Protein AF-0000000065787851 (afdb_homodimer)

Solvent-accessible surface area (backbone atoms only — not comparable to full-atom values): 24144 Å² total; per-residue (Å²): 56,16,72,47,59,29,46,76,48,63,46,69,92,43,60,38,36,41,67,56,48,44,65,29,34,39,42,69,41,63,37,51,65,60,46,52,48,32,46,73,70,54,76,39,62,75,87,48,43,30,31,40,36,57,51,66,25,75,69,65,49,72,66,47,48,50,51,36,51,50,52,38,55,76,66,64,53,40,38,30,45,29,60,81,51,84,67,42,54,64,52,51,44,50,43,40,73,70,44,38,36,22,36,49,39,50,56,87,40,60,87,68,43,81,76,81,39,100,60,29,40,41,29,34,31,49,78,42,72,41,68,69,59,48,56,54,48,46,58,54,50,72,71,42,102,50,63,31,39,34,42,33,36,46,63,93,49,67,66,62,49,54,51,48,51,52,54,48,39,53,52,30,60,71,67,29,43,31,34,28,51,41,48,36,56,48,50,47,53,34,52,53,27,30,52,42,41,5,24,42,46,68,17,22,68,91,54,65,88,52,63,46,35,37,46,58,64,58,51,55,58,54,58,65,48,64,72,70,75,120,56,18,71,47,59,30,47,75,47,64,45,68,91,43,62,38,34,41,66,54,49,43,65,28,35,38,40,68,41,62,36,52,65,60,46,51,46,33,47,74,70,57,74,40,63,73,88,47,44,31,30,41,37,56,51,66,25,75,71,65,49,74,68,47,50,51,51,35,51,51,51,37,56,75,67,63,51,37,40,30,45,28,60,83,52,83,67,44,53,63,53,50,44,49,43,41,71,70,44,39,38,22,36,47,40,52,56,86,41,62,88,69,43,80,77,80,37,98,61,28,41,40,29,36,31,49,76,41,71,44,68,70,59,48,58,58,48,45,59,54,50,71,72,41,101,50,63,31,38,34,41,33,36,47,63,94,49,66,65,62,49,53,52,47,51,53,53,50,38,54,52,30,59,71,67,29,44,32,35,27,50,43,48,34,57,47,51,46,53,35,52,54,26,29,51,42,43,6,24,41,46,68,17,21,67,92,52,64,89,50,64,47,35,37,46,57,65,58,50,54,59,52,58,66,46,66,70,69,74,120

InterPro domains:
  IPR001381 3-dehydroquinate dehydratase type I [MF_00214] (22-226)
  IPR001381 3-dehydroquinate dehydratase type I [PF01487] (25-224)
  IPR001381 3-dehydroquinate dehydratase type I [cd00502] (22-225)
  IPR013785 Aldolase-type TIM barrel [G3DSA:3.20.20.70] (3-228)
  IPR050146 Type-I 3-dehydroquinase [PTHR43699] (24-227)

pLDDT: mean 93.22, std 6.61, range [63.16, 98.75]

Radius of gyration: 26.57 Å; Cα contacts (8 Å, |Δi|>4): 931; chains: 2; bounding box: 44×76×58 Å

Secondary structure (DSSP, 8-state):
--SS----EEETTEEETSSSPEEEEEE--SSHHHHHHHHHTTSS-TTSEEEEEGGG-SS--HHHHHHHHHHHHHTT--EEEE--SSSHHHHHHHHHHTT-SEEEEEGGGTTT-----TTSEEEEEEEES-HHHHHHHHHHHHHSS-SEEEEEEE-SSHHHHHHHHHHHHHHHHHH---EEEEEES-HHHHHHHHHHT-SEEEEESSS-SSTT---HHHHHHHHTTTT---/--SS----EEETTEEETSSSPEEEEEE--SSHHHHHHHHHTTSS-TTSEEEEEGGG-SS--HHHHHHHHHHHHHTT--EEEE--SSSHHHHHHHHHHTT-SEEEEEGGGTTT-----TTSEEEEEEEES-HHHHHHHHHHHHHSS-SEEEEEEE-SSHHHHHHHHHHHHHHHHHH---EEEEEES-HHHHHHHHHHT-SEEEEESSS-SSTT---HHHHHHHHTTTT---

Structure (mmCIF, N/CA/C/O backbone):
data_AF-0000000065787851-model_v1
#
loop_
_entity.id
_entity.type
_entity.pdbx_description
1 polymer '3-dehydroquinate dehydratase'
#
loop_
_atom_site.group_PDB
_atom_site.id
_atom_site.type_symbol
_atom_site.label_atom_id
_atom_site.label_alt_id
_atom_site.label_comp_id
_atom_site.label_asym_id
_atom_site.label_entity_id
_atom_site.label_seq_id
_atom_site.pdbx_PDB_ins_code
_atom_site.Cartn_x
_atom_site.Cartn_y
_atom_site.Cartn_z
_atom_site.occupancy
_atom_site.B_iso_or_equiv
_atom_site.auth_seq_id
_atom_site.auth_comp_id
_atom_site.auth_asym_id
_atom_site.auth_atom_id
_atom_site.pdbx_PDB_model_num
ATOM 1 N N . MET A 1 1 ? 2.836 -11.766 7.438 1 75.38 1 MET A N 1
ATOM 2 C CA . MET A 1 1 ? 2.246 -11.281 6.195 1 75.38 1 MET A CA 1
ATOM 3 C C . MET A 1 1 ? 1.935 -12.438 5.254 1 75.38 1 MET A C 1
ATOM 5 O O . MET A 1 1 ? 2.65 -13.445 5.234 1 75.38 1 MET A O 1
ATOM 9 N N . PRO A 1 2 ? 0.905 -12.086 4.406 1 95.19 2 PRO A N 1
ATOM 10 C CA . PRO A 1 2 ? -0.117 -11.039 4.461 1 95.19 2 PRO A CA 1
ATOM 11 C C . PRO A 1 2 ? -0.826 -10.977 5.812 1 95.19 2 PRO A C 1
ATOM 13 O O . PRO A 1 2 ? -0.716 -11.906 6.617 1 95.19 2 PRO A O 1
ATOM 16 N N . ILE A 1 3 ? -1.558 -9.891 6.066 1 95.44 3 ILE A N 1
ATOM 17 C CA . ILE A 1 3 ? -2.295 -9.641 7.301 1 95.44 3 ILE A CA 1
ATOM 18 C C . ILE A 1 3 ? -3.355 -10.727 7.492 1 95.44 3 ILE A C 1
ATOM 20 O O . ILE A 1 3 ? -3.516 -11.258 8.594 1 95.44 3 ILE A O 1
ATOM 24 N N . ILE A 1 4 ? -4.125 -11.016 6.367 1 97.38 4 ILE A N 1
ATOM 25 C CA . ILE A 1 4 ? -5.09 -12.117 6.422 1 97.38 4 ILE A CA 1
ATOM 26 C C . ILE A 1 4 ? -4.363 -13.445 6.234 1 97.38 4 ILE A C 1
ATOM 28 O O . ILE A 1 4 ? -3.838 -13.727 5.152 1 97.38 4 ILE A O 1
ATOM 32 N N . LYS A 1 5 ? -4.371 -14.305 7.16 1 96.69 5 LYS A N 1
ATOM 33 C CA . LYS A 1 5 ? -3.58 -15.531 7.168 1 96.69 5 LYS A CA 1
ATOM 34 C C . LYS A 1 5 ? -4.32 -16.672 6.465 1 96.69 5 LYS A C 1
ATOM 36 O O . LYS A 1 5 ? -5.543 -16.609 6.305 1 96.69 5 LYS A O 1
ATOM 41 N N . SER A 1 6 ? -3.59 -17.562 6.027 1 97.44 6 SER A N 1
ATOM 42 C CA . SER A 1 6 ? -4.098 -18.797 5.449 1 97.44 6 SER A CA 1
ATOM 43 C C . SER A 1 6 ? -3.371 -20.016 6.02 1 97.44 6 SER A C 1
ATOM 45 O O . SER A 1 6 ? -2.395 -19.859 6.758 1 97.44 6 SER A O 1
ATOM 47 N N . SER A 1 7 ? -3.949 -21.203 5.77 1 96.88 7 SER A N 1
ATOM 48 C CA . SER A 1 7 ? -3.195 -22.422 6.023 1 96.88 7 SER A CA 1
ATOM 49 C C . SER A 1 7 ? -1.909 -22.453 5.203 1 96.88 7 SER A C 1
ATOM 51 O O . SER A 1 7 ? -1.771 -21.719 4.223 1 96.88 7 SER A O 1
ATOM 53 N N . ARG A 1 8 ? -1.039 -23.312 5.73 1 97.31 8 ARG A N 1
ATOM 54 C CA . ARG A 1 8 ? 0.238 -23.438 5.035 1 97.31 8 ARG A CA 1
ATOM 55 C C . ARG A 1 8 ? 0.196 -24.562 4.016 1 97.31 8 ARG A C 1
ATOM 57 O O . ARG A 1 8 ? -0.35 -25.641 4.289 1 97.31 8 ARG A O 1
ATOM 64 N N . VAL A 1 9 ? 0.644 -24.266 2.832 1 97.38 9 VAL A N 1
ATOM 65 C CA . VAL A 1 9 ? 0.8 -25.234 1.756 1 97.38 9 VAL A CA 1
ATOM 66 C C . VAL A 1 9 ? 2.213 -25.141 1.182 1 97.38 9 VAL A C 1
ATOM 68 O O . VAL A 1 9 ? 2.725 -24.047 0.937 1 97.38 9 VAL A O 1
ATOM 71 N N . ASN A 1 10 ? 2.846 -26.297 0.913 1 97.06 10 ASN A N 1
ATOM 72 C CA . ASN A 1 10 ? 4.211 -26.266 0.402 1 97.06 10 ASN A CA 1
ATOM 73 C C . ASN A 1 10 ? 4.258 -26.562 -1.094 1 97.06 10 ASN A C 1
ATOM 75 O O . ASN A 1 10 ? 3.545 -27.438 -1.577 1 97.06 10 ASN A O 1
ATOM 79 N N . ILE A 1 11 ? 5.004 -25.828 -1.766 1 97.62 11 ILE A N 1
ATOM 80 C CA . ILE A 1 11 ? 5.504 -26.172 -3.094 1 97.62 11 ILE A CA 1
ATOM 81 C C . ILE A 1 11 ? 7.016 -26.375 -3.037 1 97.62 11 ILE A C 1
ATOM 83 O O . ILE A 1 11 ? 7.781 -25.406 -2.955 1 97.62 11 ILE A O 1
ATOM 87 N N . GLY A 1 12 ? 7.395 -27.656 -3.035 1 94.44 12 GLY A N 1
ATOM 88 C CA . GLY A 1 12 ? 8.797 -27.922 -2.742 1 94.44 12 GLY A CA 1
ATOM 89 C C . GLY A 1 12 ? 9.25 -27.328 -1.42 1 94.44 12 GLY A C 1
ATOM 90 O O . GLY A 1 12 ? 8.617 -27.547 -0.386 1 94.44 12 GLY A O 1
ATOM 91 N N . ARG A 1 13 ? 10.219 -26.562 -1.456 1 94.75 13 ARG A N 1
ATOM 92 C CA . ARG A 1 13 ? 10.789 -26 -0.233 1 94.75 13 ARG A CA 1
ATOM 93 C C . ARG A 1 13 ? 10.094 -24.703 0.155 1 94.75 13 ARG A C 1
ATOM 95 O O . ARG A 1 13 ? 10.391 -24.125 1.201 1 94.75 13 ARG A O 1
ATOM 102 N N . PHE A 1 14 ? 9.18 -24.219 -0.59 1 97 14 PHE A N 1
ATOM 103 C CA . PHE A 1 14 ? 8.523 -22.953 -0.334 1 97 14 PHE A CA 1
ATOM 104 C C . PHE A 1 14 ? 7.223 -23.156 0.438 1 97 14 PHE A C 1
ATOM 106 O O . PHE A 1 14 ? 6.363 -23.922 0.021 1 97 14 PHE A O 1
ATOM 113 N N . THR A 1 15 ? 7.102 -22.406 1.491 1 96.75 15 THR A N 1
ATOM 114 C CA . THR A 1 15 ? 5.887 -22.469 2.295 1 96.75 15 THR A CA 1
ATOM 115 C C . THR A 1 15 ? 4.969 -21.297 1.98 1 96.75 15 THR A C 1
ATOM 117 O O . THR A 1 15 ? 5.266 -20.156 2.336 1 96.75 15 THR A O 1
ATOM 120 N N . ILE A 1 16 ? 3.848 -21.547 1.319 1 97.5 16 ILE A N 1
ATOM 121 C CA . ILE A 1 16 ? 2.809 -20.562 1.033 1 97.5 16 ILE A CA 1
ATOM 122 C C . ILE A 1 16 ? 1.942 -20.359 2.273 1 97.5 16 ILE A C 1
ATOM 124 O O . ILE A 1 16 ? 1.583 -21.312 2.957 1 97.5 16 ILE A O 1
ATOM 128 N N . GLY A 1 17 ? 1.561 -19.109 2.488 1 95.81 17 GLY A N 1
ATOM 129 C CA . GLY A 1 17 ? 0.83 -18.812 3.711 1 95.81 17 GLY A CA 1
ATOM 130 C C . GLY A 1 17 ? 1.734 -18.516 4.891 1 95.81 17 GLY A C 1
ATOM 131 O O . GLY A 1 17 ? 1.322 -18.656 6.047 1 95.81 17 GLY A O 1
ATOM 132 N N . GLY A 1 18 ? 3.01 -18.188 4.637 1 91.44 18 GLY A N 1
ATOM 133 C CA . GLY A 1 18 ? 3.973 -17.844 5.672 1 91.44 18 GLY A CA 1
ATOM 134 C C . GLY A 1 18 ? 3.967 -16.375 6.02 1 91.44 18 GLY A C 1
ATOM 135 O O . GLY A 1 18 ? 2.963 -15.688 5.82 1 91.44 18 GLY A O 1
ATOM 136 N N . SER A 1 19 ? 5.086 -15.898 6.578 1 88.19 19 SER A N 1
ATOM 137 C CA . SER A 1 19 ? 5.16 -14.555 7.152 1 88.19 19 SER A CA 1
ATOM 138 C C . SER A 1 19 ? 5.383 -13.508 6.07 1 88.19 19 SER A C 1
ATOM 140 O O . SER A 1 19 ? 5.148 -12.32 6.293 1 88.19 19 SER A O 1
ATOM 142 N N . ILE A 1 20 ? 5.879 -13.992 4.957 1 91.44 20 ILE A N 1
ATOM 143 C CA . ILE A 1 20 ? 6.125 -13.086 3.84 1 91.44 20 ILE A CA 1
ATOM 144 C C . ILE A 1 20 ? 5.59 -13.703 2.551 1 91.44 20 ILE A C 1
ATOM 146 O O . ILE A 1 20 ? 5.77 -14.906 2.307 1 91.44 20 ILE A O 1
ATOM 150 N N . PRO A 1 21 ? 4.902 -12.898 1.712 1 97.31 21 PRO A N 1
ATOM 151 C CA . PRO A 1 21 ? 4.469 -13.453 0.429 1 97.31 21 PRO A CA 1
ATOM 152 C C . PRO A 1 21 ? 5.629 -13.977 -0.411 1 97.31 21 PRO A C 1
ATOM 154 O O . PRO A 1 21 ? 6.715 -13.391 -0.41 1 97.31 21 PRO A O 1
ATOM 157 N N . ILE A 1 22 ? 5.395 -15 -1.088 1 97.69 22 ILE A N 1
ATOM 158 C CA . ILE A 1 22 ? 6.422 -15.578 -1.95 1 97.69 22 ILE A CA 1
ATOM 159 C C . ILE A 1 22 ? 6.391 -14.891 -3.316 1 97.69 22 ILE A C 1
ATOM 161 O O . ILE A 1 22 ? 5.316 -14.656 -3.871 1 97.69 22 ILE A O 1
ATOM 165 N N . VAL A 1 23 ? 7.527 -14.547 -3.816 1 97.94 23 VAL A N 1
ATOM 166 C CA . VAL A 1 23 ? 7.633 -13.992 -5.16 1 97.94 23 VAL A CA 1
ATOM 167 C C . VAL A 1 23 ? 7.848 -15.117 -6.172 1 97.94 23 VAL A C 1
ATOM 169 O O . VAL A 1 23 ? 8.844 -15.836 -6.102 1 97.94 23 VAL A O 1
ATOM 172 N N . ILE A 1 24 ? 6.93 -15.266 -7.027 1 98.19 24 ILE A N 1
ATOM 173 C CA . ILE A 1 24 ? 7.051 -16.203 -8.148 1 98.19 24 ILE A CA 1
ATOM 174 C C . ILE A 1 24 ? 7.66 -15.484 -9.352 1 98.19 24 ILE A C 1
ATOM 176 O O . ILE A 1 24 ? 7.188 -14.414 -9.75 1 98.19 24 ILE A O 1
ATOM 180 N N . ILE A 1 25 ? 8.656 -16.031 -9.891 1 97.44 25 ILE A N 1
ATOM 181 C CA . ILE A 1 25 ? 9.219 -15.492 -11.117 1 97.44 25 ILE A CA 1
ATOM 182 C C . ILE A 1 25 ? 8.664 -16.266 -12.32 1 97.44 25 ILE A C 1
ATOM 184 O O . ILE A 1 25 ? 8.914 -17.469 -12.461 1 97.44 25 ILE A O 1
ATOM 188 N N . SER A 1 26 ? 7.93 -15.609 -13.141 1 96.75 26 SER A N 1
ATOM 189 C CA . SER A 1 26 ? 7.34 -16.234 -14.32 1 96.75 26 SER A CA 1
ATOM 190 C C . SER A 1 26 ? 8.312 -16.234 -15.492 1 96.75 26 SER A C 1
ATOM 192 O O . SER A 1 26 ? 8.828 -15.18 -15.875 1 96.75 26 SER A O 1
ATOM 194 N N . ILE A 1 27 ? 8.516 -17.438 -16.016 1 94.56 27 ILE A N 1
ATOM 195 C CA . ILE A 1 27 ? 9.531 -17.531 -17.062 1 94.56 27 ILE A CA 1
ATOM 196 C C . ILE A 1 27 ? 9.031 -18.422 -18.188 1 94.56 27 ILE A C 1
ATOM 198 O O . ILE A 1 27 ? 8.109 -19.219 -18 1 94.56 27 ILE A O 1
ATOM 202 N N . PHE A 1 28 ? 9.578 -18.141 -19.297 1 90.06 28 PHE A N 1
ATOM 203 C CA . PHE A 1 28 ? 9.477 -19 -20.469 1 90.06 28 PHE A CA 1
ATOM 204 C C . PHE A 1 28 ? 10.727 -18.875 -21.328 1 90.06 28 PHE A C 1
ATOM 206 O O . PHE A 1 28 ? 11.562 -18 -21.109 1 90.06 28 PHE A O 1
ATOM 213 N N . ASP A 1 29 ? 11 -19.875 -22.047 1 88.31 29 ASP A N 1
ATOM 214 C CA . ASP A 1 29 ? 12.148 -19.844 -22.938 1 88.31 29 ASP A CA 1
ATOM 215 C C . ASP A 1 29 ? 11.789 -20.406 -24.312 1 88.31 29 ASP A C 1
ATOM 217 O O . ASP A 1 29 ? 10.625 -20.719 -24.578 1 88.31 29 ASP A O 1
ATOM 221 N N . HIS A 1 30 ? 12.812 -20.391 -25.219 1 85.06 30 HIS A N 1
ATOM 222 C CA . HIS A 1 30 ? 12.602 -20.891 -26.578 1 85.06 30 HIS A CA 1
ATOM 223 C C . HIS A 1 30 ? 12.281 -22.375 -26.578 1 85.06 30 HIS A C 1
ATOM 225 O O . HIS A 1 30 ? 11.398 -22.828 -27.297 1 85.06 30 HIS A O 1
ATOM 231 N N . ASP A 1 31 ? 13 -23.078 -25.812 1 81.62 31 ASP A N 1
ATOM 232 C CA . ASP A 1 31 ? 12.812 -24.516 -25.703 1 81.62 31 ASP A CA 1
ATOM 233 C C . ASP A 1 31 ? 13.336 -25.047 -24.375 1 81.62 31 ASP A C 1
ATOM 235 O O . ASP A 1 31 ? 13.883 -24.281 -23.578 1 81.62 31 ASP A O 1
ATOM 239 N N . ALA A 1 32 ? 13.117 -26.312 -24.172 1 79.25 32 ALA A N 1
ATOM 240 C CA . ALA A 1 32 ? 13.484 -26.969 -22.906 1 79.25 32 ALA A CA 1
ATOM 241 C C . ALA A 1 32 ? 14.984 -26.844 -22.656 1 79.25 32 ALA A C 1
ATOM 243 O O . ALA A 1 32 ? 15.414 -26.594 -21.531 1 79.25 32 ALA A O 1
ATOM 244 N N . LYS A 1 33 ? 15.695 -27.047 -23.672 1 83.44 33 LYS A N 1
ATOM 245 C CA . LYS A 1 33 ? 17.156 -27.016 -23.547 1 83.44 33 LYS A CA 1
ATOM 246 C C . LYS A 1 33 ? 17.641 -25.656 -23.078 1 83.44 33 LYS A C 1
ATOM 248 O O . LYS A 1 33 ? 18.516 -25.562 -22.219 1 83.44 33 LYS A O 1
ATOM 253 N N . SER A 1 34 ? 17.094 -24.688 -23.688 1 89 34 SER A N 1
ATOM 254 C CA . SER A 1 34 ? 17.469 -23.328 -23.344 1 89 34 SER A CA 1
ATOM 255 C C . SER A 1 34 ? 17.156 -23.031 -21.875 1 89 34 SER A C 1
ATOM 257 O O . SER A 1 34 ? 17.953 -22.391 -21.188 1 89 34 SER A O 1
ATOM 259 N N . LEU A 1 35 ? 16.047 -23.484 -21.406 1 90.06 35 LEU A N 1
ATOM 260 C CA . LEU A 1 35 ? 15.648 -23.25 -20.031 1 90.06 35 LEU A CA 1
ATOM 261 C C . LEU A 1 35 ? 16.562 -24 -19.062 1 90.06 35 LEU A C 1
ATOM 263 O O . LEU A 1 35 ? 17.047 -23.438 -18.078 1 90.06 35 LEU A O 1
ATOM 267 N N . THR A 1 36 ? 16.812 -25.234 -19.375 1 89.31 36 THR A N 1
ATOM 268 C CA . THR A 1 36 ? 17.656 -26.078 -18.516 1 89.31 36 THR A CA 1
ATOM 269 C C . THR A 1 36 ? 19.062 -25.516 -18.438 1 89.31 36 THR A C 1
ATOM 271 O O . THR A 1 36 ? 19.703 -25.562 -17.391 1 89.31 36 THR A O 1
ATOM 274 N N . GLU A 1 37 ? 19.531 -25.031 -19.516 1 92 37 GLU A N 1
ATOM 275 C CA . GLU A 1 37 ? 20.859 -24.438 -19.562 1 92 37 GLU A CA 1
ATOM 276 C C . GLU A 1 37 ? 20.969 -23.234 -18.625 1 92 37 GLU A C 1
ATOM 278 O O . GLU A 1 37 ? 22.016 -23.016 -18 1 92 37 GLU A O 1
ATOM 283 N N . LYS A 1 38 ? 19.922 -22.516 -18.547 1 94.38 38 LYS A N 1
ATOM 284 C CA . LYS A 1 38 ? 19.922 -21.344 -17.672 1 94.38 38 LYS A CA 1
ATOM 285 C C . LYS A 1 38 ? 20.031 -21.734 -16.219 1 94.38 38 LYS A C 1
ATOM 287 O O . LYS A 1 38 ? 20.656 -21.047 -15.414 1 94.38 38 LYS A O 1
ATOM 292 N N . PHE A 1 39 ? 19.453 -22.859 -15.875 1 94.06 39 PHE A N 1
ATOM 293 C CA . PHE A 1 39 ? 19.578 -23.359 -14.516 1 94.06 39 PHE A CA 1
ATOM 294 C C . PHE A 1 39 ? 20.984 -23.938 -14.281 1 94.06 39 PHE A C 1
ATOM 296 O O . PHE A 1 39 ? 21.594 -23.688 -13.242 1 94.06 39 PHE A O 1
ATOM 303 N N . GLU A 1 40 ? 21.453 -24.609 -15.281 1 91.56 40 GLU A N 1
ATOM 304 C CA . GLU A 1 40 ? 22.766 -25.25 -15.172 1 91.56 40 GLU A CA 1
ATOM 305 C C . GLU A 1 40 ? 23.875 -24.219 -15.062 1 91.56 40 GLU A C 1
ATOM 307 O O . GLU A 1 40 ? 24.875 -24.438 -14.359 1 91.56 40 GLU A O 1
ATOM 312 N N . THR A 1 41 ? 23.719 -23.141 -15.727 1 94.19 41 THR A N 1
ATOM 313 C CA . THR A 1 41 ? 24.75 -22.094 -15.727 1 94.19 41 THR A CA 1
ATOM 314 C C . THR A 1 41 ? 24.516 -21.109 -14.586 1 94.19 41 THR A C 1
ATOM 316 O O . THR A 1 41 ? 25.219 -20.094 -14.477 1 94.19 41 THR A O 1
ATOM 319 N N . LYS A 1 42 ? 23.5 -21.25 -13.805 1 92.06 42 LYS A N 1
ATOM 320 C CA . LYS A 1 42 ? 23.172 -20.469 -12.617 1 92.06 42 LYS A CA 1
ATOM 321 C C . LYS A 1 42 ? 22.688 -19.062 -12.984 1 92.06 42 LYS A C 1
ATOM 323 O O . LYS A 1 42 ? 22.75 -18.156 -12.164 1 92.06 42 LYS A O 1
ATOM 328 N N . LYS A 1 43 ? 22.344 -18.984 -14.266 1 92.88 43 LYS A N 1
ATOM 329 C CA . LYS A 1 43 ? 21.641 -17.75 -14.641 1 92.88 43 LYS A CA 1
ATOM 330 C C . LYS A 1 43 ? 20.312 -17.641 -13.922 1 92.88 43 LYS A C 1
ATOM 332 O O . LYS A 1 43 ? 19.891 -16.547 -13.539 1 92.88 43 LYS A O 1
ATOM 337 N N . LEU A 1 44 ? 19.703 -18.766 -13.797 1 94.75 44 LEU A N 1
ATOM 338 C CA . LEU A 1 44 ? 18.531 -18.906 -12.922 1 94.75 44 LEU A CA 1
ATOM 339 C C . LEU A 1 44 ? 18.906 -19.625 -11.633 1 94.75 44 LEU A C 1
ATOM 341 O O . LEU A 1 44 ? 19.5 -20.703 -11.664 1 94.75 44 LEU A O 1
ATOM 345 N N . SER A 1 45 ? 18.516 -19.016 -10.547 1 94.62 45 SER A N 1
ATOM 346 C CA . SER A 1 45 ? 18.828 -19.594 -9.242 1 94.62 45 SER A CA 1
ATOM 347 C C . SER A 1 45 ? 17.812 -20.672 -8.859 1 94.62 45 SER A C 1
ATOM 349 O O . SER A 1 45 ? 16.609 -20.484 -9.016 1 94.62 45 SER A O 1
ATOM 351 N N . ASP A 1 46 ? 18.297 -21.75 -8.289 1 92.56 46 ASP A N 1
ATOM 352 C CA . ASP A 1 46 ? 17.406 -22.828 -7.82 1 92.56 46 ASP A CA 1
ATOM 353 C C . ASP A 1 46 ? 16.781 -22.453 -6.473 1 92.56 46 ASP A C 1
ATOM 355 O O . ASP A 1 46 ? 16.047 -23.25 -5.898 1 92.56 46 ASP A O 1
ATOM 359 N N . LYS A 1 47 ? 17.078 -21.172 -6.031 1 93.44 47 LYS A N 1
ATOM 360 C CA . LYS A 1 47 ? 16.562 -20.734 -4.734 1 93.44 47 LYS A CA 1
ATOM 361 C C . LYS A 1 47 ? 15.25 -19.984 -4.887 1 93.44 47 LYS A C 1
ATOM 363 O O . LYS A 1 47 ? 14.664 -19.547 -3.895 1 93.44 47 LYS A O 1
ATOM 368 N N . ASN A 1 48 ? 14.797 -19.828 -6.145 1 96.75 48 ASN A N 1
ATOM 369 C CA . ASN A 1 48 ? 13.562 -19.109 -6.43 1 96.75 48 ASN A CA 1
ATOM 370 C C . ASN A 1 48 ? 12.438 -20.062 -6.809 1 96.75 48 ASN A C 1
ATOM 372 O O . ASN A 1 48 ? 12.688 -21.172 -7.285 1 96.75 48 ASN A O 1
ATOM 376 N N . LEU A 1 49 ? 11.258 -19.641 -6.543 1 97.69 49 LEU A N 1
ATOM 377 C CA . LEU A 1 49 ? 10.094 -20.328 -7.098 1 97.69 49 LEU A CA 1
ATOM 378 C C . LEU A 1 49 ? 9.727 -19.75 -8.461 1 97.69 49 LEU A C 1
ATOM 380 O O . LEU A 1 49 ? 9.562 -18.547 -8.609 1 97.69 49 LEU A O 1
ATOM 384 N N . TYR A 1 50 ? 9.586 -20.656 -9.422 1 97.12 50 TYR A N 1
ATOM 385 C CA . TYR A 1 50 ? 9.297 -20.219 -10.781 1 97.12 50 TYR A CA 1
ATOM 386 C C . TYR A 1 50 ? 7.906 -20.672 -11.219 1 97.12 50 TYR A C 1
ATOM 388 O O . TYR A 1 50 ? 7.414 -21.703 -10.773 1 97.12 50 TYR A O 1
ATOM 396 N N . GLU A 1 51 ? 7.297 -19.875 -11.922 1 97.81 51 GLU A N 1
ATOM 397 C CA . GLU A 1 51 ? 6.27 -20.359 -12.836 1 97.81 51 GLU A CA 1
ATOM 398 C C . GLU A 1 51 ? 6.832 -20.562 -14.242 1 97.81 51 GLU A C 1
ATOM 400 O O . GLU A 1 51 ? 7.406 -19.625 -14.82 1 97.81 51 GLU A O 1
ATOM 405 N N . ILE A 1 52 ? 6.652 -21.672 -14.758 1 95.06 52 ILE A N 1
ATOM 406 C CA . ILE A 1 52 ? 7.09 -21.922 -16.125 1 95.06 52 ILE A CA 1
ATOM 407 C C . ILE A 1 52 ? 5.879 -21.984 -17.062 1 95.06 52 ILE A C 1
ATOM 409 O O . ILE A 1 52 ? 5.043 -22.875 -16.938 1 95.06 52 ILE A O 1
ATOM 413 N N . ARG A 1 53 ? 5.879 -21.031 -17.922 1 93.06 53 ARG A N 1
ATOM 414 C CA . ARG A 1 53 ? 4.816 -20.953 -18.922 1 93.06 53 ARG A CA 1
ATOM 415 C C . ARG A 1 53 ? 5.152 -21.797 -20.156 1 93.06 53 ARG A C 1
ATOM 417 O O . ARG A 1 53 ? 5.633 -21.266 -21.156 1 93.06 53 ARG A O 1
ATOM 424 N N . PHE A 1 54 ? 4.773 -23.016 -20.047 1 89.31 54 PHE A N 1
ATOM 425 C CA . PHE A 1 54 ? 5.125 -23.984 -21.078 1 89.31 54 PHE A CA 1
ATOM 426 C C . PHE A 1 54 ? 4.418 -23.672 -22.391 1 89.31 54 PHE A C 1
ATOM 428 O O . PHE A 1 54 ? 4.914 -24 -23.469 1 89.31 54 PHE A O 1
ATOM 435 N N . ASP A 1 55 ? 3.344 -22.969 -22.312 1 89.44 55 ASP A N 1
ATOM 436 C CA . ASP A 1 55 ? 2.555 -22.641 -23.5 1 89.44 55 ASP A CA 1
ATOM 437 C C . ASP A 1 55 ? 3.248 -21.562 -24.344 1 89.44 55 ASP A C 1
ATOM 439 O O . ASP A 1 55 ? 2.883 -21.344 -25.5 1 89.44 55 ASP A O 1
ATOM 443 N N . LEU A 1 56 ? 4.172 -20.938 -23.797 1 86.56 56 LEU A N 1
ATOM 444 C CA . LEU A 1 56 ? 4.82 -19.828 -24.5 1 86.56 56 LEU A CA 1
ATOM 445 C C . LEU A 1 56 ? 6.125 -20.281 -25.141 1 86.56 56 LEU A C 1
ATOM 447 O O . LEU A 1 56 ? 6.832 -19.484 -25.75 1 86.56 56 LEU A O 1
ATOM 451 N N . PHE A 1 57 ? 6.43 -21.531 -25 1 84.25 57 PHE A N 1
ATOM 452 C CA . PHE A 1 57 ? 7.605 -22.062 -25.672 1 84.25 57 PHE A CA 1
ATOM 453 C C . PHE A 1 57 ? 7.371 -22.188 -27.172 1 84.25 57 PHE A C 1
ATOM 455 O O . PHE A 1 57 ? 6.238 -22.391 -27.625 1 84.25 57 PHE A O 1
ATOM 462 N N . ASP A 1 58 ? 8.398 -21.891 -28.031 1 77.88 58 ASP A N 1
ATOM 463 C CA . ASP A 1 58 ? 8.273 -21.922 -29.484 1 77.88 58 ASP A CA 1
ATOM 464 C C . ASP A 1 58 ? 7.871 -23.312 -29.969 1 77.88 58 ASP A C 1
ATOM 466 O O . ASP A 1 58 ? 7.07 -23.453 -30.906 1 77.88 58 ASP A O 1
ATOM 470 N N . LYS A 1 59 ? 8.602 -24.375 -29.594 1 65.88 59 LYS A N 1
ATOM 471 C CA . LYS A 1 59 ? 8.438 -25.719 -30.141 1 65.88 59 LYS A CA 1
ATOM 472 C C . LYS A 1 59 ? 7.949 -26.688 -29.062 1 65.88 59 LYS A C 1
ATOM 474 O O . LYS A 1 59 ? 8.75 -27.312 -28.375 1 65.88 59 LYS A O 1
ATOM 479 N N . VAL A 1 60 ? 6.703 -26.469 -28.484 1 63.38 60 VAL A N 1
ATOM 480 C CA . VAL A 1 60 ? 6.5 -27.438 -27.406 1 63.38 60 VAL A CA 1
ATOM 481 C C . VAL A 1 60 ? 5.457 -28.469 -27.812 1 63.38 60 VAL A C 1
ATOM 483 O O . VAL A 1 60 ? 4.371 -28.109 -28.281 1 63.38 60 VAL A O 1
ATOM 486 N N . ASN A 1 61 ? 5.945 -29.641 -28.078 1 69.62 61 ASN A N 1
ATOM 487 C CA . ASN A 1 61 ? 5.066 -30.812 -28.094 1 69.62 61 ASN A CA 1
ATOM 488 C C . ASN A 1 61 ? 5.18 -31.609 -26.812 1 69.62 61 ASN A C 1
ATOM 490 O O . ASN A 1 61 ? 5.98 -31.281 -25.938 1 69.62 61 ASN A O 1
ATOM 494 N N . ILE A 1 62 ? 4.305 -32.438 -26.547 1 73.12 62 ILE A N 1
ATOM 495 C CA . ILE A 1 62 ? 4.16 -33.188 -25.312 1 73.12 62 ILE A CA 1
ATOM 496 C C . ILE A 1 62 ? 5.488 -33.844 -24.953 1 73.12 62 ILE A C 1
ATOM 498 O O . ILE A 1 62 ? 5.855 -33.938 -23.781 1 73.12 62 ILE A O 1
ATOM 502 N N . ASP A 1 63 ? 6.199 -34.281 -25.953 1 75.31 63 ASP A N 1
ATOM 503 C CA . ASP A 1 63 ? 7.465 -34.969 -25.719 1 75.31 63 ASP A CA 1
ATOM 504 C C . ASP A 1 63 ? 8.508 -34.031 -25.141 1 75.31 63 ASP A C 1
ATOM 506 O O . ASP A 1 63 ? 9.281 -34.375 -24.266 1 75.31 63 ASP A O 1
ATOM 510 N N . GLU A 1 64 ? 8.484 -32.906 -25.672 1 74.19 64 GLU A N 1
ATOM 511 C CA . GLU A 1 64 ? 9.422 -31.906 -25.172 1 74.19 64 GLU A CA 1
ATOM 512 C C . GLU A 1 64 ? 9.078 -31.484 -23.75 1 74.19 64 GLU A C 1
ATOM 514 O O . GLU A 1 64 ? 9.969 -31.266 -22.922 1 74.19 64 GLU A O 1
ATOM 519 N N . GLU A 1 65 ? 7.832 -31.469 -23.547 1 76.62 65 GLU A N 1
ATOM 520 C CA . GLU A 1 65 ? 7.395 -31.125 -22.203 1 76.62 65 GLU A CA 1
ATOM 521 C C . GLU A 1 65 ? 7.887 -32.156 -21.188 1 76.62 65 GLU A C 1
ATOM 523 O O . GLU A 1 65 ? 8.336 -31.797 -20.094 1 76.62 65 GLU A O 1
ATOM 528 N N . LEU A 1 66 ? 7.848 -33.344 -21.609 1 82.31 66 LEU A N 1
ATOM 529 C CA . LEU A 1 66 ? 8.289 -34.438 -20.734 1 82.31 66 LEU A CA 1
ATOM 530 C C . LEU A 1 66 ? 9.789 -34.344 -20.484 1 82.31 66 LEU A C 1
ATOM 532 O O . LEU A 1 66 ? 10.25 -34.656 -19.375 1 82.31 66 LEU A O 1
ATOM 536 N N . GLU A 1 67 ? 10.461 -33.969 -21.5 1 81.31 67 GLU A N 1
ATOM 537 C CA . GLU A 1 67 ? 11.906 -33.812 -21.344 1 81.31 67 GLU A CA 1
ATOM 538 C C . GLU A 1 67 ? 12.242 -32.688 -20.375 1 81.31 67 GLU A C 1
ATOM 540 O O . GLU A 1 67 ? 13.164 -32.812 -19.578 1 81.31 67 GLU A O 1
ATOM 545 N N . ILE A 1 68 ? 11.492 -31.656 -20.484 1 83.44 68 ILE A N 1
ATOM 546 C CA . ILE A 1 68 ? 11.734 -30.516 -19.609 1 83.44 68 ILE A CA 1
ATOM 547 C C . ILE A 1 68 ? 11.406 -30.891 -18.156 1 83.44 68 ILE A C 1
ATOM 549 O O . ILE A 1 68 ? 12.18 -30.594 -17.25 1 83.44 68 ILE A O 1
ATOM 553 N N . ILE A 1 69 ? 10.312 -31.594 -18.016 1 88.25 69 ILE A N 1
ATOM 554 C CA . ILE A 1 69 ? 9.883 -32 -16.688 1 88.25 69 ILE A CA 1
ATOM 555 C C . ILE A 1 69 ? 10.938 -32.906 -16.047 1 88.25 69 ILE A C 1
ATOM 557 O O . ILE A 1 69 ? 11.305 -32.719 -14.883 1 88.25 69 ILE A O 1
ATOM 561 N N . ARG A 1 70 ? 11.445 -33.75 -16.844 1 87.75 70 ARG A N 1
ATOM 562 C CA . ARG A 1 70 ? 12.477 -34.656 -16.359 1 87.75 70 ARG A CA 1
ATOM 563 C C . ARG A 1 70 ? 13.734 -33.906 -15.953 1 87.75 70 ARG A C 1
ATOM 565 O O . ARG A 1 70 ? 14.305 -34.156 -14.891 1 87.75 70 ARG A O 1
ATOM 572 N N . ALA A 1 71 ? 14.086 -33.031 -16.781 1 86.19 71 ALA A N 1
ATOM 573 C CA . ALA A 1 71 ? 15.289 -32.219 -16.5 1 86.19 71 ALA A CA 1
ATOM 574 C C . ALA A 1 71 ? 15.117 -31.406 -15.234 1 86.19 71 ALA A C 1
ATOM 576 O O . ALA A 1 71 ? 16.031 -31.344 -14.398 1 86.19 71 ALA A O 1
ATOM 577 N N . LEU A 1 72 ? 14.008 -30.812 -15.133 1 89.38 72 LEU A N 1
ATOM 578 C CA . LEU A 1 72 ? 13.727 -29.984 -13.969 1 89.38 72 LEU A CA 1
ATOM 579 C C . LEU A 1 72 ? 13.68 -30.828 -12.703 1 89.38 72 LEU A C 1
ATOM 581 O O . LEU A 1 72 ? 14.133 -30.391 -11.641 1 89.38 72 LEU A O 1
ATOM 585 N N . ASP A 1 73 ? 13.156 -31.953 -12.805 1 89.12 73 ASP A N 1
ATOM 586 C CA . ASP A 1 73 ? 13.109 -32.875 -11.68 1 89.12 73 ASP A CA 1
ATOM 587 C C . ASP A 1 73 ? 14.516 -33.281 -11.242 1 89.12 73 ASP A C 1
ATOM 589 O O . ASP A 1 73 ? 14.82 -33.281 -10.047 1 89.12 73 ASP A O 1
ATOM 593 N N . GLU A 1 74 ? 15.32 -33.594 -12.195 1 88.56 74 GLU A N 1
ATOM 594 C CA . GLU A 1 74 ? 16.688 -34 -11.906 1 88.56 74 GLU A CA 1
ATOM 595 C C . GLU A 1 74 ? 17.469 -32.875 -11.203 1 88.56 74 GLU A C 1
ATOM 597 O O . GLU A 1 74 ? 18.344 -33.156 -10.375 1 88.56 74 GLU A O 1
ATOM 602 N N . MET A 1 75 ? 17.109 -31.703 -11.523 1 90.25 75 MET A N 1
ATOM 603 C CA . MET A 1 75 ? 17.812 -30.547 -10.953 1 90.25 75 MET A CA 1
ATOM 604 C C . MET A 1 75 ? 17.156 -30.094 -9.656 1 90.25 75 MET A C 1
ATOM 606 O O . MET A 1 75 ? 17.594 -29.141 -9.031 1 90.25 75 MET A O 1
ATOM 610 N N . ASP A 1 76 ? 16.078 -30.688 -9.281 1 91.12 76 ASP A N 1
ATOM 611 C CA . ASP A 1 76 ? 15.344 -30.406 -8.055 1 91.12 76 ASP A CA 1
ATOM 612 C C . ASP A 1 76 ? 14.852 -28.969 -8.031 1 91.12 76 ASP A C 1
ATOM 614 O O . ASP A 1 76 ? 15.039 -28.25 -7.035 1 91.12 76 ASP A O 1
ATOM 618 N N . ILE A 1 77 ? 14.367 -28.484 -9.172 1 93.94 77 ILE A N 1
ATOM 619 C CA . ILE A 1 77 ? 13.836 -27.141 -9.289 1 93.94 77 ILE A CA 1
ATOM 620 C C . ILE A 1 77 ? 12.383 -27.109 -8.82 1 93.94 77 ILE A C 1
ATOM 622 O O . ILE A 1 77 ? 11.578 -27.953 -9.219 1 93.94 77 ILE A O 1
ATOM 626 N N . ASP A 1 78 ? 12.055 -26.203 -7.965 1 94.5 78 ASP A N 1
ATOM 627 C CA . ASP A 1 78 ? 10.672 -25.953 -7.57 1 94.5 78 ASP A CA 1
ATOM 628 C C . ASP A 1 78 ? 9.977 -25 -8.547 1 94.5 78 ASP A C 1
ATOM 630 O O . ASP A 1 78 ? 10.484 -23.922 -8.828 1 94.5 78 ASP A O 1
ATOM 634 N N . TYR A 1 79 ? 8.883 -25.453 -9.039 1 97.06 79 TYR A N 1
ATOM 635 C CA . TYR A 1 79 ? 8.211 -24.625 -10.031 1 97.06 79 TYR A CA 1
ATOM 636 C C . TYR A 1 79 ? 6.723 -24.938 -10.094 1 97.06 79 TYR A C 1
ATOM 638 O O . TYR A 1 79 ? 6.281 -25.969 -9.586 1 97.06 79 TYR A O 1
ATOM 646 N N . ILE A 1 80 ? 6.043 -23.984 -10.633 1 98.19 80 ILE A N 1
ATOM 647 C CA . ILE A 1 80 ? 4.637 -24.125 -11 1 98.19 80 ILE A CA 1
ATOM 648 C C . ILE A 1 80 ? 4.52 -24.328 -12.508 1 98.19 80 ILE A C 1
ATOM 650 O O . ILE A 1 80 ? 4.961 -23.5 -13.297 1 98.19 80 ILE A O 1
ATOM 654 N N . PHE A 1 81 ? 3.936 -25.484 -12.859 1 96.44 81 PHE A N 1
ATOM 655 C CA . PHE A 1 81 ? 3.693 -25.828 -14.258 1 96.44 81 PHE A CA 1
ATOM 656 C C . PHE A 1 81 ? 2.443 -25.125 -14.773 1 96.44 81 PHE A C 1
ATOM 658 O O . PHE A 1 81 ? 1.346 -25.328 -14.258 1 96.44 81 PHE A O 1
ATOM 665 N N . THR A 1 82 ? 2.578 -24.297 -15.773 1 95.88 82 THR A N 1
ATOM 666 C CA . THR A 1 82 ? 1.438 -23.594 -16.344 1 95.88 82 THR A CA 1
ATOM 667 C C . THR A 1 82 ? 1.363 -23.797 -17.844 1 95.88 82 THR A C 1
ATOM 669 O O . THR A 1 82 ? 2.367 -23.672 -18.547 1 95.88 82 THR A O 1
ATOM 672 N N . TYR A 1 83 ? 0.194 -24.094 -18.328 1 92.94 83 TYR A N 1
ATOM 673 C CA . TYR A 1 83 ? -0.03 -24.344 -19.75 1 92.94 83 TYR A CA 1
ATOM 674 C C . TYR A 1 83 ? -1.397 -23.828 -20.188 1 92.94 83 TYR A C 1
ATOM 676 O O . TYR A 1 83 ? -2.428 -24.297 -19.703 1 92.94 83 TYR A O 1
ATOM 684 N N . ARG A 1 84 ? -1.388 -22.875 -21.125 1 90.69 84 ARG A N 1
ATOM 685 C CA . ARG A 1 84 ? -2.627 -22.297 -21.625 1 90.69 84 ARG A CA 1
ATOM 686 C C . ARG A 1 84 ? -2.77 -22.531 -23.125 1 90.69 84 ARG A C 1
ATOM 688 O O . ARG A 1 84 ? -3.402 -21.75 -23.828 1 90.69 84 ARG A O 1
ATOM 695 N N . GLY A 1 85 ? -2.193 -23.594 -23.609 1 88.31 85 GLY A N 1
ATOM 696 C CA . GLY A 1 85 ? -2.24 -23.891 -25.031 1 88.31 85 GLY A CA 1
ATOM 697 C C . GLY A 1 85 ? -3.324 -24.891 -25.391 1 88.31 85 GLY A C 1
ATOM 698 O O . GLY A 1 85 ? -4.379 -24.922 -24.766 1 88.31 85 GLY A O 1
ATOM 699 N N . HIS A 1 86 ? -3.045 -25.562 -26.484 1 87.69 86 HIS A N 1
ATOM 700 C CA . HIS A 1 86 ? -4.012 -26.516 -27.031 1 87.69 86 HIS A CA 1
ATOM 701 C C . HIS A 1 86 ? -4.055 -27.797 -26.203 1 87.69 86 HIS A C 1
ATOM 703 O O . HIS A 1 86 ? -3.012 -28.297 -25.75 1 87.69 86 HIS A O 1
ATOM 709 N N . ASP A 1 87 ? -5.262 -28.422 -25.953 1 88.06 87 ASP A N 1
ATOM 710 C CA . ASP A 1 87 ? -5.516 -29.688 -25.25 1 88.06 87 ASP A CA 1
ATOM 711 C C . ASP A 1 87 ? -4.875 -29.672 -23.859 1 88.06 87 ASP A C 1
ATOM 713 O O . ASP A 1 87 ? -4.129 -30.594 -23.5 1 88.06 87 ASP A O 1
ATOM 717 N N . PRO A 1 88 ? -5.219 -28.688 -23.141 1 92.88 88 PRO A N 1
ATOM 718 C CA . PRO A 1 88 ? -4.551 -28.562 -21.844 1 92.88 88 PRO A CA 1
ATOM 719 C C . PRO A 1 88 ? -4.859 -29.719 -20.906 1 92.88 88 PRO A C 1
ATOM 721 O O . PRO A 1 88 ? -4.047 -30.031 -20.031 1 92.88 88 PRO A O 1
ATOM 724 N N . GLU A 1 89 ? -5.941 -30.375 -21.094 1 94.5 89 GLU A N 1
ATOM 725 C CA . GLU A 1 89 ? -6.348 -31.453 -20.188 1 94.5 89 GLU A CA 1
ATOM 726 C C . GLU A 1 89 ? -5.312 -32.562 -20.172 1 94.5 89 GLU A C 1
ATOM 728 O O . GLU A 1 89 ? -4.859 -32.969 -19.094 1 94.5 89 GLU A O 1
ATOM 733 N N . LYS A 1 90 ? -4.953 -33.031 -21.328 1 90.69 90 LYS A N 1
ATOM 734 C CA . LYS A 1 90 ? -3.977 -34.094 -21.438 1 90.69 90 LYS A CA 1
ATOM 735 C C . LYS A 1 90 ? -2.623 -33.688 -20.875 1 90.69 90 LYS A C 1
ATOM 737 O O . LYS A 1 90 ? -1.935 -34.469 -20.234 1 90.69 90 LYS A O 1
ATOM 742 N N . ILE A 1 91 ? -2.32 -32.469 -21.078 1 91.19 91 ILE A N 1
ATOM 743 C CA . ILE A 1 91 ? -1.025 -31.922 -20.672 1 91.19 91 ILE A CA 1
ATOM 744 C C . ILE A 1 91 ? -0.958 -31.875 -19.141 1 91.19 91 ILE A C 1
ATOM 746 O O . ILE A 1 91 ? 0.03 -32.312 -18.547 1 91.19 91 ILE A O 1
ATOM 750 N N . TYR A 1 92 ? -1.97 -31.453 -18.5 1 95 92 TYR A N 1
ATOM 751 C CA . TYR A 1 92 ? -1.984 -31.359 -17.047 1 95 92 TYR A CA 1
ATOM 752 C C . TYR A 1 92 ? -2.035 -32.75 -16.406 1 95 92 TYR A C 1
ATOM 754 O O . TYR A 1 92 ? -1.397 -33 -15.383 1 95 92 TYR A O 1
ATOM 762 N N . GLU A 1 93 ? -2.805 -33.656 -17.047 1 94.06 93 GLU A N 1
ATOM 763 C CA . GLU A 1 93 ? -2.811 -35.031 -16.562 1 94.06 93 GLU A CA 1
ATOM 764 C C . GLU A 1 93 ? -1.407 -35.625 -16.594 1 94.06 93 GLU A C 1
ATOM 766 O O . GLU A 1 93 ? -0.993 -36.281 -15.633 1 94.06 93 GLU A O 1
ATOM 771 N N . THR A 1 94 ? -0.735 -35.375 -17.625 1 91.62 94 THR A N 1
ATOM 772 C CA . THR A 1 94 ? 0.63 -35.875 -17.781 1 91.62 94 THR A CA 1
ATOM 773 C C . THR A 1 94 ? 1.545 -35.25 -16.719 1 91.62 94 THR A C 1
ATOM 775 O O . THR A 1 94 ? 2.318 -35.938 -16.078 1 91.62 94 THR A O 1
ATOM 778 N N . ALA A 1 95 ? 1.471 -33.906 -16.531 1 93.94 95 ALA A N 1
ATOM 779 C CA . ALA A 1 95 ? 2.299 -33.188 -15.562 1 93.94 95 ALA A CA 1
ATOM 780 C C . ALA A 1 95 ? 2.086 -33.75 -14.156 1 93.94 95 ALA A C 1
ATOM 782 O O . ALA A 1 95 ? 3.047 -33.969 -13.414 1 93.94 95 ALA A O 1
ATOM 783 N N . ILE A 1 96 ? 0.844 -34.031 -13.812 1 95.69 96 ILE A N 1
ATOM 784 C CA . ILE A 1 96 ? 0.511 -34.531 -12.484 1 95.69 96 ILE A CA 1
ATOM 785 C C . ILE A 1 96 ? 1.021 -35.969 -12.328 1 95.69 96 ILE A C 1
ATOM 787 O O . ILE A 1 96 ? 1.54 -36.344 -11.273 1 95.69 96 ILE A O 1
ATOM 791 N N . THR A 1 97 ? 0.854 -36.719 -13.414 1 93.81 97 THR A N 1
ATOM 792 C CA . THR A 1 97 ? 1.364 -38.094 -13.398 1 93.81 97 THR A CA 1
ATOM 793 C C . THR A 1 97 ? 2.873 -38.094 -13.172 1 93.81 97 THR A C 1
ATOM 795 O O . THR A 1 97 ? 3.393 -38.969 -12.477 1 93.81 97 THR A O 1
ATOM 798 N N . LYS A 1 98 ? 3.527 -37.125 -13.688 1 93.06 98 LYS A N 1
ATOM 799 C CA . LYS A 1 98 ? 4.977 -37 -13.555 1 93.06 98 LYS A CA 1
ATOM 800 C C . LYS A 1 98 ? 5.363 -36.344 -12.234 1 93.06 98 LYS A C 1
ATOM 802 O O . LYS A 1 98 ? 6.543 -36.094 -11.977 1 93.06 98 LYS A O 1
ATOM 807 N N . MET A 1 99 ? 4.375 -35.938 -11.453 1 94.06 99 MET A N 1
ATOM 808 C CA . MET A 1 99 ? 4.535 -35.469 -10.078 1 94.06 99 MET A CA 1
ATOM 809 C C . MET A 1 99 ? 5.277 -34.125 -10.031 1 94.06 99 MET A C 1
ATOM 811 O O . MET A 1 99 ? 6.172 -33.938 -9.203 1 94.06 99 MET A O 1
ATOM 815 N N . VAL A 1 100 ? 4.957 -33.219 -10.992 1 96.19 100 VAL A N 1
ATOM 816 C CA . VAL A 1 100 ? 5.5 -31.875 -10.898 1 96.19 100 VAL A CA 1
ATOM 817 C C . VAL A 1 100 ? 5.105 -31.25 -9.555 1 96.19 100 VAL A C 1
ATOM 819 O O . VAL A 1 100 ? 4.09 -31.625 -8.969 1 96.19 100 VAL A O 1
ATOM 822 N N . PRO A 1 101 ? 5.895 -30.312 -9.062 1 97.31 101 PRO A N 1
ATOM 823 C CA . PRO A 1 101 ? 5.637 -29.812 -7.711 1 97.31 101 PRO A CA 1
ATOM 824 C C . PRO A 1 101 ? 4.281 -29.125 -7.582 1 97.31 101 PRO A C 1
ATOM 826 O O . PRO A 1 101 ? 3.621 -29.25 -6.547 1 97.31 101 PRO A O 1
ATOM 829 N N . ALA A 1 102 ? 3.879 -28.406 -8.648 1 98.44 102 ALA A N 1
ATOM 830 C CA . ALA A 1 102 ? 2.588 -27.719 -8.648 1 98.44 102 ALA A CA 1
ATOM 831 C C . ALA A 1 102 ? 2.123 -27.422 -10.07 1 98.44 102 ALA A C 1
ATOM 833 O O . ALA A 1 102 ? 2.939 -27.344 -10.992 1 98.44 102 ALA A O 1
ATOM 834 N N . VAL A 1 103 ? 0.821 -27.281 -10.211 1 97.81 103 VAL A N 1
ATOM 835 C CA . VAL A 1 103 ? 0.245 -26.844 -11.484 1 97.81 103 VAL A CA 1
ATOM 836 C C . VAL A 1 103 ? -0.647 -25.625 -11.258 1 97.81 103 VAL A C 1
ATOM 838 O O . VAL A 1 103 ? -1.272 -25.484 -10.203 1 97.81 103 VAL A O 1
ATOM 841 N N . ASP A 1 104 ? -0.671 -24.766 -12.195 1 98.06 104 ASP A N 1
ATOM 842 C CA . ASP A 1 104 ? -1.637 -23.672 -12.281 1 98.06 104 ASP A CA 1
ATOM 843 C C . ASP A 1 104 ? -2.635 -23.906 -13.414 1 98.06 104 ASP A C 1
ATOM 845 O O . ASP A 1 104 ? -2.346 -23.625 -14.578 1 98.06 104 ASP A O 1
ATOM 849 N N . MET A 1 105 ? -3.766 -24.344 -13.047 1 96.75 105 MET A N 1
ATOM 850 C CA . MET A 1 105 ? -4.77 -24.703 -14.047 1 96.75 105 MET A CA 1
ATOM 851 C C . MET A 1 105 ? -5.891 -23.672 -14.094 1 96.75 105 MET A C 1
ATOM 853 O O . MET A 1 105 ? -6.328 -23.188 -13.047 1 96.75 105 MET A O 1
ATOM 857 N N . ASP A 1 106 ? -6.324 -23.438 -15.273 1 97.06 106 ASP A N 1
ATOM 858 C CA . ASP A 1 106 ? -7.488 -22.562 -15.422 1 97.06 106 ASP A CA 1
ATOM 859 C C . ASP A 1 106 ? -8.719 -23.172 -14.758 1 97.06 106 ASP A C 1
ATOM 861 O O . ASP A 1 106 ? -8.93 -24.391 -14.82 1 97.06 106 ASP A O 1
ATOM 865 N N . LEU A 1 107 ? -9.539 -22.328 -14.266 1 97.06 107 LEU A N 1
ATOM 866 C CA . LEU A 1 107 ? -10.75 -22.766 -13.586 1 97.06 107 LEU A CA 1
ATOM 867 C C . LEU A 1 107 ? -11.586 -23.672 -14.484 1 97.06 107 LEU A C 1
ATOM 869 O O . LEU A 1 107 ? -12.227 -24.625 -14.008 1 97.06 107 LEU A O 1
ATOM 873 N N . SER A 1 108 ? -11.547 -23.484 -15.766 1 95.69 108 SER A N 1
ATOM 874 C CA . SER A 1 108 ? -12.344 -24.25 -16.719 1 95.69 108 SER A CA 1
ATOM 875 C C . SER A 1 108 ? -11.891 -25.719 -16.766 1 95.69 108 SER A C 1
ATOM 877 O O . SER A 1 108 ? -12.625 -26.578 -17.25 1 95.69 108 SER A O 1
ATOM 879 N N . LEU A 1 109 ? -10.734 -26.047 -16.234 1 95.75 109 LEU A N 1
ATOM 880 C CA . LEU A 1 109 ? -10.164 -27.391 -16.312 1 95.75 109 LEU A CA 1
ATOM 881 C C . LEU A 1 109 ? -10.43 -28.172 -15.039 1 95.75 109 LEU A C 1
ATOM 883 O O . LEU A 1 109 ? -10.188 -29.391 -14.984 1 95.75 109 LEU A O 1
ATOM 887 N N . LEU A 1 110 ? -10.836 -27.484 -13.953 1 91.31 110 LEU A N 1
ATOM 888 C CA . LEU A 1 110 ? -10.938 -28.078 -12.625 1 91.31 110 LEU A CA 1
ATOM 889 C C . LEU A 1 110 ? -11.781 -29.344 -12.656 1 91.31 110 LEU A C 1
ATOM 891 O O . LEU A 1 110 ? -11.422 -30.344 -12.031 1 91.31 110 LEU A O 1
ATOM 895 N N . ASN A 1 111 ? -12.844 -29.344 -13.469 1 89.88 111 ASN A N 1
ATOM 896 C CA . ASN A 1 111 ? -13.711 -30.516 -13.523 1 89.88 111 ASN A CA 1
ATOM 897 C C . ASN A 1 111 ? -13.344 -31.438 -14.688 1 89.88 111 ASN A C 1
ATOM 899 O O . ASN A 1 111 ? -13.938 -32.5 -14.852 1 89.88 111 ASN A O 1
ATOM 903 N N . LYS A 1 112 ? -12.344 -31.125 -15.43 1 94.31 112 LYS A N 1
ATOM 904 C CA . LYS A 1 112 ? -11.93 -31.906 -16.594 1 94.31 112 LYS A CA 1
ATOM 905 C C . LYS A 1 112 ? -10.68 -32.719 -16.297 1 94.31 112 LYS A C 1
ATOM 907 O O . LYS A 1 112 ? -10.469 -33.781 -16.875 1 94.31 112 LYS A O 1
ATOM 912 N N . VAL A 1 113 ? -9.875 -32.188 -15.43 1 94.62 113 VAL A N 1
ATOM 913 C CA . VAL A 1 113 ? -8.664 -32.875 -15 1 94.62 113 VAL A CA 1
ATOM 914 C C . VAL A 1 113 ? -8.898 -33.531 -13.648 1 94.62 113 VAL A C 1
ATOM 916 O O . VAL A 1 113 ? -8.945 -32.875 -12.617 1 94.62 113 VAL A O 1
ATOM 919 N N . ASN A 1 114 ? -8.977 -34.781 -13.547 1 90.44 114 ASN A N 1
ATOM 920 C CA . ASN A 1 114 ? -9.344 -35.5 -12.328 1 90.44 114 ASN A CA 1
ATOM 921 C C . ASN A 1 114 ? -8.133 -36.094 -11.641 1 90.44 114 ASN A C 1
ATOM 923 O O . ASN A 1 114 ? -8.203 -36.5 -10.477 1 90.44 114 ASN A O 1
ATOM 927 N N . ARG A 1 115 ? -7.078 -36.188 -12.391 1 90.88 115 ARG A N 1
ATOM 928 C CA . ARG A 1 115 ? -5.867 -36.781 -11.82 1 90.88 115 ARG A CA 1
ATOM 929 C C . ARG A 1 115 ? -5.344 -35.938 -10.664 1 90.88 115 ARG A C 1
ATOM 931 O O . ARG A 1 115 ? -5.301 -34.719 -10.758 1 90.88 115 ARG A O 1
ATOM 938 N N . ARG A 1 116 ? -5.012 -36.656 -9.547 1 94.69 116 ARG A N 1
ATOM 939 C CA . ARG A 1 116 ? -4.383 -36.031 -8.391 1 94.69 116 ARG A CA 1
ATOM 940 C C . ARG A 1 116 ? -3.176 -36.844 -7.922 1 94.69 116 ARG A C 1
ATOM 942 O O . ARG A 1 116 ? -3.09 -38.031 -8.172 1 94.69 116 ARG A O 1
ATOM 949 N N . SER A 1 117 ? -2.287 -36.156 -7.414 1 94.81 117 SER A N 1
ATOM 950 C CA . SER A 1 117 ? -1.104 -36.719 -6.789 1 94.81 117 SER A CA 1
ATOM 951 C C . SER A 1 117 ? -0.757 -36 -5.488 1 94.81 117 SER A C 1
ATOM 953 O O . SER A 1 117 ? -0.824 -34.781 -5.414 1 94.81 117 SER A O 1
ATOM 955 N N . PRO A 1 118 ? -0.445 -36.75 -4.43 1 93.69 118 PRO A N 1
ATOM 956 C CA . PRO A 1 118 ? -0.038 -36.094 -3.186 1 93.69 118 PRO A CA 1
ATOM 957 C C . PRO A 1 118 ? 1.211 -35.219 -3.355 1 93.69 118 PRO A C 1
ATOM 959 O O . PRO A 1 118 ? 1.492 -34.375 -2.514 1 93.69 118 PRO A O 1
ATOM 962 N N . ASP A 1 119 ? 1.931 -35.438 -4.449 1 94.62 119 ASP A N 1
ATOM 963 C CA . ASP A 1 119 ? 3.201 -34.75 -4.652 1 94.62 119 ASP A CA 1
ATOM 964 C C . ASP A 1 119 ? 3.01 -33.469 -5.457 1 94.62 119 ASP A C 1
ATOM 966 O O . ASP A 1 119 ? 3.938 -32.656 -5.59 1 94.62 119 ASP A O 1
ATOM 970 N N . THR A 1 120 ? 1.842 -33.312 -5.992 1 97.69 120 THR A N 1
ATOM 971 C CA . THR A 1 120 ? 1.587 -32.156 -6.855 1 97.69 120 THR A CA 1
ATOM 972 C C . THR A 1 120 ? 0.517 -31.266 -6.246 1 97.69 120 THR A C 1
ATOM 974 O O . THR A 1 120 ? -0.618 -31.703 -6.031 1 97.69 120 THR A O 1
ATOM 977 N N . ARG A 1 121 ? 0.82 -30.078 -5.965 1 98.19 121 ARG A N 1
ATOM 978 C CA . ARG A 1 121 ? -0.163 -29.094 -5.492 1 98.19 121 ARG A CA 1
ATOM 979 C C . ARG A 1 121 ? -0.974 -28.531 -6.656 1 98.19 121 ARG A C 1
ATOM 981 O O . ARG A 1 121 ? -0.424 -28.234 -7.719 1 98.19 121 ARG A O 1
ATOM 988 N N . ILE A 1 122 ? -2.223 -28.344 -6.414 1 98 122 ILE A N 1
ATOM 989 C CA . ILE A 1 122 ? -3.125 -27.844 -7.445 1 98 122 ILE A CA 1
ATOM 990 C C . ILE A 1 122 ? -3.49 -26.391 -7.145 1 98 122 ILE A C 1
ATOM 992 O O . ILE A 1 122 ? -4.141 -26.094 -6.137 1 98 122 ILE A O 1
ATOM 996 N N . MET A 1 123 ? -3.078 -25.516 -7.969 1 98.25 123 MET A N 1
ATOM 997 C CA . MET A 1 123 ? -3.557 -24.141 -7.984 1 98.25 123 MET A CA 1
ATOM 998 C C . MET A 1 123 ? -4.551 -23.922 -9.117 1 98.25 123 MET A C 1
ATOM 1000 O O . MET A 1 123 ? -4.289 -24.297 -10.258 1 98.25 123 MET A O 1
ATOM 1004 N N . VAL A 1 124 ? -5.645 -23.375 -8.805 1 98.06 124 VAL A N 1
ATOM 1005 C CA . VAL A 1 124 ? -6.633 -23.031 -9.82 1 98.06 124 VAL A CA 1
ATOM 1006 C C . VAL A 1 124 ? -6.703 -21.516 -9.969 1 98.06 124 VAL A C 1
ATOM 1008 O O . VAL A 1 124 ? -6.664 -20.781 -8.984 1 98.06 124 VAL A O 1
ATOM 1011 N N . SER A 1 125 ? -6.805 -21.094 -11.219 1 98.19 125 SER A N 1
ATOM 1012 C CA . SER A 1 125 ? -6.734 -19.656 -11.438 1 98.19 125 SER A CA 1
ATOM 1013 C C . SER A 1 125 ? -7.863 -19.172 -12.352 1 98.19 125 SER A C 1
ATOM 1015 O O . SER A 1 125 ? -8.383 -19.938 -13.156 1 98.19 125 SER A O 1
ATOM 1017 N N . TYR A 1 126 ? -8.273 -17.953 -12.18 1 98 126 TYR A N 1
ATOM 1018 C CA . TYR A 1 126 ? -9.289 -17.266 -12.977 1 98 126 TYR A CA 1
ATOM 1019 C C . TYR A 1 126 ? -8.875 -15.836 -13.273 1 98 126 TYR A C 1
ATOM 1021 O O . TYR A 1 126 ? -8.523 -15.086 -12.367 1 98 126 TYR A O 1
ATOM 1029 N N . HIS A 1 127 ? -8.891 -15.461 -14.523 1 96.44 127 HIS A N 1
ATOM 1030 C CA . HIS A 1 127 ? -8.547 -14.125 -15 1 96.44 127 HIS A CA 1
ATOM 1031 C C . HIS A 1 127 ? -9.742 -13.438 -15.648 1 96.44 127 HIS A C 1
ATOM 1033 O O . HIS A 1 127 ? -10.453 -14.047 -16.453 1 96.44 127 HIS A O 1
ATOM 1039 N N . THR A 1 128 ? -9.953 -12.18 -15.328 1 96.62 128 THR A N 1
ATOM 1040 C CA . THR A 1 128 ? -11.117 -11.484 -15.867 1 96.62 128 THR A CA 1
ATOM 1041 C C . THR A 1 128 ? -10.914 -9.977 -15.836 1 96.62 128 THR A C 1
ATOM 1043 O O . THR A 1 128 ? -9.984 -9.484 -15.195 1 96.62 128 THR A O 1
ATOM 1046 N N . ASP A 1 129 ? -11.789 -9.25 -16.547 1 95.31 129 ASP A N 1
ATOM 1047 C CA . ASP A 1 129 ? -11.852 -7.797 -16.469 1 95.31 129 ASP A CA 1
ATOM 1048 C C . ASP A 1 129 ? -13.039 -7.344 -15.625 1 95.31 129 ASP A C 1
ATOM 1050 O O . ASP A 1 129 ? -13.234 -6.145 -15.414 1 95.31 129 ASP A O 1
ATOM 1054 N N . SER A 1 130 ? -13.75 -8.367 -15.125 1 95.81 130 SER A N 1
ATOM 1055 C CA . SER A 1 130 ? -14.945 -8.078 -14.336 1 95.81 130 SER A CA 1
ATOM 1056 C C . SER A 1 130 ? -14.742 -8.453 -12.875 1 95.81 130 SER A C 1
ATOM 1058 O O . SER A 1 130 ? -14.664 -9.633 -12.531 1 95.81 130 SER A O 1
ATOM 1060 N N . SER A 1 131 ? -14.734 -7.426 -12.094 1 94.44 131 SER A N 1
ATOM 1061 C CA . SER A 1 131 ? -14.602 -7.668 -10.664 1 94.44 131 SER A CA 1
ATOM 1062 C C . SER A 1 131 ? -15.75 -8.516 -10.133 1 94.44 131 SER A C 1
ATOM 1064 O O . SER A 1 131 ? -15.547 -9.398 -9.297 1 94.44 131 SER A O 1
ATOM 1066 N N . LYS A 1 132 ? -16.906 -8.227 -10.586 1 95.38 132 LYS A N 1
ATOM 1067 C CA . LYS A 1 132 ? -18.062 -9 -10.156 1 95.38 132 LYS A CA 1
ATOM 1068 C C . LYS A 1 132 ? -17.891 -10.484 -10.484 1 95.38 132 LYS A C 1
ATOM 1070 O O . LYS A 1 132 ? -18.094 -11.336 -9.625 1 95.38 132 LYS A O 1
ATOM 1075 N N . ASP A 1 133 ? -17.484 -10.805 -11.703 1 97.31 133 ASP A N 1
ATOM 1076 C CA . ASP A 1 133 ? -17.25 -12.188 -12.109 1 97.31 133 ASP A CA 1
ATOM 1077 C C . ASP A 1 133 ? -16.141 -12.828 -11.273 1 97.31 133 ASP A C 1
ATOM 1079 O O . ASP A 1 133 ? -16.234 -14 -10.891 1 97.31 133 ASP A O 1
ATOM 1083 N N . MET A 1 134 ? -15.156 -12.078 -10.977 1 97.88 134 MET A N 1
ATOM 1084 C CA . MET A 1 134 ? -14.023 -12.578 -10.219 1 97.88 134 MET A CA 1
ATOM 1085 C C . MET A 1 134 ? -14.461 -13.07 -8.844 1 97.88 134 MET A C 1
ATOM 1087 O O . MET A 1 134 ? -14.109 -14.18 -8.43 1 97.88 134 MET A O 1
ATOM 1091 N N . ILE A 1 135 ? -15.281 -12.25 -8.148 1 98.12 135 ILE A N 1
ATOM 1092 C CA . ILE A 1 135 ? -15.711 -12.586 -6.797 1 98.12 135 ILE A CA 1
ATOM 1093 C C . ILE A 1 135 ? -16.625 -13.805 -6.836 1 98.12 135 ILE A C 1
ATOM 1095 O O . ILE A 1 135 ? -16.516 -14.695 -5.984 1 98.12 135 ILE A O 1
ATOM 1099 N N . GLU A 1 136 ? -17.438 -13.883 -7.812 1 98 136 GLU A N 1
ATOM 1100 C CA . GLU A 1 136 ? -18.312 -15.039 -7.973 1 98 136 GLU A CA 1
ATOM 1101 C C . GLU A 1 136 ? -17.516 -16.312 -8.195 1 98 136 GLU A C 1
ATOM 1103 O O . GLU A 1 136 ? -17.781 -17.344 -7.574 1 98 136 GLU A O 1
ATOM 1108 N N . LYS A 1 137 ? -16.609 -16.25 -9.008 1 98.38 137 LYS A N 1
ATOM 1109 C CA . LYS A 1 137 ? -15.797 -17.422 -9.32 1 98.38 137 LYS A CA 1
ATOM 1110 C C . LYS A 1 137 ? -14.906 -17.797 -8.141 1 98.38 137 LYS A C 1
ATOM 1112 O O . LYS A 1 137 ? -14.633 -18.969 -7.91 1 98.38 137 LYS A O 1
ATOM 1117 N N . LEU A 1 138 ? -14.453 -16.766 -7.43 1 98.62 138 LEU A N 1
ATOM 1118 C CA . LEU A 1 138 ? -13.656 -17.031 -6.238 1 98.62 138 LEU A CA 1
ATOM 1119 C C . LEU A 1 138 ? -14.414 -17.938 -5.27 1 98.62 138 LEU A C 1
ATOM 1121 O O . LEU A 1 138 ? -13.836 -18.875 -4.715 1 98.62 138 LEU A O 1
ATOM 1125 N N . ASP A 1 139 ? -15.664 -17.703 -5.094 1 98.06 139 ASP A N 1
ATOM 1126 C CA . ASP A 1 139 ? -16.484 -18.516 -4.211 1 98.06 139 ASP A CA 1
ATOM 1127 C C . ASP A 1 139 ? -16.484 -19.984 -4.672 1 98.06 139 ASP A C 1
ATOM 1129 O O . ASP A 1 139 ? -16.359 -20.891 -3.855 1 98.06 139 ASP A O 1
ATOM 1133 N N . GLU A 1 140 ? -16.578 -20.188 -5.957 1 96.81 140 GLU A N 1
ATOM 1134 C CA . GLU A 1 140 ? -16.516 -21.516 -6.539 1 96.81 140 GLU A CA 1
ATOM 1135 C C . GLU A 1 140 ? -15.156 -22.156 -6.332 1 96.81 140 GLU A C 1
ATOM 1137 O O . GLU A 1 140 ? -15.062 -23.328 -5.945 1 96.81 140 GLU A O 1
ATOM 1142 N N . MET A 1 141 ? -14.164 -21.422 -6.5 1 98.19 141 MET A N 1
ATOM 1143 C CA . MET A 1 141 ? -12.789 -21.906 -6.434 1 98.19 141 MET A CA 1
ATOM 1144 C C . MET A 1 141 ? -12.422 -22.312 -5.012 1 98.19 141 MET A C 1
ATOM 1146 O O . MET A 1 141 ? -11.742 -23.328 -4.809 1 98.19 141 MET A O 1
ATOM 1150 N N . LEU A 1 142 ? -12.914 -21.562 -4.027 1 97.94 142 LEU A N 1
ATOM 1151 C CA . LEU A 1 142 ? -12.578 -21.828 -2.631 1 97.94 142 LEU A CA 1
ATOM 1152 C C . LEU A 1 142 ? -13.242 -23.109 -2.141 1 97.94 142 LEU A C 1
ATOM 1154 O O . LEU A 1 142 ? -12.773 -23.734 -1.19 1 97.94 142 LEU A O 1
ATOM 1158 N N . LYS A 1 143 ? -14.273 -23.516 -2.822 1 95.56 143 LYS A N 1
ATOM 1159 C CA . LYS A 1 143 ? -14.977 -24.75 -2.465 1 95.56 143 LYS A CA 1
ATOM 1160 C C . LYS A 1 143 ? -14.438 -25.938 -3.244 1 95.56 143 LYS A C 1
ATOM 1162 O O . LYS A 1 143 ? -14.734 -27.094 -2.908 1 95.56 143 LYS A O 1
ATOM 1167 N N . ALA A 1 144 ? -13.656 -25.672 -4.227 1 93.94 144 ALA A N 1
ATOM 1168 C CA . ALA A 1 144 ? -13.164 -26.734 -5.102 1 93.94 144 ALA A CA 1
ATOM 1169 C C . ALA A 1 144 ? -11.992 -27.484 -4.457 1 93.94 144 ALA A C 1
ATOM 1171 O O . ALA A 1 144 ? -11.453 -27.031 -3.443 1 93.94 144 ALA A O 1
ATOM 1172 N N . ASN A 1 145 ? -11.703 -28.656 -5.031 1 93 145 ASN A N 1
ATOM 1173 C CA . ASN A 1 145 ? -10.562 -29.438 -4.582 1 93 145 ASN A CA 1
ATOM 1174 C C . ASN A 1 145 ? -9.25 -28.891 -5.152 1 93 145 ASN A C 1
ATOM 1176 O O . ASN A 1 145 ? -8.625 -29.547 -5.996 1 93 145 ASN A O 1
ATOM 1180 N N . ALA A 1 146 ? -8.859 -27.766 -4.664 1 96.44 146 ALA A N 1
ATOM 1181 C CA . ALA A 1 146 ? -7.605 -27.078 -4.996 1 96.44 146 ALA A CA 1
ATOM 1182 C C . ALA A 1 146 ? -6.848 -26.688 -3.73 1 96.44 146 ALA A C 1
ATOM 1184 O O . ALA A 1 146 ? -7.453 -26.453 -2.684 1 96.44 146 ALA A O 1
ATOM 1185 N N . ASP A 1 147 ? -5.59 -26.656 -3.816 1 97.5 147 ASP A N 1
ATOM 1186 C CA . ASP A 1 147 ? -4.762 -26.297 -2.67 1 97.5 147 ASP A CA 1
ATOM 1187 C C . ASP A 1 147 ? -4.625 -24.781 -2.541 1 97.5 147 ASP A C 1
ATOM 1189 O O . ASP A 1 147 ? -4.543 -24.25 -1.43 1 97.5 147 ASP A O 1
ATOM 1193 N N . ILE A 1 148 ? -4.574 -24.078 -3.656 1 98.31 148 ILE A N 1
ATOM 1194 C CA . ILE A 1 148 ? -4.355 -22.641 -3.764 1 98.31 148 ILE A CA 1
ATOM 1195 C C . ILE A 1 148 ? -5.297 -22.062 -4.812 1 98.31 148 ILE A C 1
ATOM 1197 O O . ILE A 1 148 ? -5.566 -22.688 -5.836 1 98.31 148 ILE A O 1
ATOM 1201 N N . VAL A 1 149 ? -5.785 -20.891 -4.598 1 98.69 149 VAL A N 1
ATOM 1202 C CA . VAL A 1 149 ? -6.629 -20.234 -5.59 1 98.69 149 VAL A CA 1
ATOM 1203 C C . VAL A 1 149 ? -6.008 -18.906 -6 1 98.69 149 VAL A C 1
ATOM 1205 O O . VAL A 1 149 ? -5.473 -18.172 -5.16 1 98.69 149 VAL A O 1
ATOM 1208 N N . LYS A 1 150 ? -6.082 -18.641 -7.273 1 98.69 150 LYS A N 1
ATOM 1209 C CA . LYS A 1 150 ? -5.547 -17.406 -7.84 1 98.69 150 LYS A CA 1
ATOM 1210 C C . LYS A 1 150 ? -6.602 -16.688 -8.664 1 98.69 150 LYS A C 1
ATOM 1212 O O . LYS A 1 150 ? -7.184 -17.25 -9.586 1 98.69 150 LYS A O 1
ATOM 1217 N N . VAL A 1 151 ? -6.84 -15.445 -8.312 1 98.62 151 VAL A N 1
ATOM 1218 C CA . VAL A 1 151 ? -7.707 -14.609 -9.133 1 98.62 151 VAL A CA 1
ATOM 1219 C C . VAL A 1 151 ? -6.938 -13.375 -9.602 1 98.62 151 VAL A C 1
ATOM 1221 O O . VAL A 1 151 ? -6.156 -12.797 -8.836 1 98.62 151 VAL A O 1
ATOM 1224 N N . ALA A 1 152 ? -7.121 -13.031 -10.859 1 97.38 152 ALA A N 1
ATOM 1225 C CA . ALA A 1 152 ? -6.496 -11.859 -11.469 1 97.38 152 ALA A CA 1
ATOM 1226 C C . ALA A 1 152 ? -7.531 -10.992 -12.18 1 97.38 152 ALA A C 1
ATOM 1228 O O . ALA A 1 152 ? -8.391 -11.516 -12.906 1 97.38 152 ALA A O 1
ATOM 1229 N N . CYS A 1 153 ? -7.465 -9.734 -11.977 1 96.94 153 CYS A N 1
ATOM 1230 C CA . CYS A 1 153 ? -8.438 -8.812 -12.555 1 96.94 153 CYS A CA 1
ATOM 1231 C C . CYS A 1 153 ? -7.758 -7.543 -13.047 1 96.94 153 CYS A C 1
ATOM 1233 O O . CYS A 1 153 ? -6.867 -7.012 -12.375 1 96.94 153 CYS A O 1
ATOM 1235 N N . ASN A 1 154 ? -8.109 -7.055 -14.188 1 93.94 154 ASN A N 1
ATOM 1236 C CA . ASN A 1 154 ? -7.746 -5.723 -14.656 1 93.94 154 ASN A CA 1
ATOM 1237 C C . ASN A 1 154 ? -8.727 -4.664 -14.156 1 93.94 154 ASN A C 1
ATOM 1239 O O . ASN A 1 154 ? -9.93 -4.773 -14.383 1 93.94 154 ASN A O 1
ATOM 1243 N N . TYR A 1 155 ? -8.211 -3.639 -13.484 1 93.12 155 TYR A N 1
ATOM 1244 C CA . TYR A 1 155 ? -9.07 -2.609 -12.914 1 93.12 155 TYR A CA 1
ATOM 1245 C C . TYR A 1 155 ? -8.992 -1.321 -13.727 1 93.12 155 TYR A C 1
ATOM 1247 O O . TYR A 1 155 ? -7.898 -0.886 -14.102 1 93.12 155 TYR A O 1
ATOM 1255 N N . LYS A 1 156 ? -10.148 -0.8 -14.008 1 87.62 156 LYS A N 1
ATOM 1256 C CA . LYS A 1 156 ? -10.203 0.512 -14.648 1 87.62 156 LYS A CA 1
ATOM 1257 C C . LYS A 1 156 ? -10.055 1.63 -13.617 1 87.62 156 LYS A C 1
ATOM 1259 O O . LYS A 1 156 ? -9.641 2.742 -13.961 1 87.62 156 LYS A O 1
ATOM 1264 N N . ASP A 1 157 ? -10.453 1.334 -12.422 1 89.38 157 ASP A N 1
ATOM 1265 C CA . ASP A 1 157 ? -10.297 2.277 -11.32 1 89.38 157 ASP A CA 1
ATOM 1266 C C . ASP A 1 157 ? -9.93 1.556 -10.023 1 89.38 157 ASP A C 1
ATOM 1268 O O . ASP A 1 157 ? -10.328 0.407 -9.82 1 89.38 157 ASP A O 1
ATOM 1272 N N . GLU A 1 158 ? -9.258 2.238 -9.109 1 93.81 158 GLU A N 1
ATOM 1273 C CA . GLU A 1 158 ? -8.711 1.634 -7.898 1 93.81 158 GLU A CA 1
ATOM 1274 C C . GLU A 1 158 ? -9.812 1.378 -6.867 1 93.81 158 GLU A C 1
ATOM 1276 O O . GLU A 1 158 ? -9.641 0.558 -5.965 1 93.81 158 GLU A O 1
ATOM 1281 N N . LYS A 1 159 ? -10.93 2.121 -7.004 1 95.19 159 LYS A N 1
ATOM 1282 C CA . LYS A 1 159 ? -12.023 1.934 -6.055 1 95.19 159 LYS A CA 1
ATOM 1283 C C . LYS A 1 159 ? -12.5 0.485 -6.043 1 95.19 159 LYS A C 1
ATOM 1285 O O . LYS A 1 159 ? -12.68 -0.108 -4.977 1 95.19 159 LYS A O 1
ATOM 1290 N N . ASN A 1 160 ? -12.711 -0.064 -7.246 1 96.38 160 ASN A N 1
ATOM 1291 C CA . ASN A 1 160 ? -13.164 -1.447 -7.348 1 96.38 160 ASN A CA 1
ATOM 1292 C C . ASN A 1 160 ? -12.133 -2.418 -6.785 1 96.38 160 ASN A C 1
ATOM 1294 O O . ASN A 1 160 ? -12.492 -3.445 -6.207 1 96.38 160 ASN A O 1
ATOM 1298 N N . PHE A 1 161 ? -10.898 -2.07 -6.914 1 97.75 161 PHE A N 1
ATOM 1299 C CA . PHE A 1 161 ? -9.836 -2.891 -6.344 1 97.75 161 PHE A CA 1
ATOM 1300 C C . PHE A 1 161 ? -9.961 -2.955 -4.824 1 97.75 161 PHE A C 1
ATOM 1302 O O . PHE A 1 161 ? -9.906 -4.039 -4.238 1 97.75 161 PHE A O 1
ATOM 1309 N N . PHE A 1 162 ? -10.094 -1.826 -4.199 1 98.25 162 PHE A N 1
ATOM 1310 C CA . PHE A 1 162 ? -10.148 -1.799 -2.742 1 98.25 162 PHE A CA 1
ATOM 1311 C C . PHE A 1 162 ? -11.406 -2.504 -2.236 1 98.25 162 PHE A C 1
ATOM 1313 O O . PHE A 1 162 ? -11.383 -3.148 -1.186 1 98.25 162 PHE A O 1
ATOM 1320 N N . LYS A 1 163 ? -12.477 -2.393 -2.984 1 97.94 163 LYS A N 1
ATOM 1321 C CA . LYS A 1 163 ? -13.68 -3.148 -2.629 1 97.94 163 LYS A CA 1
ATOM 1322 C C . LYS A 1 163 ? -13.414 -4.652 -2.691 1 97.94 163 LYS A C 1
ATOM 1324 O O . LYS A 1 163 ? -13.781 -5.387 -1.772 1 97.94 163 LYS A O 1
ATOM 1329 N N . ASP A 1 164 ? -12.828 -5.043 -3.746 1 98.38 164 ASP A N 1
ATOM 1330 C CA . ASP A 1 164 ? -12.539 -6.461 -3.924 1 98.38 164 ASP A CA 1
ATOM 1331 C C . ASP A 1 164 ? -11.547 -6.953 -2.873 1 98.38 164 ASP A C 1
ATOM 1333 O O . ASP A 1 164 ? -11.617 -8.102 -2.428 1 98.38 164 ASP A O 1
ATOM 1337 N N . LEU A 1 165 ? -10.578 -6.07 -2.547 1 98.69 165 LEU A N 1
ATOM 1338 C CA . LEU A 1 165 ? -9.602 -6.398 -1.515 1 98.69 165 LEU A CA 1
ATOM 1339 C C . LEU A 1 165 ? -10.297 -6.809 -0.219 1 98.69 165 LEU A C 1
ATOM 1341 O O . LEU A 1 165 ? -9.945 -7.828 0.38 1 98.69 165 LEU A O 1
ATOM 1345 N N . ILE A 1 166 ? -11.297 -6.082 0.19 1 98.38 166 ILE A N 1
ATOM 1346 C CA . ILE A 1 166 ? -12.062 -6.344 1.403 1 98.38 166 ILE A CA 1
ATOM 1347 C C . ILE A 1 166 ? -12.844 -7.652 1.25 1 98.38 166 ILE A C 1
ATOM 1349 O O . ILE A 1 166 ? -12.836 -8.492 2.15 1 98.38 166 ILE A O 1
ATOM 1353 N N . GLU A 1 167 ? -13.461 -7.828 0.075 1 98.44 167 GLU A N 1
ATOM 1354 C CA . GLU A 1 167 ? -14.258 -9.023 -0.184 1 98.44 167 GLU A CA 1
ATOM 1355 C C . GLU A 1 167 ? -13.398 -10.281 -0.178 1 98.44 167 GLU A C 1
ATOM 1357 O O . GLU A 1 167 ? -13.773 -11.297 0.41 1 98.44 167 GLU A O 1
ATOM 1362 N N . ILE A 1 168 ? -12.297 -10.211 -0.755 1 98.75 168 ILE A N 1
ATOM 1363 C CA . ILE A 1 168 ? -11.406 -11.367 -0.869 1 98.75 168 ILE A CA 1
ATOM 1364 C C . ILE A 1 168 ? -10.82 -11.703 0.5 1 98.75 168 ILE A C 1
ATOM 1366 O O . ILE A 1 168 ? -10.688 -12.875 0.854 1 98.75 168 ILE A O 1
ATOM 1370 N N . ALA A 1 169 ? -10.516 -10.656 1.256 1 98.56 169 ALA A N 1
ATOM 1371 C CA . ALA A 1 169 ? -10.008 -10.867 2.607 1 98.56 169 ALA A CA 1
ATOM 1372 C C . ALA A 1 169 ? -11 -11.664 3.449 1 98.56 169 ALA A C 1
ATOM 1374 O O . ALA A 1 169 ? -10.625 -12.602 4.148 1 98.56 169 ALA A O 1
ATOM 1375 N N . GLN A 1 170 ? -12.242 -11.281 3.332 1 98.19 170 GLN A N 1
ATOM 1376 C CA . GLN A 1 170 ? -13.289 -11.961 4.098 1 98.19 170 GLN A CA 1
ATOM 1377 C C . GLN A 1 170 ? -13.406 -13.422 3.686 1 98.19 170 GLN A C 1
ATOM 1379 O O . GLN A 1 170 ? -13.508 -14.312 4.539 1 98.19 170 GLN A O 1
ATOM 1384 N N . ARG A 1 171 ? -13.398 -13.711 2.457 1 98.5 171 ARG A N 1
ATOM 1385 C CA . ARG A 1 171 ? -13.523 -15.07 1.938 1 98.5 171 ARG A CA 1
ATOM 1386 C C . ARG A 1 171 ? -12.312 -15.914 2.312 1 98.5 171 ARG A C 1
ATOM 1388 O O . ARG A 1 171 ? -12.445 -17.094 2.66 1 98.5 171 ARG A O 1
ATOM 1395 N N . LYS A 1 172 ? -11.117 -15.25 2.229 1 98.31 172 LYS A N 1
ATOM 1396 C CA . LYS A 1 172 ? -9.891 -15.953 2.609 1 98.31 172 LYS A CA 1
ATOM 1397 C C . LYS A 1 172 ? -9.914 -16.328 4.09 1 98.31 172 LYS A C 1
ATOM 1399 O O . LYS A 1 172 ? -9.523 -17.438 4.461 1 98.31 172 LYS A O 1
ATOM 1404 N N . GLU A 1 173 ? -10.359 -15.391 4.906 1 97.44 173 GLU A N 1
ATOM 1405 C CA . GLU A 1 173 ? -10.43 -15.633 6.348 1 97.44 173 GLU A CA 1
ATOM 1406 C C . GLU A 1 173 ? -11.344 -16.812 6.668 1 97.44 173 GLU A C 1
ATOM 1408 O O . GLU A 1 173 ? -11.031 -17.625 7.543 1 97.44 173 GLU A O 1
ATOM 1413 N N . ILE A 1 174 ? -12.398 -16.953 5.938 1 97.62 174 ILE A N 1
ATOM 1414 C CA . ILE A 1 174 ? -13.383 -18 6.168 1 97.62 174 ILE A CA 1
ATOM 1415 C C . ILE A 1 174 ? -12.852 -19.328 5.641 1 97.62 174 ILE A C 1
ATOM 1417 O O . ILE A 1 174 ? -12.938 -20.344 6.324 1 97.62 174 ILE A O 1
ATOM 1421 N N . SER A 1 175 ? -12.25 -19.359 4.449 1 97.75 175 SER A N 1
ATOM 1422 C CA . SER A 1 175 ? -11.828 -20.594 3.791 1 97.75 175 SER A CA 1
ATOM 1423 C C . SER A 1 175 ? -10.547 -21.141 4.402 1 97.75 175 SER A C 1
ATOM 1425 O O . SER A 1 175 ? -10.328 -22.344 4.43 1 97.75 175 SER A O 1
ATOM 1427 N N . GLY A 1 176 ? -9.633 -20.203 4.75 1 97.56 176 GLY A N 1
ATOM 1428 C CA . GLY A 1 176 ? -8.336 -20.594 5.262 1 97.56 176 GLY A CA 1
ATOM 1429 C C . GLY A 1 176 ? -7.359 -21 4.172 1 97.56 176 GLY A C 1
ATOM 1430 O O . GLY A 1 176 ? -6.191 -21.281 4.449 1 97.56 176 GLY A O 1
ATOM 1431 N N . LYS A 1 177 ? -7.777 -21.031 2.953 1 97.94 177 LYS A N 1
ATOM 1432 C CA . LYS A 1 177 ? -6.945 -21.438 1.828 1 97.94 177 LYS A CA 1
ATOM 1433 C C . LYS A 1 177 ? -6.012 -20.312 1.391 1 97.94 177 LYS A C 1
ATOM 1435 O O . LYS A 1 177 ? -6.387 -19.141 1.438 1 97.94 177 LYS A O 1
ATOM 1440 N N . PRO A 1 178 ? -4.816 -20.641 0.923 1 98.56 178 PRO A N 1
ATOM 1441 C CA . PRO A 1 178 ? -3.982 -19.609 0.305 1 98.56 178 PRO A CA 1
ATOM 1442 C C . PRO A 1 178 ? -4.637 -18.969 -0.921 1 98.56 178 PRO A C 1
ATOM 1444 O O . PRO A 1 178 ? -5.207 -19.672 -1.756 1 98.56 178 PRO A O 1
ATOM 1447 N N . VAL A 1 179 ? -4.547 -17.656 -0.985 1 98.69 179 VAL A N 1
ATOM 1448 C CA . VAL A 1 179 ? -5.152 -16.906 -2.078 1 98.69 179 VAL A CA 1
ATOM 1449 C C . VAL A 1 179 ? -4.105 -16 -2.719 1 98.69 179 VAL A C 1
ATOM 1451 O O . VAL A 1 179 ? -3.312 -15.367 -2.02 1 98.69 179 VAL A O 1
ATOM 1454 N N . LEU A 1 180 ? -4.062 -15.984 -4 1 98.75 180 LEU A N 1
ATOM 1455 C CA . LEU A 1 180 ? -3.379 -14.961 -4.785 1 98.75 180 LEU A CA 1
ATOM 1456 C C . LEU A 1 180 ? -4.379 -14.008 -5.426 1 98.75 180 LEU A C 1
ATOM 1458 O O . LEU A 1 180 ? -5.242 -14.43 -6.199 1 98.75 180 LEU A O 1
ATOM 1462 N N . PHE A 1 181 ? -4.316 -12.812 -5.066 1 98.69 181 PHE A N 1
ATOM 1463 C CA . PHE A 1 181 ? -5.102 -11.742 -5.672 1 98.69 181 PHE A CA 1
ATOM 1464 C C . PHE A 1 181 ? -4.207 -10.82 -6.488 1 98.69 181 PHE A C 1
ATOM 1466 O O . PHE A 1 181 ? -3.432 -10.039 -5.926 1 98.69 181 PHE A O 1
ATOM 1473 N N . ILE A 1 182 ? -4.332 -10.867 -7.812 1 97.81 182 ILE A N 1
ATOM 1474 C CA . ILE A 1 182 ? -3.416 -10.172 -8.711 1 97.81 182 ILE A CA 1
ATOM 1475 C C . ILE A 1 182 ? -4.16 -9.047 -9.438 1 97.81 182 ILE A C 1
ATOM 1477 O O . ILE A 1 182 ? -4.805 -9.289 -10.461 1 97.81 182 ILE A O 1
ATOM 1481 N N . PRO A 1 183 ? -4.109 -7.863 -8.922 1 96.62 183 PRO A N 1
ATOM 1482 C CA . PRO A 1 183 ? -4.578 -6.73 -9.719 1 96.62 183 PRO A CA 1
ATOM 1483 C C . PRO A 1 183 ? -3.656 -6.414 -10.898 1 96.62 183 PRO A C 1
ATOM 1485 O O . PRO A 1 183 ? -2.52 -5.977 -10.695 1 96.62 183 PRO A O 1
ATOM 1488 N N . MET A 1 184 ? -4.137 -6.555 -12.039 1 92.69 184 MET A N 1
ATOM 1489 C CA . MET A 1 184 ? -3.318 -6.324 -13.227 1 92.69 184 MET A CA 1
ATOM 1490 C C . MET A 1 184 ? -3.293 -4.844 -13.594 1 92.69 184 MET A C 1
ATOM 1492 O O . MET A 1 184 ? -4.266 -4.125 -13.359 1 92.69 184 MET A O 1
ATOM 1496 N N . GLY A 1 185 ? -2.129 -4.41 -14.172 1 86.06 185 GLY A N 1
ATOM 1497 C CA . GLY A 1 185 ? -2.02 -3.033 -14.633 1 86.06 185 GLY A CA 1
ATOM 1498 C C . GLY A 1 185 ? -1.112 -2.186 -13.766 1 86.06 185 GLY A C 1
ATOM 1499 O O . GLY A 1 185 ? -0.057 -1.733 -14.211 1 86.06 185 GLY A O 1
ATOM 1500 N N . LYS A 1 186 ? -1.443 -1.879 -12.516 1 86.5 186 LYS A N 1
ATOM 1501 C CA . LYS A 1 186 ? -0.642 -1.028 -11.641 1 86.5 186 LYS A CA 1
ATOM 1502 C C . LYS A 1 186 ? 0.108 -1.858 -10.609 1 86.5 186 LYS A C 1
ATOM 1504 O O . LYS A 1 186 ? -0.51 -2.504 -9.758 1 86.5 186 LYS A O 1
ATOM 1509 N N . SER A 1 187 ? 1.368 -1.676 -10.625 1 94.25 187 SER A N 1
ATOM 1510 C CA . SER A 1 187 ? 2.248 -2.539 -9.852 1 94.25 187 SER A CA 1
ATOM 1511 C C . SER A 1 187 ? 2.037 -2.34 -8.352 1 94.25 187 SER A C 1
ATOM 1513 O O . SER A 1 187 ? 2.105 -3.295 -7.578 1 94.25 187 SER A O 1
ATOM 1515 N N . PHE A 1 188 ? 1.717 -1.148 -7.961 1 96.38 188 PHE A N 1
ATOM 1516 C CA . PHE A 1 188 ? 1.641 -0.906 -6.527 1 96.38 188 PHE A CA 1
ATOM 1517 C C . PHE A 1 188 ? 0.389 -1.544 -5.938 1 96.38 188 PHE A C 1
ATOM 1519 O O . PHE A 1 188 ? 0.355 -1.871 -4.746 1 96.38 188 PHE A O 1
ATOM 1526 N N . LEU A 1 189 ? -0.66 -1.745 -6.754 1 96.88 189 LEU A N 1
ATOM 1527 C CA . LEU A 1 189 ? -1.824 -2.475 -6.262 1 96.88 189 LEU A CA 1
ATOM 1528 C C . LEU A 1 189 ? -1.454 -3.91 -5.902 1 96.88 189 LEU A C 1
ATOM 1530 O O . LEU A 1 189 ? -2.02 -4.484 -4.969 1 96.88 189 LEU A O 1
ATOM 1534 N N . ARG A 1 190 ? -0.496 -4.453 -6.59 1 97.25 190 ARG A N 1
ATOM 1535 C CA . ARG A 1 190 ? -0.008 -5.789 -6.27 1 97.25 190 ARG A CA 1
ATOM 1536 C C . ARG A 1 190 ? 0.661 -5.812 -4.898 1 97.25 190 ARG A C 1
ATOM 1538 O O . ARG A 1 190 ? 0.565 -6.805 -4.172 1 97.25 190 ARG A O 1
ATOM 1545 N N . VAL A 1 191 ? 1.344 -4.727 -4.605 1 98.06 191 VAL A N 1
ATOM 1546 C CA . VAL A 1 191 ? 2.002 -4.609 -3.309 1 98.06 191 VAL A CA 1
ATOM 1547 C C . VAL A 1 191 ? 0.953 -4.551 -2.201 1 98.06 191 VAL A C 1
ATOM 1549 O O . VAL A 1 191 ? 1.089 -5.215 -1.172 1 98.06 191 VAL A O 1
ATOM 1552 N N . ILE A 1 192 ? -0.074 -3.809 -2.451 1 98.06 192 ILE A N 1
ATOM 1553 C CA . ILE A 1 192 ? -1.142 -3.686 -1.464 1 98.06 192 ILE A CA 1
ATOM 1554 C C . ILE A 1 192 ? -1.826 -5.039 -1.273 1 98.06 192 ILE A C 1
ATOM 1556 O O . ILE A 1 192 ? -2.115 -5.441 -0.144 1 98.06 192 ILE A O 1
ATOM 1560 N N . SER A 1 193 ? -2.043 -5.695 -2.367 1 98.38 193 SER A N 1
ATOM 1561 C CA . SER A 1 193 ? -2.613 -7.035 -2.297 1 98.38 193 SER A CA 1
ATOM 1562 C C . SER A 1 193 ? -1.732 -7.969 -1.475 1 98.38 193 SER A C 1
ATOM 1564 O O . SER A 1 193 ? -2.23 -8.711 -0.626 1 98.38 193 SER A O 1
ATOM 1566 N N . ALA A 1 194 ? -0.453 -7.918 -1.696 1 98.38 194 ALA A N 1
ATOM 1567 C CA . ALA A 1 194 ? 0.508 -8.758 -0.981 1 98.38 194 ALA A CA 1
ATOM 1568 C C . ALA A 1 194 ? 0.495 -8.445 0.514 1 98.38 194 ALA A C 1
ATOM 1570 O O . ALA A 1 194 ? 0.607 -9.359 1.341 1 98.38 194 ALA A O 1
ATOM 1571 N N . TYR A 1 195 ? 0.359 -7.227 0.839 1 97.62 195 TYR A N 1
ATOM 1572 C CA . TYR A 1 195 ? 0.346 -6.793 2.232 1 97.62 195 TYR A CA 1
ATOM 1573 C C . TYR A 1 195 ? -0.857 -7.367 2.971 1 97.62 195 TYR A C 1
ATOM 1575 O O . TYR A 1 195 ? -0.742 -7.789 4.125 1 97.62 195 TYR A O 1
ATOM 1583 N N . TYR A 1 196 ? -1.979 -7.422 2.244 1 98 196 TYR A N 1
ATOM 1584 C CA . TYR A 1 196 ? -3.223 -7.652 2.971 1 98 196 TYR A CA 1
ATOM 1585 C C . TYR A 1 196 ? -3.703 -9.086 2.791 1 98 196 TYR A C 1
ATOM 1587 O O . TYR A 1 196 ? -4.066 -9.75 3.766 1 98 196 TYR A O 1
ATOM 1595 N N . VAL A 1 197 ? -3.625 -9.633 1.456 1 98.31 197 VAL A N 1
ATOM 1596 C CA . VAL A 1 197 ? -4.352 -10.891 1.305 1 98.31 197 VAL A CA 1
ATOM 1597 C C . VAL A 1 197 ? -3.508 -11.883 0.511 1 98.31 197 VAL A C 1
ATOM 1599 O O . VAL A 1 197 ? -3.609 -13.094 0.716 1 98.31 197 VAL A O 1
ATOM 1602 N N . SER A 1 198 ? -2.686 -11.461 -0.418 1 98.69 198 SER A N 1
ATOM 1603 C CA . SER A 1 198 ? -2.09 -12.359 -1.401 1 98.69 198 SER A CA 1
ATOM 1604 C C . SER A 1 198 ? -0.884 -13.086 -0.822 1 98.69 198 SER A C 1
ATOM 1606 O O . SER A 1 198 ? 0.1 -12.461 -0.427 1 98.69 198 SER A O 1
ATOM 1608 N N . ASP A 1 199 ? -0.883 -14.359 -0.898 1 98.62 199 ASP A N 1
ATOM 1609 C CA . ASP A 1 199 ? 0.176 -15.172 -0.305 1 98.62 199 ASP A CA 1
ATOM 1610 C C . ASP A 1 199 ? 1.38 -15.273 -1.239 1 98.62 199 ASP A C 1
ATOM 1612 O O . ASP A 1 199 ? 2.475 -15.641 -0.812 1 98.62 199 ASP A O 1
ATOM 1616 N N . MET A 1 200 ? 1.149 -15.023 -2.512 1 98.31 200 MET A N 1
ATOM 1617 C CA . MET A 1 200 ? 2.213 -14.953 -3.51 1 98.31 200 MET A CA 1
ATOM 1618 C C . MET A 1 200 ? 1.983 -13.797 -4.473 1 98.31 200 MET A C 1
ATOM 1620 O O . MET A 1 200 ? 0.868 -13.281 -4.582 1 98.31 200 MET A O 1
ATOM 1624 N N . VAL A 1 201 ? 3.053 -13.398 -5.102 1 97.69 201 VAL A N 1
ATOM 1625 C CA . VAL A 1 201 ? 3.021 -12.391 -6.152 1 97.69 201 VAL A CA 1
ATOM 1626 C C . VAL A 1 201 ? 3.846 -12.859 -7.348 1 97.69 201 VAL A C 1
ATOM 1628 O O . VAL A 1 201 ? 4.695 -13.742 -7.215 1 97.69 201 VAL A O 1
ATOM 1631 N N . TYR A 1 202 ? 3.566 -12.289 -8.461 1 97.31 202 TYR A N 1
ATOM 1632 C CA . TYR A 1 202 ? 4.262 -12.68 -9.688 1 97.31 202 TYR A CA 1
ATOM 1633 C C . TYR A 1 202 ? 5.23 -11.586 -10.125 1 97.31 202 TYR A C 1
ATOM 1635 O O . TYR A 1 202 ? 4.859 -10.414 -10.211 1 97.31 202 TYR A O 1
ATOM 1643 N N . ALA A 1 203 ? 6.379 -11.945 -10.422 1 97.12 203 ALA A N 1
ATOM 1644 C CA . ALA A 1 203 ? 7.414 -11.07 -10.969 1 97.12 203 ALA A CA 1
ATOM 1645 C C . ALA A 1 203 ? 7.855 -11.531 -12.352 1 97.12 203 ALA A C 1
ATOM 1647 O O . ALA A 1 203 ? 7.738 -12.719 -12.68 1 97.12 203 ALA A O 1
ATOM 1648 N N . LYS A 1 204 ? 8.359 -10.594 -13.055 1 95.5 204 LYS A N 1
ATOM 1649 C CA . LYS A 1 204 ? 8.922 -10.938 -14.359 1 95.5 204 LYS A CA 1
ATOM 1650 C C . LYS A 1 204 ? 10.391 -11.32 -14.242 1 95.5 204 LYS A C 1
ATOM 1652 O O . LYS A 1 204 ? 11.047 -10.984 -13.25 1 95.5 204 LYS A O 1
ATOM 1657 N N . TYR A 1 205 ? 10.859 -12.031 -15.195 1 93.12 205 TYR A N 1
ATOM 1658 C CA . TYR A 1 205 ? 12.297 -12.234 -15.352 1 93.12 205 TYR A CA 1
ATOM 1659 C C . TYR A 1 205 ? 12.859 -11.336 -16.453 1 93.12 205 TYR A C 1
ATOM 1661 O O . TYR A 1 205 ? 13.141 -10.156 -16.203 1 93.12 205 TYR A O 1
ATOM 1669 N N . ASP A 1 206 ? 12.789 -11.758 -17.703 1 85.94 206 ASP A N 1
ATOM 1670 C CA . ASP A 1 206 ? 13.242 -10.938 -18.828 1 85.94 206 ASP A CA 1
ATOM 1671 C C . ASP A 1 206 ? 12.078 -10.172 -19.453 1 85.94 206 ASP A C 1
ATOM 1673 O O . ASP A 1 206 ? 12.172 -8.969 -19.688 1 85.94 206 ASP A O 1
ATOM 1677 N N . LYS A 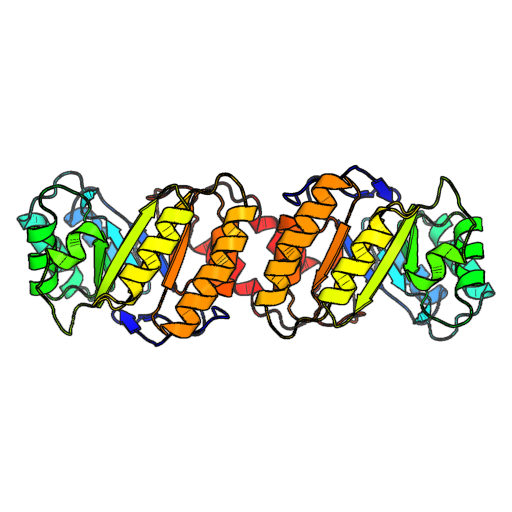1 207 ? 11.031 -10.883 -19.688 1 85.69 207 LYS A N 1
ATOM 1678 C CA . LYS A 1 207 ? 9.82 -10.312 -20.281 1 85.69 207 LYS A CA 1
ATOM 1679 C C . LYS A 1 207 ? 8.617 -10.516 -19.359 1 85.69 207 LYS A C 1
ATOM 1681 O O . LYS A 1 207 ? 8.523 -11.523 -18.656 1 85.69 207 LYS A O 1
ATOM 1686 N N . GLU A 1 208 ? 7.766 -9.461 -19.422 1 83.69 208 GLU A N 1
ATOM 1687 C CA . GLU A 1 208 ? 6.512 -9.633 -18.688 1 83.69 208 GLU A CA 1
ATOM 1688 C C . GLU A 1 208 ? 5.66 -10.742 -19.312 1 83.69 208 GLU A C 1
ATOM 1690 O O . GLU A 1 208 ? 5.59 -10.859 -20.547 1 83.69 208 GLU A O 1
ATOM 1695 N N . THR A 1 209 ? 5.133 -11.531 -18.484 1 83.25 209 THR A N 1
ATOM 1696 C CA . THR A 1 209 ? 4.156 -12.516 -18.938 1 83.25 209 THR A CA 1
ATOM 1697 C C . THR A 1 209 ? 2.734 -12.031 -18.672 1 83.25 209 THR A C 1
ATOM 1699 O O . THR A 1 209 ? 1.77 -12.641 -19.141 1 83.25 209 THR A O 1
ATOM 1702 N N . ALA A 1 210 ? 2.592 -10.938 -17.875 1 81.12 210 ALA A N 1
ATOM 1703 C CA . ALA A 1 210 ? 1.323 -10.273 -17.578 1 81.12 210 ALA A CA 1
ATOM 1704 C C . ALA A 1 210 ? 1.511 -8.766 -17.422 1 81.12 210 ALA A C 1
ATOM 1706 O O . ALA A 1 210 ? 2.594 -8.305 -17.062 1 81.12 210 ALA A O 1
ATOM 1707 N N . MET A 1 211 ? 0.463 -8.07 -17.594 1 79.88 211 MET A N 1
ATOM 1708 C CA . MET A 1 211 ? 0.504 -6.613 -17.594 1 79.88 211 MET A CA 1
ATOM 1709 C C . MET A 1 211 ? 0.906 -6.074 -16.234 1 79.88 211 MET A C 1
ATOM 1711 O O . MET A 1 211 ? 0.315 -6.445 -15.211 1 79.88 211 MET A O 1
ATOM 1715 N N . GLY A 1 212 ? 1.943 -5.188 -16.234 1 84.31 212 GLY A N 1
ATOM 1716 C CA . GLY A 1 212 ? 2.344 -4.492 -15.031 1 84.31 212 GLY A CA 1
ATOM 1717 C C . GLY A 1 212 ? 3.178 -5.352 -14.094 1 84.31 212 GLY A C 1
ATOM 1718 O O . GLY A 1 212 ? 3.4 -4.984 -12.938 1 84.31 212 GLY A O 1
ATOM 1719 N N . GLN A 1 213 ? 3.57 -6.484 -14.594 1 91.5 213 GLN A N 1
ATOM 1720 C CA . GLN A 1 213 ? 4.367 -7.391 -13.773 1 91.5 213 GLN A CA 1
ATOM 1721 C C . GLN A 1 213 ? 5.75 -6.809 -13.5 1 91.5 213 GLN A C 1
ATOM 1723 O O . GLN A 1 213 ? 6.555 -6.648 -14.422 1 91.5 213 GLN A O 1
ATOM 1728 N N . PRO A 1 214 ? 6.047 -6.527 -12.25 1 95.44 214 PRO A N 1
ATOM 1729 C CA . PRO A 1 214 ? 7.352 -5.941 -11.938 1 95.44 214 PRO A CA 1
ATOM 1730 C C . PRO A 1 214 ? 8.453 -6.988 -11.789 1 95.44 214 PRO A C 1
ATOM 1732 O O . PRO A 1 214 ? 8.18 -8.188 -11.875 1 95.44 214 PRO A O 1
ATOM 1735 N N . ASP A 1 215 ? 9.68 -6.508 -11.578 1 94.94 215 ASP A N 1
ATOM 1736 C CA . ASP A 1 215 ? 10.789 -7.406 -11.289 1 94.94 215 ASP A CA 1
ATOM 1737 C C . ASP A 1 215 ? 10.805 -7.801 -9.812 1 94.94 215 ASP A C 1
ATOM 1739 O O . ASP A 1 215 ? 10.172 -7.152 -8.984 1 94.94 215 ASP A O 1
ATOM 1743 N N . PRO A 1 216 ? 11.516 -8.867 -9.523 1 96.31 216 PRO A N 1
ATOM 1744 C CA . PRO A 1 216 ? 11.547 -9.344 -8.141 1 96.31 216 PRO A CA 1
ATOM 1745 C C . PRO A 1 216 ? 12.047 -8.281 -7.164 1 96.31 216 PRO A C 1
ATOM 1747 O O . PRO A 1 216 ? 11.562 -8.203 -6.027 1 96.31 216 PRO A O 1
ATOM 1750 N N . ASP A 1 217 ? 12.938 -7.457 -7.551 1 95.81 217 ASP A N 1
ATOM 1751 C CA . ASP A 1 217 ? 13.516 -6.449 -6.672 1 95.81 217 ASP A CA 1
ATOM 1752 C C . ASP A 1 217 ? 12.469 -5.43 -6.234 1 95.81 217 ASP A C 1
ATOM 1754 O O . ASP A 1 217 ? 12.539 -4.891 -5.129 1 95.81 217 ASP A O 1
ATOM 1758 N N . TYR A 1 218 ? 11.586 -5.176 -7.105 1 97 218 TYR A N 1
ATOM 1759 C CA . TYR A 1 218 ? 10.469 -4.285 -6.789 1 97 218 TYR A CA 1
ATOM 1760 C C . TYR A 1 218 ? 9.727 -4.77 -5.551 1 97 218 TYR A C 1
ATOM 1762 O O . TYR A 1 218 ? 9.469 -3.99 -4.629 1 97 218 TYR A O 1
ATOM 1770 N N . TYR A 1 219 ? 9.461 -6.039 -5.527 1 97.38 219 TYR A N 1
ATOM 1771 C CA . TYR A 1 219 ? 8.75 -6.621 -4.395 1 97.38 219 TYR A CA 1
ATOM 1772 C C . TYR A 1 219 ? 9.617 -6.625 -3.145 1 97.38 219 TYR A C 1
ATOM 1774 O O . TYR A 1 219 ? 9.133 -6.359 -2.043 1 97.38 219 TYR A O 1
ATOM 1782 N N . ASN A 1 220 ? 10.852 -6.945 -3.344 1 95.75 220 ASN A N 1
ATOM 1783 C CA . ASN A 1 220 ? 11.75 -6.953 -2.191 1 95.75 220 ASN A CA 1
ATOM 1784 C C . ASN A 1 220 ? 11.797 -5.586 -1.511 1 95.75 220 ASN A C 1
ATOM 1786 O O . ASN A 1 220 ? 11.766 -5.5 -0.282 1 95.75 220 ASN A O 1
ATOM 1790 N N . LYS A 1 221 ? 11.875 -4.586 -2.316 1 96.19 221 LYS A N 1
ATOM 1791 C CA . LYS A 1 221 ? 11.844 -3.225 -1.791 1 96.19 221 LYS A CA 1
ATOM 1792 C C . LYS A 1 221 ? 10.523 -2.939 -1.088 1 96.19 221 LYS A C 1
ATOM 1794 O O . LYS A 1 221 ? 10.5 -2.393 0.017 1 96.19 221 LYS A O 1
ATOM 1799 N N . ALA A 1 222 ? 9.484 -3.328 -1.692 1 97.31 222 ALA A N 1
ATOM 1800 C CA . ALA A 1 222 ? 8.156 -3.084 -1.126 1 97.31 222 ALA A CA 1
ATOM 1801 C C . ALA A 1 222 ? 7.988 -3.82 0.199 1 97.31 222 ALA A C 1
ATO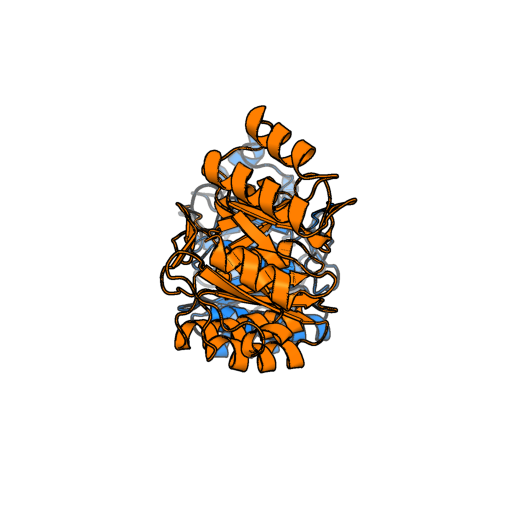M 1803 O O . ALA A 1 222 ? 7.5 -3.246 1.177 1 97.31 222 ALA A O 1
ATOM 1804 N N . PHE A 1 223 ? 8.414 -5.086 0.261 1 97.19 223 PHE A N 1
ATOM 1805 C CA . PHE A 1 223 ? 8.203 -5.922 1.438 1 97.19 223 PHE A CA 1
ATOM 1806 C C . PHE A 1 223 ? 9.023 -5.402 2.619 1 97.19 223 PHE A C 1
ATOM 1808 O O . PHE A 1 223 ? 8.617 -5.562 3.773 1 97.19 223 PHE A O 1
ATOM 1815 N N . SER A 1 224 ? 10.102 -4.766 2.344 1 95.5 224 SER A N 1
ATOM 1816 C CA . SER A 1 224 ? 10.93 -4.215 3.412 1 95.5 224 SER A CA 1
ATOM 1817 C C . SER A 1 224 ? 10.203 -3.102 4.156 1 95.5 224 SER A C 1
ATOM 1819 O O . SER A 1 224 ? 10.594 -2.729 5.266 1 95.5 224 SER A O 1
ATOM 1821 N N . LEU A 1 225 ? 9.141 -2.584 3.568 1 96.44 225 LEU A N 1
ATOM 1822 C CA . LEU A 1 225 ? 8.391 -1.477 4.148 1 96.44 225 LEU A CA 1
ATOM 1823 C C . LEU A 1 225 ? 7.301 -1.99 5.078 1 96.44 225 LEU A C 1
ATOM 1825 O O . LEU A 1 225 ? 6.734 -1.223 5.859 1 96.44 225 LEU A O 1
ATOM 1829 N N . PHE A 1 226 ? 6.969 -3.283 5.008 1 95 226 PHE A N 1
ATOM 1830 C CA . PHE A 1 226 ? 5.777 -3.809 5.668 1 95 226 PHE A CA 1
ATOM 1831 C C . PHE A 1 226 ? 5.941 -3.783 7.184 1 95 226 PHE A C 1
ATOM 1833 O O . PHE A 1 226 ? 4.98 -3.537 7.914 1 95 226 PHE A O 1
ATOM 1840 N N . ASN A 1 227 ? 7.137 -4.035 7.668 1 87.38 227 ASN A N 1
ATOM 1841 C CA . ASN A 1 227 ? 7.359 -4.156 9.102 1 87.38 227 ASN A CA 1
ATOM 1842 C C . ASN A 1 227 ? 8.25 -3.035 9.625 1 87.38 227 ASN A C 1
ATOM 1844 O O . ASN A 1 227 ? 9.234 -3.291 10.32 1 87.38 227 ASN A O 1
ATOM 1848 N N . TYR A 1 228 ? 7.793 -1.905 9.328 1 86.25 228 TYR A N 1
ATOM 1849 C CA . TYR A 1 228 ? 8.555 -0.761 9.812 1 86.25 228 TYR A CA 1
ATOM 1850 C C . TYR A 1 228 ? 8.586 -0.732 11.336 1 86.25 228 TYR A C 1
ATOM 1852 O O . TYR A 1 228 ? 7.547 -0.872 11.984 1 86.25 228 TYR A O 1
ATOM 1860 N N . ILE A 1 229 ? 9.789 -0.758 11.883 1 70.88 229 ILE A N 1
ATOM 1861 C CA . ILE A 1 229 ? 9.992 -0.606 13.32 1 70.88 229 ILE A CA 1
ATOM 1862 C C . ILE A 1 229 ? 10.602 0.763 13.609 1 70.88 229 ILE A C 1
ATOM 1864 O O . ILE A 1 229 ? 11.727 1.055 13.18 1 70.88 229 ILE A O 1
ATOM 1868 N N . GLY A 1 230 ? 9.938 1.83 13.883 1 65.06 230 GLY A N 1
ATOM 1869 C CA . GLY A 1 230 ? 10.359 3.189 14.188 1 65.06 230 GLY A CA 1
ATOM 1870 C C . GLY A 1 230 ? 11.578 3.248 15.086 1 65.06 230 GLY A C 1
ATOM 1871 O O . GLY A 1 230 ? 11.875 2.293 15.805 1 65.06 230 GLY A O 1
ATOM 1872 N N . MET B 1 1 ? 0.047 11.719 -8.211 1 75.62 1 MET B N 1
ATOM 1873 C CA . MET B 1 1 ? -0.298 11.18 -6.898 1 75.62 1 MET B CA 1
ATOM 1874 C C . MET B 1 1 ? -0.648 12.297 -5.922 1 75.62 1 MET B C 1
ATOM 1876 O O . MET B 1 1 ? -0.097 13.391 -6.004 1 75.62 1 MET B O 1
ATOM 1880 N N . PRO B 1 2 ? -1.516 11.781 -4.949 1 95.12 2 PRO B N 1
ATOM 1881 C CA . PRO B 1 2 ? -2.369 10.594 -4.859 1 95.12 2 PRO B CA 1
ATOM 1882 C C . PRO B 1 2 ? -3.25 10.406 -6.094 1 95.12 2 PRO B C 1
ATOM 1884 O O . PRO B 1 2 ? -3.404 11.336 -6.891 1 95.12 2 PRO B O 1
ATOM 1887 N N . ILE B 1 3 ? -3.852 9.219 -6.254 1 95.5 3 ILE B N 1
ATOM 1888 C CA . ILE B 1 3 ? -4.715 8.844 -7.367 1 95.5 3 ILE B CA 1
ATOM 1889 C C . ILE B 1 3 ? -5.941 9.758 -7.395 1 95.5 3 ILE B C 1
ATOM 1891 O O . ILE B 1 3 ? -6.34 10.242 -8.453 1 95.5 3 ILE B O 1
ATOM 1895 N N . ILE B 1 4 ? -6.574 9.953 -6.164 1 97.38 4 ILE B N 1
ATOM 1896 C CA . ILE B 1 4 ? -7.68 10.898 -6.07 1 97.38 4 ILE B CA 1
ATOM 1897 C C . ILE B 1 4 ? -7.137 12.32 -5.973 1 97.38 4 ILE B C 1
ATOM 1899 O O . ILE B 1 4 ? -6.508 12.688 -4.98 1 97.38 4 ILE B O 1
ATOM 1903 N N . LYS B 1 5 ? -7.41 13.164 -6.879 1 96.69 5 LYS B N 1
ATOM 1904 C CA . LYS B 1 5 ? -6.812 14.492 -6.988 1 96.69 5 LYS B CA 1
ATOM 1905 C C . LYS B 1 5 ? -7.598 15.516 -6.172 1 96.69 5 LYS B C 1
ATOM 1907 O O . LYS B 1 5 ? -8.766 15.289 -5.836 1 96.69 5 LYS B O 1
ATOM 1912 N N . SER B 1 6 ? -6.945 16.5 -5.844 1 97.5 6 SER B N 1
ATOM 1913 C CA . SER B 1 6 ? -7.539 17.672 -5.184 1 97.5 6 SER B CA 1
ATOM 1914 C C . SER B 1 6 ? -7.09 18.969 -5.844 1 97.5 6 SER B C 1
ATOM 1916 O O . SER B 1 6 ? -6.215 18.953 -6.715 1 97.5 6 SER B O 1
ATOM 1918 N N . SER B 1 7 ? -7.789 20.062 -5.5 1 96.88 7 SER B N 1
ATOM 1919 C CA . SER B 1 7 ? -7.266 21.375 -5.844 1 96.88 7 SER B CA 1
ATOM 1920 C C . SER B 1 7 ? -5.895 21.609 -5.219 1 96.88 7 S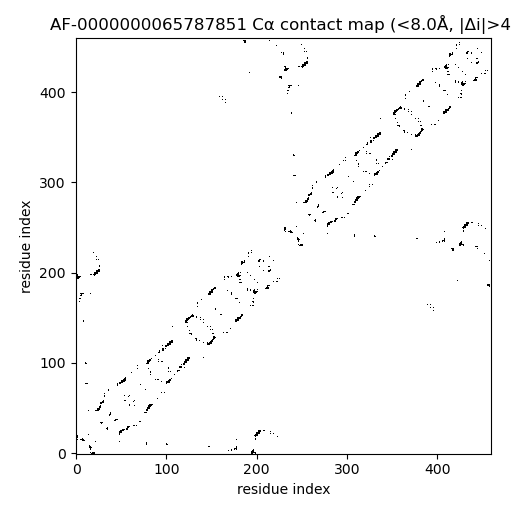ER B C 1
ATOM 1922 O O . SER B 1 7 ? -5.512 20.906 -4.273 1 96.88 7 SER B O 1
ATOM 1924 N N . ARG B 1 8 ? -5.23 22.562 -5.855 1 97.31 8 ARG B N 1
ATOM 1925 C CA . ARG B 1 8 ? -3.902 22.891 -5.348 1 97.31 8 ARG B CA 1
ATOM 1926 C C . ARG B 1 8 ? -3.965 24.016 -4.324 1 97.31 8 ARG B C 1
ATOM 1928 O O . ARG B 1 8 ? -4.691 25 -4.512 1 97.31 8 ARG B O 1
ATOM 1935 N N . VAL B 1 9 ? -3.309 23.781 -3.215 1 97.38 9 VAL B N 1
ATOM 1936 C CA . VAL B 1 9 ? -3.145 24.781 -2.166 1 97.38 9 VAL B CA 1
ATOM 1937 C C . VAL B 1 9 ? -1.668 24.922 -1.8 1 97.38 9 VAL B C 1
ATOM 1939 O O . VAL B 1 9 ? -0.972 23.906 -1.639 1 97.38 9 VAL B O 1
ATOM 1942 N N . ASN B 1 10 ? -1.187 26.156 -1.614 1 97.12 10 ASN B N 1
ATOM 1943 C CA . ASN B 1 10 ? 0.229 26.328 -1.305 1 97.12 10 ASN B CA 1
ATOM 1944 C C . ASN B 1 10 ? 0.444 26.656 0.171 1 97.12 10 ASN B C 1
ATOM 1946 O O . ASN B 1 10 ? -0.314 27.422 0.758 1 97.12 10 ASN B O 1
ATOM 1950 N N . ILE B 1 11 ? 1.386 26.047 0.717 1 97.69 11 ILE B N 1
ATOM 1951 C CA . ILE B 1 11 ? 2.014 26.469 1.963 1 97.69 11 ILE B CA 1
ATOM 1952 C C . ILE B 1 11 ? 3.457 26.891 1.694 1 97.69 11 ILE B C 1
ATOM 1954 O O . ILE B 1 11 ? 4.332 26.047 1.498 1 97.69 11 ILE B O 1
ATOM 1958 N N . GLY B 1 12 ? 3.643 28.203 1.656 1 94.62 12 GLY B N 1
ATOM 1959 C CA . GLY B 1 12 ? 4.934 28.656 1.171 1 94.62 12 GLY B CA 1
ATOM 1960 C C . GLY B 1 12 ? 5.273 28.125 -0.209 1 94.62 12 GLY B C 1
ATOM 1961 O O . GLY B 1 12 ? 4.477 28.25 -1.142 1 94.62 12 GLY B O 1
ATOM 1962 N N . ARG B 1 13 ? 6.344 27.5 -0.31 1 94.88 13 ARG B N 1
ATOM 1963 C CA . ARG B 1 13 ? 6.809 27.016 -1.606 1 94.88 13 ARG B CA 1
ATOM 1964 C C . ARG B 1 13 ? 6.258 25.625 -1.903 1 94.88 13 ARG B C 1
ATOM 1966 O O . ARG B 1 13 ? 6.473 25.078 -2.99 1 94.88 13 ARG B O 1
ATOM 1973 N N . PHE B 1 14 ? 5.523 25.031 -1.051 1 97.06 14 PHE B N 1
ATOM 1974 C CA . PHE B 1 14 ? 5.031 23.672 -1.222 1 97.06 14 PHE B CA 1
ATOM 1975 C C . PHE B 1 14 ? 3.621 23.672 -1.8 1 97.06 14 PHE B C 1
ATOM 1977 O O . PHE B 1 14 ? 2.725 24.328 -1.261 1 97.06 14 PHE B O 1
ATOM 1984 N N . THR B 1 15 ? 3.461 22.906 -2.82 1 96.81 15 THR B N 1
ATOM 1985 C CA . THR B 1 15 ? 2.148 22.797 -3.443 1 96.81 15 THR B CA 1
ATOM 1986 C C . THR B 1 15 ? 1.461 21.5 -3.004 1 96.81 15 THR B C 1
ATOM 1988 O O . THR B 1 15 ? 1.863 20.406 -3.408 1 96.81 15 THR B O 1
ATOM 1991 N N . ILE B 1 16 ? 0.423 21.609 -2.191 1 97.5 16 ILE B N 1
ATOM 1992 C CA . ILE B 1 16 ? -0.417 20.484 -1.767 1 97.5 16 ILE B CA 1
ATOM 1993 C C . ILE B 1 16 ? -1.411 20.141 -2.871 1 97.5 16 ILE B C 1
ATOM 1995 O O . ILE B 1 16 ? -1.998 21.031 -3.49 1 97.5 16 ILE B O 1
ATOM 1999 N N . GLY B 1 17 ? -1.64 18.844 -3.049 1 95.94 17 GLY B N 1
ATOM 2000 C CA . GLY B 1 17 ? -2.484 18.438 -4.16 1 95.94 17 GLY B CA 1
ATOM 2001 C C . GLY B 1 17 ? -1.72 18.266 -5.457 1 95.94 17 GLY B C 1
ATOM 2002 O O . GLY B 1 17 ? -2.307 18.328 -6.543 1 95.94 17 GLY B O 1
ATOM 2003 N N . GLY B 1 18 ? -0.391 18.141 -5.387 1 91.56 18 GLY B N 1
ATOM 2004 C CA . GLY B 1 18 ? 0.456 17.922 -6.551 1 91.56 18 GLY B CA 1
ATOM 2005 C C . GLY B 1 18 ? 0.618 16.453 -6.91 1 91.56 18 GLY B C 1
ATOM 2006 O O . GLY B 1 18 ? -0.234 15.633 -6.574 1 91.56 18 GLY B O 1
ATOM 2007 N N . SER B 1 19 ? 1.706 16.141 -7.617 1 88.38 19 SER B N 1
ATOM 2008 C CA . SER B 1 19 ? 1.891 14.82 -8.203 1 88.38 19 SER B CA 1
ATOM 2009 C C . SER B 1 19 ? 2.414 13.82 -7.176 1 88.38 19 SER B C 1
ATOM 2011 O O . SER B 1 19 ? 2.322 12.609 -7.371 1 88.38 19 SER B O 1
ATOM 2013 N N . ILE B 1 20 ? 2.984 14.391 -6.141 1 91.62 20 ILE B N 1
ATOM 2014 C CA . ILE B 1 20 ? 3.514 13.547 -5.078 1 91.62 20 ILE B CA 1
ATOM 2015 C C . ILE B 1 20 ? 3.088 14.094 -3.719 1 91.62 20 ILE B C 1
ATOM 2017 O O . ILE B 1 20 ? 3.127 15.312 -3.492 1 91.62 20 ILE B O 1
ATOM 2021 N N . PRO B 1 21 ? 2.664 13.203 -2.797 1 97.31 21 PRO B N 1
ATOM 2022 C CA . PRO B 1 21 ? 2.344 13.703 -1.46 1 97.31 21 PRO B CA 1
ATOM 2023 C C . PRO B 1 21 ? 3.527 14.398 -0.792 1 97.31 21 PRO B C 1
ATOM 2025 O O . PRO B 1 21 ? 4.672 13.977 -0.957 1 97.31 21 PRO B O 1
ATOM 2028 N N . ILE B 1 22 ? 3.23 15.391 -0.075 1 97.75 22 ILE B N 1
ATOM 2029 C CA . ILE B 1 22 ? 4.277 16.109 0.638 1 97.75 22 ILE B CA 1
ATOM 2030 C C . ILE B 1 22 ? 4.539 15.453 1.987 1 97.75 22 ILE B C 1
ATOM 2032 O O . ILE B 1 22 ? 3.6 15.062 2.689 1 97.75 22 ILE B O 1
ATOM 2036 N N . VAL B 1 23 ? 5.781 15.266 2.318 1 98 23 VAL B N 1
ATOM 2037 C CA . VAL B 1 23 ? 6.152 14.75 3.631 1 98 23 VAL B CA 1
ATOM 2038 C C . VAL B 1 23 ? 6.34 15.906 4.609 1 98 23 VAL B C 1
ATOM 2040 O O . VAL B 1 23 ? 7.203 16.766 4.406 1 98 23 VAL B O 1
ATOM 2043 N N . ILE B 1 24 ? 5.539 15.945 5.594 1 98.25 24 ILE B N 1
ATOM 2044 C CA . ILE B 1 24 ? 5.68 16.891 6.691 1 98.25 24 ILE B CA 1
ATOM 2045 C C . ILE B 1 24 ? 6.555 16.281 7.789 1 98.25 24 ILE B C 1
ATOM 2047 O O . ILE B 1 24 ? 6.301 15.172 8.242 1 98.25 24 ILE B O 1
ATOM 2051 N N . ILE B 1 25 ? 7.527 16.984 8.188 1 97.56 25 ILE B N 1
ATOM 2052 C CA . ILE B 1 25 ? 8.336 16.547 9.32 1 97.56 25 ILE B CA 1
ATOM 2053 C C . ILE B 1 25 ? 7.848 17.25 10.594 1 97.56 25 ILE B C 1
ATOM 2055 O O . ILE B 1 25 ? 7.938 18.469 10.711 1 97.56 25 ILE B O 1
ATOM 2059 N N . SER B 1 26 ? 7.34 16.5 11.5 1 96.88 26 SER B N 1
ATOM 2060 C CA . SER B 1 26 ? 6.832 17.047 12.75 1 96.88 26 SER B CA 1
ATOM 2061 C C . SER B 1 26 ? 7.953 17.203 13.773 1 96.88 26 SER B C 1
ATOM 2063 O O . SER B 1 26 ? 8.656 16.234 14.086 1 96.88 26 SER B O 1
ATOM 2065 N N . ILE B 1 27 ? 8.047 18.438 14.266 1 94.75 27 ILE B N 1
ATOM 2066 C CA . ILE B 1 27 ? 9.172 18.672 15.164 1 94.75 27 ILE B CA 1
ATOM 2067 C C . ILE B 1 27 ? 8.711 19.5 16.359 1 94.75 27 ILE B C 1
ATOM 2069 O O . ILE B 1 27 ? 7.672 20.156 16.312 1 94.75 27 ILE B O 1
ATOM 2073 N N . PHE B 1 28 ? 9.453 19.312 17.375 1 90.25 28 PHE B N 1
ATOM 2074 C CA . PHE B 1 28 ? 9.398 20.156 18.547 1 90.25 28 PHE B CA 1
ATOM 2075 C C . PHE B 1 28 ? 10.758 20.219 19.234 1 90.25 28 PHE B C 1
ATOM 2077 O O . PHE B 1 28 ? 11.664 19.469 18.891 1 90.25 28 PHE B O 1
ATOM 2084 N N . ASP B 1 29 ? 10.969 21.266 19.922 1 88.44 29 ASP B N 1
ATOM 2085 C CA . ASP B 1 29 ? 12.227 21.406 20.641 1 88.44 29 ASP B CA 1
ATOM 2086 C C . ASP B 1 29 ? 11.984 21.922 22.062 1 88.44 29 ASP B C 1
ATOM 2088 O O . ASP B 1 29 ? 10.836 22.062 22.484 1 88.44 29 ASP B O 1
ATOM 2092 N N . HIS B 1 30 ? 13.109 22.062 22.828 1 85.38 30 HIS B N 1
ATOM 2093 C CA . HIS B 1 30 ? 13.016 22.531 24.203 1 85.38 30 HIS B CA 1
ATOM 2094 C C . HIS B 1 30 ? 12.492 23.969 24.266 1 85.38 30 HIS B C 1
ATOM 2096 O O . HIS B 1 30 ? 11.664 24.281 25.109 1 85.38 30 HIS B O 1
ATOM 2102 N N . ASP B 1 31 ? 12.992 24.766 23.422 1 82 31 ASP B N 1
ATOM 2103 C CA . ASP B 1 31 ? 12.578 26.156 23.359 1 82 31 ASP B CA 1
ATOM 2104 C C . ASP B 1 31 ? 12.82 26.734 21.969 1 82 31 ASP B C 1
ATOM 2106 O O . ASP B 1 31 ? 13.352 26.047 21.078 1 82 31 ASP B O 1
ATOM 2110 N N . ALA B 1 32 ? 12.375 27.969 21.812 1 79.94 32 ALA B N 1
ATOM 2111 C CA . ALA B 1 32 ? 12.461 28.641 20.516 1 79.94 32 ALA B CA 1
ATOM 2112 C C . ALA B 1 32 ? 13.906 28.75 20.047 1 79.94 32 ALA B C 1
ATOM 2114 O O . ALA B 1 32 ? 14.195 28.562 18.875 1 79.94 32 ALA B O 1
ATOM 2115 N N . LYS B 1 33 ? 14.719 29.047 20.953 1 83.62 33 LYS B N 1
ATOM 2116 C CA . LYS B 1 33 ? 16.125 29.25 20.625 1 83.62 33 LYS B CA 1
ATOM 2117 C C . LYS B 1 33 ? 16.75 27.969 20.078 1 83.62 33 LYS B C 1
ATOM 2119 O O . LYS B 1 33 ? 17.5 28 19.094 1 83.62 33 LYS B O 1
ATOM 2124 N N . SER B 1 34 ? 16.453 26.938 20.734 1 89.06 34 SER B N 1
ATOM 2125 C CA . SER B 1 34 ? 16.984 25.641 20.312 1 89.06 34 SER B CA 1
ATOM 2126 C C . SER B 1 34 ? 16.516 25.281 18.906 1 89.06 34 SER B C 1
ATOM 2128 O O . SER B 1 34 ? 17.297 24.766 18.109 1 89.06 34 SER B O 1
ATOM 2130 N N . LEU B 1 35 ? 15.281 25.562 18.625 1 90.25 35 LEU B N 1
ATOM 2131 C CA . LEU B 1 35 ? 14.742 25.25 17.297 1 90.25 35 LEU B CA 1
ATOM 2132 C C . LEU B 1 35 ? 15.383 26.125 16.234 1 90.25 35 LEU B C 1
ATOM 2134 O O . LEU B 1 35 ? 15.805 25.641 15.188 1 90.25 35 LEU B O 1
ATOM 2138 N N . THR B 1 36 ? 15.477 27.391 16.5 1 89.62 36 THR B N 1
ATOM 2139 C CA . THR B 1 36 ? 16.047 28.328 15.547 1 89.62 36 THR B CA 1
ATOM 2140 C C . THR B 1 36 ? 17.516 28 15.266 1 89.62 36 THR B C 1
ATOM 2142 O O . THR B 1 36 ? 17.969 28.125 14.133 1 89.62 36 THR B O 1
ATOM 2145 N N . GLU B 1 37 ? 18.203 27.594 16.266 1 92.19 37 GLU B N 1
ATOM 2146 C CA . GLU B 1 37 ? 19.594 27.203 16.109 1 92.19 37 GLU B CA 1
ATOM 2147 C C . GLU B 1 37 ? 19.75 26.016 15.156 1 92.19 37 GLU B C 1
ATOM 2149 O O . GLU B 1 37 ? 20.719 25.938 14.398 1 92.19 37 GLU B O 1
ATOM 2154 N N . LYS B 1 38 ? 18.812 25.141 15.227 1 94.5 38 LYS B N 1
ATOM 2155 C CA . LYS B 1 38 ? 18.859 23.969 14.359 1 94.5 38 LYS B CA 1
ATOM 2156 C C . LYS B 1 38 ? 18.703 24.359 12.891 1 94.5 38 LYS B C 1
ATOM 2158 O O . LYS B 1 38 ? 19.312 23.75 12.008 1 94.5 38 LYS B O 1
ATOM 2163 N N . PHE B 1 39 ? 17.922 25.391 12.664 1 94.31 39 PHE B N 1
ATOM 2164 C CA . PHE B 1 39 ? 17.781 25.875 11.297 1 94.31 39 PHE B CA 1
ATOM 2165 C C . PHE B 1 39 ? 19.031 26.656 10.875 1 94.31 39 PHE B C 1
ATOM 2167 O O . PHE B 1 39 ? 19.531 26.484 9.758 1 94.31 39 PHE B O 1
ATOM 2174 N N . GLU B 1 40 ? 19.531 27.406 11.789 1 91.94 40 GLU B N 1
ATOM 2175 C CA . GLU B 1 40 ? 20.703 28.234 11.5 1 91.94 40 GLU B CA 1
ATOM 2176 C C . GLU B 1 40 ? 21.938 27.391 11.227 1 91.94 40 GLU B C 1
ATOM 2178 O O . GLU B 1 40 ? 22.766 27.734 10.391 1 91.94 40 GLU B O 1
ATOM 2183 N N . THR B 1 41 ? 22.047 26.281 11.891 1 94.38 41 THR B N 1
ATOM 2184 C CA . THR B 1 41 ? 23.203 25.406 11.742 1 94.38 41 THR B CA 1
ATOM 2185 C C . THR B 1 41 ? 22.969 24.391 10.641 1 94.38 41 THR B C 1
ATOM 2187 O O . THR B 1 41 ? 23.797 23.5 10.422 1 94.38 41 THR B O 1
ATOM 2190 N N . LYS B 1 42 ? 21.859 24.359 10 1 92.25 42 LYS B N 1
ATOM 2191 C CA . LYS B 1 42 ? 21.484 23.531 8.859 1 92.25 42 LYS B CA 1
ATOM 2192 C C . LYS B 1 42 ? 21.281 22.078 9.281 1 92.25 42 LYS B C 1
ATOM 2194 O O . LYS B 1 42 ? 21.359 21.172 8.445 1 92.25 42 LYS B O 1
ATOM 2199 N N . LYS B 1 43 ? 21.125 21.969 10.609 1 92.69 43 LYS B N 1
ATOM 2200 C CA . LYS B 1 43 ? 20.688 20.656 11.07 1 92.69 43 LYS B CA 1
ATOM 2201 C C . LYS B 1 43 ? 19.297 20.328 10.539 1 92.69 43 LYS B C 1
ATOM 2203 O O . LYS B 1 43 ? 19 19.172 10.219 1 92.69 43 LYS B O 1
ATOM 2208 N N . LEU B 1 44 ? 18.516 21.344 10.508 1 95 44 LEU B N 1
ATOM 2209 C CA . LEU B 1 44 ? 17.234 21.297 9.812 1 95 44 LEU B CA 1
ATOM 2210 C C . LEU B 1 44 ? 17.297 22.047 8.484 1 95 44 LEU B C 1
ATOM 2212 O O . LEU B 1 44 ? 17.719 23.203 8.445 1 95 44 LEU B O 1
ATOM 2216 N N . SER B 1 45 ? 16.844 21.359 7.457 1 94.81 45 SER B N 1
ATOM 2217 C CA . SER B 1 45 ? 16.891 21.969 6.133 1 94.81 45 SER B CA 1
ATOM 2218 C C . SER B 1 45 ? 15.688 22.891 5.906 1 94.81 45 SER B C 1
ATOM 2220 O O . SER B 1 45 ? 14.555 22.531 6.238 1 94.81 45 SER B O 1
ATOM 2222 N N . ASP B 1 46 ? 15.914 24.031 5.281 1 92.88 46 ASP B N 1
ATOM 2223 C CA . ASP B 1 46 ? 14.836 24.953 4.945 1 92.88 46 ASP B CA 1
ATOM 2224 C C . ASP B 1 46 ? 14.086 24.484 3.701 1 92.88 46 ASP B C 1
ATOM 2226 O O . ASP B 1 46 ? 13.164 25.172 3.242 1 92.88 46 ASP B O 1
ATOM 2230 N N . LYS B 1 47 ? 14.492 23.25 3.221 1 93.75 47 LYS B N 1
ATOM 2231 C CA . LYS B 1 47 ? 13.875 22.734 2.006 1 93.75 47 LYS B CA 1
ATOM 2232 C C . LYS B 1 47 ? 12.719 21.781 2.336 1 93.75 47 LYS B C 1
ATOM 2234 O O . LYS B 1 47 ? 12.062 21.25 1.436 1 93.75 47 LYS B O 1
ATOM 2239 N N . ASN B 1 48 ? 12.461 21.594 3.633 1 96.94 48 ASN B N 1
ATOM 2240 C CA . ASN B 1 48 ? 11.391 20.703 4.086 1 96.94 48 ASN B CA 1
ATOM 2241 C C . ASN B 1 48 ? 10.203 21.5 4.625 1 96.94 48 ASN B C 1
ATOM 2243 O O . ASN B 1 48 ? 10.352 22.641 5.062 1 96.94 48 ASN B O 1
ATOM 2247 N N . LEU B 1 49 ? 9.078 20.891 4.523 1 97.75 49 LEU B N 1
ATOM 2248 C CA . LEU B 1 49 ? 7.914 21.406 5.242 1 97.75 49 LEU B CA 1
ATOM 2249 C C . LEU B 1 49 ? 7.836 20.797 6.645 1 97.75 49 LEU B C 1
ATOM 2251 O O . LEU B 1 49 ? 7.879 19.578 6.805 1 97.75 49 LEU B O 1
ATOM 2255 N N . TYR B 1 50 ? 7.68 21.688 7.617 1 97.25 50 TYR B N 1
ATOM 2256 C CA . TYR B 1 50 ? 7.652 21.234 9 1 97.25 50 TYR B CA 1
ATOM 2257 C C . TYR B 1 50 ? 6.289 21.469 9.633 1 97.25 50 TYR B C 1
ATOM 2259 O O . TYR B 1 50 ? 5.582 22.422 9.258 1 97.25 50 TYR B O 1
ATOM 2267 N N . GLU B 1 51 ? 5.918 20.609 10.414 1 97.88 51 GLU B N 1
ATOM 2268 C CA . GLU B 1 51 ? 4.973 20.953 11.477 1 97.88 51 GLU B CA 1
ATOM 2269 C C . GLU B 1 51 ? 5.695 21.25 12.789 1 97.88 51 GLU B C 1
ATOM 2271 O O . GLU B 1 51 ? 6.477 20.422 13.273 1 97.88 51 GLU B O 1
ATOM 2276 N N . ILE B 1 52 ? 5.422 22.328 13.328 1 95.12 52 ILE B N 1
ATOM 2277 C CA . ILE B 1 52 ? 6.008 22.656 14.625 1 95.12 52 ILE B CA 1
ATOM 2278 C C . ILE B 1 52 ? 4.945 22.562 15.719 1 95.12 52 ILE B C 1
ATOM 2280 O O . ILE B 1 52 ? 3.975 23.328 15.719 1 95.12 52 ILE B O 1
ATOM 2284 N N . ARG B 1 53 ? 5.203 21.625 16.562 1 93.19 53 ARG B N 1
ATOM 2285 C CA . ARG B 1 53 ? 4.316 21.406 17.703 1 93.19 53 ARG B CA 1
ATOM 2286 C C . ARG B 1 53 ? 4.699 22.312 18.875 1 93.19 53 ARG B C 1
ATOM 2288 O O . ARG B 1 53 ? 5.391 21.875 19.797 1 93.19 53 ARG B O 1
ATOM 2295 N N . PHE B 1 54 ? 4.129 23.469 18.828 1 89.5 54 PHE B N 1
ATOM 2296 C CA . PHE B 1 54 ? 4.484 24.484 19.812 1 89.5 54 PHE B CA 1
ATOM 2297 C C . PHE B 1 54 ? 4.02 24.094 21.203 1 89.5 54 PHE B C 1
ATOM 2299 O O . PHE B 1 54 ? 4.605 24.516 22.203 1 89.5 54 PHE B O 1
ATOM 2306 N N . ASP B 1 55 ? 3.072 23.234 21.281 1 89.56 55 ASP B N 1
ATOM 2307 C CA . ASP B 1 55 ? 2.514 22.812 22.562 1 89.56 55 ASP B CA 1
ATOM 2308 C C . ASP B 1 55 ? 3.467 21.859 23.297 1 89.56 55 ASP B C 1
ATOM 2310 O O . ASP B 1 55 ? 3.303 21.609 24.484 1 89.56 55 ASP B O 1
ATOM 2314 N N . LEU B 1 56 ? 4.379 21.359 22.609 1 86.81 56 LEU B N 1
ATOM 2315 C CA . LEU B 1 56 ? 5.27 20.375 23.203 1 86.81 56 LEU B CA 1
ATOM 2316 C C . LEU B 1 56 ? 6.574 21.016 23.656 1 86.81 56 LEU B C 1
ATOM 2318 O O . LEU B 1 56 ? 7.465 20.328 24.172 1 86.81 56 LEU B O 1
ATOM 2322 N N . PHE B 1 57 ? 6.68 22.297 23.5 1 84.5 57 PHE B N 1
ATOM 2323 C CA . PHE B 1 57 ? 7.848 23 24 1 84.5 57 PHE B CA 1
ATOM 2324 C C . PHE B 1 57 ? 7.812 23.094 25.516 1 84.5 57 PHE B C 1
ATOM 2326 O O . PHE B 1 57 ? 6.734 23.141 26.109 1 84.5 57 PHE B O 1
ATOM 2333 N N . ASP B 1 58 ? 8.984 22.953 26.219 1 77.94 58 ASP B N 1
ATOM 2334 C CA . ASP B 1 58 ? 9.062 23 27.672 1 77.94 58 ASP B CA 1
ATOM 2335 C C . ASP B 1 58 ? 8.523 24.312 28.219 1 77.94 58 ASP B C 1
ATOM 2337 O O . ASP B 1 58 ? 7.852 24.328 29.25 1 77.94 58 ASP B O 1
ATOM 2341 N N . LYS B 1 59 ? 9.047 25.469 27.781 1 65.81 59 LYS B N 1
ATOM 2342 C CA . LYS B 1 59 ? 8.742 26.781 28.328 1 65.81 59 LYS B CA 1
ATOM 2343 C C . LYS B 1 59 ? 7.984 27.641 27.312 1 65.81 59 LYS B C 1
ATOM 2345 O O . LYS B 1 59 ? 8.594 28.281 26.469 1 65.81 59 LYS B O 1
ATOM 2350 N N . VAL B 1 60 ? 6.668 27.25 26.969 1 63.16 60 VAL B N 1
ATOM 2351 C CA . VAL B 1 60 ? 6.168 28.141 25.922 1 63.16 60 VAL B CA 1
ATOM 2352 C C . VAL B 1 60 ? 5.082 29.047 26.484 1 63.16 60 VAL B C 1
ATOM 2354 O O . VAL B 1 60 ? 4.133 28.578 27.109 1 63.16 60 VAL B O 1
ATOM 2357 N N . ASN B 1 61 ? 5.457 30.281 26.656 1 69.62 61 ASN B N 1
ATOM 2358 C CA . ASN B 1 61 ? 4.449 31.312 26.812 1 69.62 61 ASN B CA 1
ATOM 2359 C C . ASN B 1 61 ? 4.27 32.125 25.516 1 69.62 61 ASN B C 1
ATOM 2361 O O . ASN B 1 61 ? 4.992 31.906 24.547 1 69.62 61 ASN B O 1
ATOM 2365 N N . ILE B 1 62 ? 3.248 32.781 25.375 1 72.69 62 ILE B N 1
ATOM 2366 C CA . ILE B 1 62 ? 2.83 33.5 24.172 1 72.69 62 ILE B CA 1
ATOM 2367 C C . ILE B 1 62 ? 3.99 34.344 23.641 1 72.69 62 ILE B C 1
ATOM 2369 O O . ILE B 1 62 ? 4.172 34.469 22.422 1 72.69 62 ILE B O 1
ATOM 2373 N N . ASP B 1 63 ? 4.77 34.844 24.547 1 75.31 63 ASP B N 1
ATOM 2374 C CA . ASP B 1 63 ? 5.879 35.719 24.141 1 75.31 63 ASP B CA 1
ATOM 2375 C C . ASP B 1 63 ? 6.961 34.906 23.422 1 75.31 63 ASP B C 1
ATOM 2377 O O . ASP B 1 63 ? 7.539 35.375 22.438 1 75.31 63 ASP B O 1
ATOM 2381 N N . GLU B 1 64 ? 7.164 33.812 23.906 1 74.06 64 GLU B N 1
ATOM 2382 C CA . GLU B 1 64 ? 8.148 32.938 23.266 1 74.06 64 GLU B CA 1
ATOM 2383 C C . GLU B 1 64 ? 7.676 32.469 21.906 1 74.06 64 GLU B C 1
ATOM 2385 O O . GLU B 1 64 ? 8.469 32.375 20.969 1 74.06 64 GLU B O 1
ATOM 2390 N N . GLU B 1 65 ? 6.43 32.25 21.875 1 76.38 65 GLU B N 1
ATOM 2391 C CA . GLU B 1 65 ? 5.859 31.859 20.594 1 76.38 65 GLU B CA 1
ATOM 2392 C C . GLU B 1 65 ? 6.047 32.938 19.547 1 76.38 65 GLU B C 1
ATOM 2394 O O . GLU B 1 65 ? 6.383 32.625 18.391 1 76.38 65 GLU B O 1
ATOM 2399 N N . LEU B 1 66 ? 5.895 34.125 19.984 1 82.44 66 LEU B N 1
ATOM 2400 C CA . LEU B 1 66 ? 6.043 35.25 19.062 1 82.44 66 LEU B CA 1
ATOM 2401 C C . LEU B 1 66 ? 7.488 35.375 18.594 1 82.44 66 LEU B C 1
ATOM 2403 O O . LEU B 1 66 ? 7.742 35.719 17.438 1 82.44 66 LEU B O 1
ATOM 2407 N N . GLU B 1 67 ? 8.359 35.094 19.5 1 81.38 67 GLU B N 1
ATOM 2408 C CA . GLU B 1 67 ? 9.781 35.156 19.156 1 81.38 67 GLU B CA 1
ATOM 2409 C C . GLU B 1 67 ? 10.141 34.094 18.125 1 81.38 67 GLU B C 1
ATOM 2411 O O . GLU B 1 67 ? 10.906 34.344 17.203 1 81.38 67 GLU B O 1
ATOM 2416 N N . ILE B 1 68 ? 9.562 32.969 18.328 1 83 68 ILE B N 1
ATOM 2417 C CA . ILE B 1 68 ? 9.836 31.859 17.406 1 83 68 ILE B CA 1
ATOM 2418 C C . ILE B 1 68 ? 9.25 32.156 16.031 1 83 68 ILE B C 1
ATOM 2420 O O . ILE B 1 68 ? 9.914 31.969 15.016 1 83 68 ILE B O 1
ATOM 2424 N N . ILE B 1 69 ? 8.062 32.719 16.062 1 88.25 69 ILE B N 1
ATOM 2425 C CA . ILE B 1 69 ? 7.383 33.031 14.812 1 88.25 69 ILE B CA 1
ATOM 2426 C C . ILE B 1 69 ? 8.203 34.062 14.039 1 88.25 69 ILE B C 1
ATOM 2428 O O . ILE B 1 69 ? 8.422 33.906 12.836 1 88.25 69 ILE B O 1
ATOM 2432 N N . ARG B 1 70 ? 8.688 35 14.773 1 87.62 70 ARG B N 1
ATOM 2433 C CA . ARG B 1 70 ? 9.5 36.031 14.148 1 87.62 70 ARG B CA 1
ATOM 2434 C C . ARG B 1 70 ? 10.781 35.438 13.555 1 87.62 70 ARG B C 1
ATOM 2436 O O . ARG B 1 70 ? 11.156 35.781 12.43 1 87.62 70 ARG B O 1
ATOM 2443 N N . ALA B 1 71 ? 11.367 34.656 14.312 1 86 71 ALA B N 1
ATOM 2444 C CA . ALA B 1 71 ? 12.617 34.031 13.859 1 86 71 ALA B CA 1
ATOM 2445 C C . ALA B 1 71 ? 12.391 33.188 12.625 1 86 71 ALA B C 1
ATOM 2447 O O . ALA B 1 71 ? 13.164 33.219 11.664 1 86 71 ALA B O 1
ATOM 2448 N N . LEU B 1 72 ? 11.367 32.438 12.68 1 89.25 72 LEU B N 1
ATOM 2449 C CA . LEU B 1 72 ? 11.047 31.562 11.562 1 89.25 72 LEU B CA 1
ATOM 2450 C C . LEU B 1 72 ? 10.695 32.375 10.32 1 89.25 72 LEU B C 1
ATOM 2452 O O . LEU B 1 72 ? 11.047 31.969 9.203 1 89.25 72 LEU B O 1
ATOM 2456 N N . ASP B 1 73 ? 10.039 33.406 10.492 1 89 73 ASP B N 1
ATOM 2457 C CA . ASP B 1 73 ? 9.695 34.312 9.391 1 89 73 ASP B CA 1
ATOM 2458 C C . ASP B 1 73 ? 10.953 34.906 8.758 1 89 73 ASP B C 1
ATOM 2460 O O . ASP B 1 73 ? 11.086 34.938 7.531 1 89 73 ASP B O 1
ATOM 2464 N N . GLU B 1 74 ? 11.836 35.312 9.578 1 88.75 74 GLU B N 1
ATOM 2465 C CA . GLU B 1 74 ? 13.078 35.906 9.102 1 88.75 74 GLU B CA 1
ATOM 2466 C C . GLU B 1 74 ? 13.898 34.906 8.289 1 88.75 74 GLU B C 1
ATOM 2468 O O . GLU B 1 74 ? 14.586 35.281 7.34 1 88.75 74 GLU B O 1
ATOM 2473 N N . MET B 1 75 ? 13.766 33.688 8.656 1 90.31 75 MET B N 1
ATOM 2474 C CA . MET B 1 75 ? 14.539 32.656 7.988 1 90.31 75 MET B CA 1
ATOM 2475 C C . MET B 1 75 ? 13.766 32.094 6.805 1 90.31 75 MET B C 1
ATOM 2477 O O . MET B 1 75 ? 14.258 31.188 6.113 1 90.31 75 MET B O 1
ATOM 2481 N N . ASP B 1 76 ? 12.578 32.5 6.598 1 91.5 76 ASP B N 1
ATOM 2482 C CA . ASP B 1 76 ? 11.727 32.094 5.484 1 91.5 76 ASP B CA 1
ATOM 2483 C C . ASP B 1 76 ? 11.453 30.594 5.527 1 91.5 76 ASP B C 1
ATOM 2485 O O . ASP B 1 76 ? 11.594 29.906 4.516 1 91.5 76 ASP B O 1
ATOM 2489 N N . ILE B 1 77 ? 11.203 30.078 6.727 1 94.12 77 ILE B N 1
ATOM 2490 C CA . ILE B 1 77 ? 10.891 28.672 6.918 1 94.12 77 ILE B CA 1
ATOM 2491 C C . ILE B 1 77 ? 9.406 28.422 6.652 1 94.12 77 ILE B C 1
ATOM 2493 O O . ILE B 1 77 ? 8.555 29.156 7.156 1 94.12 77 ILE B O 1
ATOM 2497 N N . ASP B 1 78 ? 9.094 27.453 5.855 1 95 78 ASP B N 1
ATOM 2498 C CA . ASP B 1 78 ? 7.719 27.016 5.652 1 95 78 ASP B CA 1
ATOM 2499 C C . ASP B 1 78 ? 7.309 25.984 6.715 1 95 78 ASP B C 1
ATOM 2501 O O . ASP B 1 78 ? 7.988 24.984 6.906 1 95 78 ASP B O 1
ATOM 2505 N N . TYR B 1 79 ? 6.25 26.297 7.367 1 97.19 79 TYR B N 1
ATOM 2506 C CA . TYR B 1 79 ? 5.848 25.391 8.438 1 97.19 79 TYR B CA 1
ATOM 2507 C C . TYR B 1 79 ? 4.352 25.5 8.711 1 97.19 79 TYR B C 1
ATOM 2509 O O . TYR B 1 79 ? 3.703 26.453 8.273 1 97.19 79 TYR B O 1
ATOM 2517 N N . ILE B 1 80 ? 3.904 24.469 9.336 1 98.25 80 ILE B N 1
ATOM 2518 C CA . ILE B 1 80 ? 2.561 24.422 9.906 1 98.25 80 ILE B CA 1
ATOM 2519 C C . ILE B 1 80 ? 2.629 24.625 11.414 1 98.25 80 ILE B C 1
ATOM 2521 O O . ILE B 1 80 ? 3.297 23.875 12.125 1 98.25 80 ILE B O 1
ATOM 2525 N N . PHE B 1 81 ? 1.938 25.688 11.852 1 96.5 81 PHE B N 1
ATOM 2526 C CA . PHE B 1 81 ? 1.853 26.016 13.273 1 96.5 81 PHE B CA 1
ATOM 2527 C C . PHE B 1 81 ? 0.802 25.141 13.961 1 96.5 81 PHE B C 1
ATOM 2529 O O . PHE B 1 81 ? -0.378 25.203 13.609 1 96.5 81 PHE B O 1
ATOM 2536 N N . THR B 1 82 ? 1.198 24.359 14.922 1 95.94 82 THR B N 1
ATOM 2537 C CA . THR B 1 82 ? 0.265 23.5 15.641 1 95.94 82 THR B CA 1
ATOM 2538 C C . THR B 1 82 ? 0.372 23.719 17.141 1 95.94 82 THR B C 1
ATOM 2540 O O . THR B 1 82 ? 1.474 23.75 17.703 1 95.94 82 THR B O 1
ATOM 2543 N N . TYR B 1 83 ? -0.755 23.859 17.797 1 93.06 83 TYR B N 1
ATOM 2544 C CA . TYR B 1 83 ? -0.808 24.078 19.234 1 93.06 83 TYR B CA 1
ATOM 2545 C C . TYR B 1 83 ? -2.01 23.375 19.859 1 93.06 83 TYR B C 1
ATOM 2547 O O . TYR B 1 83 ? -3.156 23.688 19.516 1 93.06 83 TYR B O 1
ATOM 2555 N N . ARG B 1 84 ? -1.736 22.453 20.766 1 90.81 84 ARG B N 1
ATOM 2556 C CA . ARG B 1 84 ? -2.791 21.703 21.453 1 90.81 84 ARG B CA 1
ATOM 2557 C C . ARG B 1 84 ? -2.744 21.938 22.953 1 90.81 84 ARG B C 1
ATOM 2559 O O . ARG B 1 84 ? -3.113 21.062 23.734 1 90.81 84 ARG B O 1
ATOM 2566 N N . GLY B 1 85 ? -2.283 23.094 23.344 1 88.5 85 GLY B N 1
ATOM 2567 C CA . GLY B 1 85 ? -2.162 23.406 24.766 1 88.5 85 GLY B CA 1
ATOM 2568 C C . GLY B 1 85 ? -3.312 24.234 25.297 1 88.5 85 GLY B C 1
ATOM 2569 O O . GLY B 1 85 ? -4.445 24.109 24.828 1 88.5 85 GLY B O 1
ATOM 2570 N N . HIS B 1 86 ? -2.977 24.984 26.328 1 87.81 86 HIS B N 1
ATOM 2571 C CA . HIS B 1 86 ? -3.979 25.781 27.016 1 87.81 86 HIS B CA 1
ATOM 2572 C C . HIS B 1 86 ? -4.328 27.031 26.203 1 87.81 86 HIS B C 1
ATOM 2574 O O . HIS B 1 86 ? -3.445 27.656 25.609 1 87.81 86 HIS B O 1
ATOM 2580 N N . ASP B 1 87 ? -5.637 27.484 26.141 1 88.19 87 ASP B N 1
ATOM 2581 C CA . ASP B 1 87 ? -6.168 28.672 25.469 1 88.19 87 ASP B CA 1
ATOM 2582 C C . ASP B 1 87 ? -5.738 28.719 24.016 1 88.19 87 ASP B C 1
ATOM 2584 O O . ASP B 1 87 ? -5.188 29.719 23.562 1 88.19 87 ASP B O 1
ATOM 2588 N N . PRO B 1 88 ? -6.035 27.688 23.359 1 92.88 88 PRO B N 1
ATOM 2589 C CA . PRO B 1 88 ? -5.555 27.625 21.984 1 92.88 88 PRO B CA 1
ATOM 2590 C C . PRO B 1 88 ? -6.156 28.703 21.094 1 92.88 88 PRO B C 1
ATOM 2592 O O . PRO B 1 88 ? -5.527 29.125 20.109 1 92.88 88 PRO B O 1
ATOM 2595 N N . GLU B 1 89 ? -7.281 29.219 21.438 1 94.62 89 GLU B N 1
ATOM 2596 C CA . GLU B 1 89 ? -7.961 30.219 20.594 1 94.62 89 GLU B CA 1
ATOM 2597 C C . GLU B 1 89 ? -7.109 31.469 20.438 1 94.62 89 GLU B C 1
ATOM 2599 O O . GLU B 1 89 ? -6.879 31.922 19.312 1 94.62 89 GLU B O 1
ATOM 2604 N N . LYS B 1 90 ? -6.66 31.969 21.547 1 90.88 90 LYS B N 1
ATOM 2605 C CA . LYS B 1 90 ? -5.844 33.188 21.531 1 90.88 90 LYS B CA 1
ATOM 2606 C C . LYS B 1 90 ? -4.535 32.938 20.781 1 90.88 90 LYS B C 1
ATOM 2608 O O . LYS B 1 90 ? -4.066 33.812 20.047 1 90.88 90 LYS B O 1
ATOM 2613 N N . ILE B 1 91 ? -4.031 31.797 20.922 1 91.25 91 ILE B N 1
ATOM 2614 C CA . ILE B 1 91 ? -2.744 31.453 20.328 1 91.25 91 ILE B CA 1
ATOM 2615 C C . ILE B 1 91 ? -2.883 31.391 18.812 1 91.25 91 ILE B C 1
ATOM 2617 O O . ILE B 1 91 ? -2.061 31.953 18.078 1 91.25 91 ILE B O 1
ATOM 2621 N N . TYR B 1 92 ? -3.908 30.812 18.312 1 95 92 TYR B N 1
ATOM 2622 C CA . TYR B 1 92 ? -4.113 30.703 16.875 1 95 92 TYR B CA 1
ATOM 2623 C C . TYR B 1 92 ? -4.453 32.062 16.266 1 95 92 TYR B C 1
ATOM 2625 O O . TYR B 1 92 ? -4.004 32.375 15.164 1 95 92 TYR B O 1
ATOM 2633 N N . GLU B 1 93 ? -5.242 32.844 17 1 94.12 93 GLU B N 1
ATOM 2634 C CA . GLU B 1 93 ? -5.516 34.219 16.531 1 94.12 93 GLU B CA 1
ATOM 2635 C C . GLU B 1 93 ? -4.223 35 16.375 1 94.12 93 GLU B C 1
ATOM 2637 O O . GLU B 1 93 ? -4.047 35.719 15.367 1 94.12 93 GLU B O 1
ATOM 2642 N N . THR B 1 94 ? -3.385 34.844 17.297 1 91.69 94 THR B N 1
ATOM 2643 C CA . THR B 1 94 ? -2.1 35.531 17.266 1 91.69 94 THR B CA 1
ATOM 2644 C C . THR B 1 94 ? -1.257 35.031 16.094 1 91.69 94 THR B C 1
ATOM 2646 O O . THR B 1 94 ? -0.691 35.844 15.336 1 91.69 94 THR B O 1
ATOM 2649 N N . ALA B 1 95 ? -1.172 33.719 15.906 1 93.88 95 ALA B N 1
ATOM 2650 C CA . ALA B 1 95 ? -0.392 33.125 14.828 1 93.88 95 ALA B CA 1
ATOM 2651 C C . ALA B 1 95 ? -0.877 33.594 13.469 1 93.88 95 ALA B C 1
ATOM 2653 O O . ALA B 1 95 ? -0.07 33.938 12.594 1 93.88 95 ALA B O 1
ATOM 2654 N N . ILE B 1 96 ? -2.188 33.719 13.289 1 95.69 96 ILE B N 1
ATOM 2655 C CA . ILE B 1 96 ? -2.773 34.156 12.023 1 95.69 96 ILE B CA 1
ATOM 2656 C C . ILE B 1 96 ? -2.502 35.656 11.812 1 95.69 96 ILE B C 1
ATOM 2658 O O . ILE B 1 96 ? -2.195 36.062 10.695 1 95.69 96 ILE B O 1
ATOM 2662 N N . THR B 1 97 ? -2.613 36.375 12.906 1 93.75 97 THR B N 1
ATOM 2663 C CA . THR B 1 97 ? -2.311 37.781 12.828 1 93.75 97 THR B CA 1
ATOM 2664 C C . THR B 1 97 ? -0.866 38 12.391 1 93.75 97 THR B C 1
ATOM 2666 O O . THR B 1 97 ? -0.58 38.938 11.633 1 93.75 97 THR B O 1
ATOM 2669 N N . LYS B 1 98 ? -0.018 37.125 12.805 1 93 98 LYS B N 1
ATOM 2670 C CA . LYS B 1 98 ? 1.399 37.25 12.469 1 93 98 LYS B CA 1
ATOM 2671 C C . LYS B 1 98 ? 1.687 36.625 11.102 1 93 98 LYS B C 1
ATOM 2673 O O . LYS B 1 98 ? 2.84 36.562 10.672 1 93 98 LYS B O 1
ATOM 2678 N N . MET B 1 99 ? 0.672 36.062 10.477 1 94 99 MET B N 1
ATOM 2679 C CA . MET B 1 99 ? 0.701 35.594 9.086 1 94 99 MET B CA 1
ATOM 2680 C C . MET B 1 99 ? 1.613 34.406 8.93 1 94 99 MET B C 1
ATOM 2682 O O . MET B 1 99 ? 2.402 34.312 7.984 1 94 99 MET B 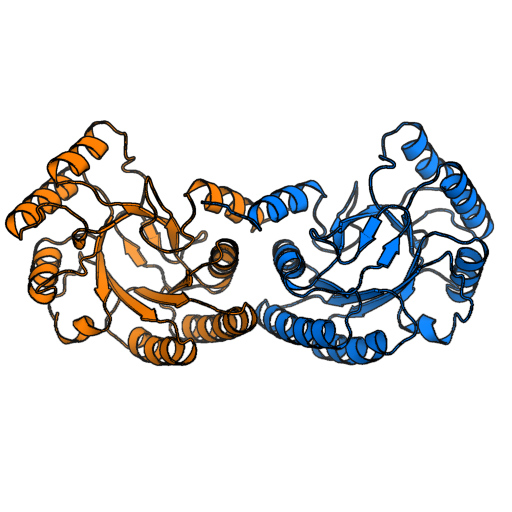O 1
ATOM 2686 N N . VAL B 1 100 ? 1.557 33.469 9.914 1 96.19 100 VAL B N 1
ATOM 2687 C CA . VAL B 1 100 ? 2.268 32.219 9.734 1 96.19 100 VAL B CA 1
ATOM 2688 C C . VAL B 1 100 ? 1.781 31.516 8.461 1 96.19 100 VAL B C 1
ATOM 2690 O O . VAL B 1 100 ? 0.65 31.734 8.016 1 96.19 100 VAL B O 1
ATOM 2693 N N . PRO B 1 101 ? 2.623 30.688 7.855 1 97.31 101 PRO B N 1
ATOM 2694 C CA . PRO B 1 101 ? 2.254 30.141 6.551 1 97.31 101 PRO B CA 1
ATOM 2695 C C . PRO B 1 101 ? 1.005 29.266 6.609 1 97.31 101 PRO B C 1
ATOM 2697 O O . PRO B 1 101 ? 0.195 29.266 5.68 1 97.31 101 PRO B O 1
ATOM 2700 N N . ALA B 1 102 ? 0.869 28.5 7.711 1 98.44 102 ALA B N 1
ATOM 2701 C CA . ALA B 1 102 ? -0.297 27.641 7.895 1 98.44 102 ALA B CA 1
ATOM 2702 C C . ALA B 1 102 ? -0.505 27.312 9.367 1 98.44 102 ALA B C 1
ATOM 2704 O O . ALA B 1 102 ? 0.438 27.359 10.164 1 98.44 102 ALA B O 1
ATOM 2705 N N . VAL B 1 103 ? -1.738 26.969 9.695 1 97.81 103 VAL B N 1
ATOM 2706 C CA . VAL B 1 103 ? -2.061 26.484 11.031 1 97.81 103 VAL B CA 1
ATOM 2707 C C . VAL B 1 103 ? -2.789 25.141 10.93 1 97.81 103 VAL B C 1
ATOM 2709 O O . VAL B 1 103 ? -3.531 24.906 9.969 1 97.81 103 VAL B O 1
ATOM 2712 N N . ASP B 1 104 ? -2.557 24.297 11.844 1 98.06 104 ASP B N 1
ATOM 2713 C CA . ASP B 1 104 ? -3.332 23.078 12.062 1 98.06 104 ASP B CA 1
ATOM 2714 C C . ASP B 1 104 ? -4.184 23.172 13.32 1 98.06 104 ASP B C 1
ATOM 2716 O O . ASP B 1 104 ? -3.693 22.953 14.43 1 98.06 104 ASP B O 1
ATOM 2720 N N . MET B 1 105 ? -5.406 23.453 13.133 1 96.75 105 MET B N 1
ATOM 2721 C CA . MET B 1 105 ? -6.297 23.672 14.266 1 96.75 105 MET B CA 1
ATOM 2722 C C . MET B 1 105 ? -7.242 22.484 14.453 1 96.75 105 MET B C 1
ATOM 2724 O O . MET B 1 105 ? -7.75 21.938 13.477 1 96.75 105 MET B O 1
ATOM 2728 N N . ASP B 1 106 ? -7.473 22.203 15.688 1 97.06 106 ASP B N 1
ATOM 2729 C CA . ASP B 1 106 ? -8.469 21.188 15.992 1 97.06 106 ASP B CA 1
ATOM 2730 C C . ASP B 1 106 ? -9.852 21.594 15.508 1 97.06 106 ASP B C 1
ATOM 2732 O O . ASP B 1 106 ? -10.227 22.766 15.602 1 97.06 106 ASP B O 1
ATOM 2736 N N . LEU B 1 107 ? -10.602 20.625 15.133 1 97.06 107 LEU B N 1
ATOM 2737 C CA . LEU B 1 107 ? -11.945 20.875 14.625 1 97.06 107 LEU B CA 1
ATOM 2738 C C . LEU B 1 107 ? -12.766 21.672 15.641 1 97.06 107 LEU B C 1
ATOM 2740 O O . LEU B 1 107 ? -13.594 22.5 15.258 1 97.06 107 LEU B O 1
ATOM 2744 N N . SER B 1 108 ? -12.516 21.516 16.906 1 95.69 108 SER B N 1
ATOM 2745 C CA . SER B 1 108 ? -13.281 22.172 17.953 1 95.69 108 SER B CA 1
ATOM 2746 C C . SER B 1 108 ? -13.047 23.688 17.953 1 95.69 108 SER B C 1
ATOM 2748 O O . SER B 1 108 ? -13.812 24.438 18.547 1 95.69 108 SER B O 1
ATOM 2750 N N . LEU B 1 109 ? -12.031 24.172 17.266 1 95.81 109 LEU B N 1
ATOM 2751 C CA . LEU B 1 109 ? -11.664 25.578 17.281 1 95.81 109 LEU B CA 1
ATOM 2752 C C . LEU B 1 109 ? -12.211 26.297 16.047 1 95.81 109 LEU B C 1
ATOM 2754 O O . LEU B 1 109 ? -12.156 27.531 15.969 1 95.81 109 LEU B O 1
ATOM 2758 N N . LEU B 1 110 ? -12.672 25.531 15.031 1 91.38 110 LEU B N 1
ATOM 2759 C CA . LEU B 1 110 ? -13.039 26.094 13.734 1 91.38 110 LEU B CA 1
ATOM 2760 C C . LEU B 1 110 ? -14.047 27.219 13.898 1 91.38 110 LEU B C 1
ATOM 2762 O O . LEU B 1 110 ? -13.93 28.266 13.234 1 91.38 110 LEU B O 1
ATOM 2766 N N . ASN B 1 111 ? -14.977 27.094 14.844 1 89.88 111 ASN B N 1
ATOM 2767 C CA . ASN B 1 111 ? -15.984 28.125 15.031 1 89.88 111 ASN B CA 1
ATOM 2768 C C . ASN B 1 111 ? -15.594 29.094 16.141 1 89.88 111 ASN B C 1
ATOM 2770 O O . ASN B 1 111 ? -16.312 30.078 16.391 1 89.88 111 ASN B O 1
ATOM 2774 N N . LYS B 1 112 ? -14.453 28.938 16.719 1 94.19 112 LYS B N 1
ATOM 2775 C CA . LYS B 1 112 ? -14 29.797 17.828 1 94.19 112 LYS B CA 1
ATOM 2776 C C . LYS B 1 112 ? -12.93 30.781 17.359 1 94.19 112 LYS B C 1
ATOM 2778 O O . LYS B 1 112 ? -12.797 31.875 17.906 1 94.19 112 LYS B O 1
ATOM 2783 N N . VAL B 1 113 ? -12.188 30.344 16.391 1 94.56 113 VAL B N 1
ATOM 2784 C CA . VAL B 1 113 ? -11.164 31.203 15.805 1 94.56 113 VAL B CA 1
ATOM 2785 C C . VAL B 1 113 ? -11.68 31.797 14.5 1 94.56 113 VAL B C 1
ATOM 2787 O O . VAL B 1 113 ? -11.773 31.109 13.484 1 94.56 113 VAL B O 1
ATOM 2790 N N . ASN B 1 114 ? -11.953 33 14.414 1 90.31 114 ASN B N 1
ATOM 2791 C CA . ASN B 1 114 ? -12.594 33.656 13.266 1 90.31 114 ASN B CA 1
ATOM 2792 C C . ASN B 1 114 ? -11.586 34.406 12.422 1 90.31 114 ASN B C 1
ATOM 2794 O O . ASN B 1 114 ? -11.883 34.781 11.281 1 90.31 114 ASN B O 1
ATOM 2798 N N . ARG B 1 115 ? -10.461 34.688 13.016 1 90.62 115 ARG B N 1
ATOM 2799 C CA . ARG B 1 115 ? -9.438 35.438 12.289 1 90.62 115 ARG B CA 1
ATOM 2800 C C . ARG B 1 115 ? -8.969 34.656 11.062 1 90.62 115 ARG B C 1
ATOM 2802 O O . ARG B 1 115 ? -8.734 33.438 11.133 1 90.62 115 ARG B O 1
ATOM 2809 N N . ARG B 1 116 ? -8.898 35.375 9.914 1 94.56 116 ARG B N 1
ATOM 2810 C CA . ARG B 1 116 ? -8.359 34.844 8.672 1 94.56 116 ARG B CA 1
ATOM 2811 C C . ARG B 1 116 ? -7.352 35.812 8.047 1 94.56 116 ARG B C 1
ATOM 2813 O O . ARG B 1 116 ? -7.406 37.031 8.289 1 94.56 116 ARG B O 1
ATOM 2820 N N . SER B 1 117 ? -6.461 35.25 7.406 1 94.88 117 SER B N 1
ATOM 2821 C CA . SER B 1 117 ? -5.473 35.969 6.625 1 94.88 117 SER B CA 1
ATOM 2822 C C . SER B 1 117 ? -5.211 35.312 5.285 1 94.88 117 SER B C 1
ATOM 2824 O O . SER B 1 117 ? -5.109 34.062 5.219 1 94.88 117 SER B O 1
ATOM 2826 N N . PRO B 1 118 ? -5.16 36.062 4.207 1 93.62 118 PRO B N 1
ATOM 2827 C CA . PRO B 1 118 ? -4.84 35.438 2.916 1 93.62 118 PRO B CA 1
ATOM 2828 C C . PRO B 1 118 ? -3.465 34.781 2.904 1 93.62 118 PRO B C 1
ATOM 2830 O O . PRO B 1 118 ? -3.18 33.938 2.029 1 93.62 118 PRO B O 1
ATOM 2833 N N . ASP B 1 119 ? -2.645 35.125 3.889 1 94.56 119 ASP B N 1
ATOM 2834 C CA . ASP B 1 119 ? -1.271 34.625 3.91 1 94.56 119 ASP B CA 1
ATOM 2835 C C . ASP B 1 119 ? -1.16 33.344 4.727 1 94.56 119 ASP B C 1
ATOM 2837 O O . ASP B 1 119 ? -0.115 32.688 4.727 1 94.56 119 ASP B O 1
ATOM 2841 N N . THR B 1 120 ? -2.213 33.031 5.41 1 97.62 120 THR B N 1
ATOM 2842 C CA . THR B 1 120 ? -2.174 31.875 6.289 1 97.62 120 THR B CA 1
ATOM 2843 C C . THR B 1 120 ? -3.178 30.812 5.836 1 97.62 120 THR B C 1
ATOM 2845 O O . THR B 1 120 ? -4.379 31.078 5.781 1 97.62 120 THR B O 1
ATOM 2848 N N . ARG B 1 121 ? -2.742 29.672 5.5 1 98.19 121 ARG B N 1
ATOM 2849 C CA . ARG B 1 121 ? -3.631 28.562 5.168 1 98.19 121 ARG B CA 1
ATOM 2850 C C . ARG B 1 121 ? -4.18 27.906 6.43 1 98.19 121 ARG B C 1
ATOM 2852 O O . ARG B 1 121 ? -3.447 27.703 7.402 1 98.19 121 ARG B O 1
ATOM 2859 N N . ILE B 1 122 ? -5.41 27.531 6.375 1 98.06 122 ILE B N 1
ATOM 2860 C CA . ILE B 1 122 ? -6.074 26.922 7.52 1 98.06 122 ILE B CA 1
ATOM 2861 C C . ILE B 1 122 ? -6.266 25.422 7.262 1 98.06 122 ILE B C 1
ATOM 2863 O O . ILE B 1 122 ? -7 25.031 6.355 1 98.06 122 ILE B O 1
ATOM 2867 N N . MET B 1 123 ? -5.617 24.625 8.023 1 98.25 123 MET B N 1
ATOM 2868 C CA . MET B 1 123 ? -5.883 23.188 8.086 1 98.25 123 MET B CA 1
ATOM 2869 C C . MET B 1 123 ? -6.66 22.844 9.352 1 98.25 123 MET B C 1
ATOM 2871 O O . MET B 1 123 ? -6.301 23.281 10.453 1 98.25 123 MET B O 1
ATOM 2875 N N . VAL B 1 124 ? -7.695 22.156 9.188 1 98.06 124 VAL B N 1
ATOM 2876 C CA . VAL B 1 124 ? -8.469 21.688 10.328 1 98.06 124 VAL B CA 1
ATOM 2877 C C . VAL B 1 124 ? -8.297 20.172 10.477 1 98.06 124 VAL B C 1
ATOM 2879 O O . VAL B 1 124 ? -8.289 19.438 9.484 1 98.06 124 VAL B O 1
ATOM 2882 N N . SER B 1 125 ? -8.156 19.75 11.727 1 98.19 125 SER B N 1
ATOM 2883 C CA . SER B 1 125 ? -7.852 18.328 11.922 1 98.19 125 SER B CA 1
ATOM 2884 C C . SER B 1 125 ? -8.758 17.719 12.977 1 98.19 125 SER B C 1
ATOM 2886 O O . SER B 1 125 ? -9.266 18.406 13.859 1 98.19 125 SER B O 1
ATOM 2888 N N . TYR B 1 126 ? -9 16.453 12.867 1 98 126 TYR B N 1
ATOM 2889 C CA . TYR B 1 126 ? -9.781 15.633 13.789 1 98 126 TYR B CA 1
ATOM 2890 C C . TYR B 1 126 ? -9.125 14.281 14.016 1 98 126 TYR B C 1
ATOM 2892 O O . TYR B 1 126 ? -8.797 13.57 13.062 1 98 126 TYR B O 1
ATOM 2900 N N . HIS B 1 127 ? -8.906 13.922 15.258 1 96.38 127 HIS B N 1
ATOM 2901 C CA . HIS B 1 127 ? -8.305 12.656 15.672 1 96.38 127 HIS B CA 1
ATOM 2902 C C . HIS B 1 127 ? -9.289 11.82 16.469 1 96.38 127 HIS B C 1
ATOM 2904 O O . HIS B 1 127 ? -9.953 12.328 17.375 1 96.38 127 HIS B O 1
ATOM 2910 N N . THR B 1 128 ? -9.359 10.531 16.172 1 96.56 128 THR B N 1
ATOM 2911 C CA . THR B 1 128 ? -10.32 9.688 16.875 1 96.56 128 THR B CA 1
ATOM 2912 C C . THR B 1 128 ? -9.906 8.227 16.812 1 96.56 128 THR B C 1
ATOM 2914 O O . THR B 1 128 ? -9.016 7.859 16.031 1 96.56 128 THR B O 1
ATOM 2917 N N . ASP B 1 129 ? -10.562 7.395 17.625 1 95.19 129 ASP B N 1
ATOM 2918 C CA . ASP B 1 129 ? -10.422 5.945 17.547 1 95.19 129 ASP B CA 1
ATOM 2919 C C . ASP B 1 129 ? -11.641 5.309 16.875 1 95.19 129 ASP B C 1
ATOM 2921 O O . ASP B 1 129 ? -11.68 4.094 16.672 1 95.19 129 ASP B O 1
ATOM 2925 N N . SER B 1 130 ? -12.562 6.219 16.5 1 95.75 130 SER B N 1
ATOM 2926 C CA . SER B 1 130 ? -13.797 5.746 15.875 1 95.75 130 SER B CA 1
ATOM 2927 C C . SER B 1 130 ? -13.852 6.125 14.398 1 95.75 130 SER B C 1
ATOM 2929 O O . SER B 1 130 ? -14 7.301 14.062 1 95.75 130 SER B O 1
ATOM 2931 N N . SER B 1 131 ? -13.797 5.105 13.617 1 94.5 131 SER B N 1
ATOM 2932 C CA . SER B 1 131 ? -13.898 5.348 12.188 1 94.5 131 SER B CA 1
ATOM 2933 C C . SER B 1 131 ? -15.227 6.008 11.828 1 94.5 131 SER B C 1
ATOM 2935 O O . SER B 1 131 ? -15.266 6.895 10.969 1 94.5 131 SER B O 1
ATOM 2937 N N . LYS B 1 132 ? -16.25 5.562 12.438 1 95.31 132 LYS B N 1
ATOM 2938 C CA . LYS B 1 132 ? -17.562 6.145 12.18 1 95.31 132 LYS B CA 1
ATOM 2939 C C . LYS B 1 132 ? -17.562 7.641 12.492 1 95.31 132 LYS B C 1
ATOM 2941 O O . LYS B 1 132 ? -18.016 8.445 11.672 1 95.31 132 LYS B O 1
ATOM 2946 N N . ASP B 1 133 ? -17.031 8.047 13.641 1 97.25 133 ASP B N 1
ATOM 2947 C CA . ASP B 1 133 ? -16.953 9.461 14.008 1 97.25 133 ASP B CA 1
ATOM 2948 C C . ASP B 1 133 ? -16.078 10.234 13.023 1 97.25 133 ASP B C 1
ATOM 2950 O O . ASP B 1 133 ? -16.391 11.375 12.672 1 97.25 133 ASP B O 1
ATOM 2954 N N . MET B 1 134 ? -15.055 9.625 12.594 1 97.81 134 MET B N 1
ATOM 2955 C CA . MET B 1 134 ? -14.117 10.273 11.68 1 97.81 134 MET B CA 1
ATOM 2956 C C . MET B 1 134 ? -14.82 10.68 10.383 1 97.81 134 MET B C 1
ATOM 2958 O O . MET B 1 134 ? -14.695 11.82 9.938 1 97.81 134 MET B O 1
ATOM 2962 N N . ILE B 1 135 ? -15.5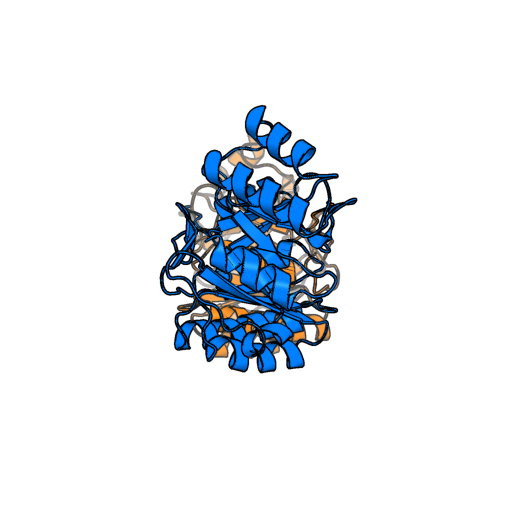94 9.727 9.805 1 98.12 135 ILE B N 1
ATOM 2963 C CA . ILE B 1 135 ? -16.25 9.977 8.531 1 98.12 135 ILE B CA 1
ATOM 2964 C C . ILE B 1 135 ? -17.328 11.062 8.711 1 98.12 135 ILE B C 1
ATOM 2966 O O . ILE B 1 135 ? -17.469 11.945 7.863 1 98.12 135 ILE B O 1
ATOM 2970 N N . GLU B 1 136 ? -17.984 11.031 9.797 1 98 136 GLU B N 1
ATOM 2971 C CA . GLU B 1 136 ? -19 12.047 10.094 1 98 136 GLU B CA 1
ATOM 2972 C C . GLU B 1 136 ? -18.359 13.438 10.211 1 98 136 GLU B C 1
ATOM 2974 O O . GLU B 1 136 ? -18.859 14.398 9.633 1 98 136 GLU B O 1
ATOM 2979 N N . LYS B 1 137 ? -17.375 13.508 10.875 1 98.38 137 LYS B N 1
ATOM 2980 C CA . LYS B 1 137 ? -16.703 14.789 11.078 1 98.38 137 LYS B CA 1
ATOM 2981 C C . LYS B 1 137 ? -16.047 15.281 9.789 1 98.38 137 LYS B C 1
ATOM 2983 O O . LYS B 1 137 ? -15.984 16.484 9.531 1 98.38 137 LYS B O 1
ATOM 2988 N N . LEU B 1 138 ? -15.555 14.32 9.016 1 98.56 138 LEU B N 1
ATOM 2989 C CA . LEU B 1 138 ? -14.977 14.688 7.73 1 98.56 138 LEU B CA 1
ATOM 2990 C C . LEU B 1 138 ? -15.984 15.461 6.887 1 98.56 138 LEU B C 1
ATOM 2992 O O . LEU B 1 138 ? -15.641 16.469 6.258 1 98.56 138 LEU B O 1
ATOM 2996 N N . ASP B 1 139 ? -17.203 15.039 6.883 1 98 139 ASP B N 1
ATOM 2997 C CA . ASP B 1 139 ? -18.25 15.727 6.137 1 98 139 ASP B CA 1
ATOM 2998 C C . ASP B 1 139 ? -18.391 17.172 6.602 1 98 139 ASP B C 1
ATOM 3000 O O . ASP B 1 139 ? -18.516 18.078 5.781 1 98 139 ASP B O 1
ATOM 3004 N N . GLU B 1 140 ? -18.328 17.375 7.887 1 96.81 140 GLU B N 1
ATOM 3005 C CA . GLU B 1 140 ? -18.391 18.719 8.469 1 96.81 140 GLU B CA 1
ATOM 3006 C C . GLU B 1 140 ? -17.172 19.547 8.07 1 96.81 140 GLU B C 1
ATOM 3008 O O . GLU B 1 140 ? -17.312 20.703 7.684 1 96.81 140 GLU B O 1
ATOM 3013 N N . MET B 1 141 ? -16.078 18.953 8.086 1 98.19 141 MET B N 1
ATOM 3014 C CA . MET B 1 141 ? -14.805 19.625 7.828 1 98.19 141 MET B CA 1
ATOM 3015 C C . MET B 1 141 ? -14.711 20.062 6.375 1 98.19 141 MET B C 1
ATOM 3017 O O . MET B 1 141 ? -14.219 21.156 6.086 1 98.19 141 MET B O 1
ATOM 3021 N N . LEU B 1 142 ? -15.227 19.25 5.469 1 97.94 142 LEU B N 1
ATOM 3022 C CA . LEU B 1 142 ? -15.133 19.531 4.043 1 97.94 142 LEU B CA 1
ATOM 3023 C C . LEU B 1 142 ? -16.047 20.688 3.658 1 97.94 142 LEU B C 1
ATOM 3025 O O . LEU B 1 142 ? -15.797 21.375 2.656 1 97.94 142 LEU B O 1
ATOM 3029 N N . LYS B 1 143 ? -17.016 20.969 4.473 1 95.56 143 LYS B N 1
ATOM 3030 C CA . LYS B 1 143 ? -17.938 22.078 4.227 1 95.56 143 LYS B CA 1
ATOM 3031 C C . LYS B 1 143 ? -17.469 23.344 4.934 1 95.56 143 LYS B C 1
ATOM 3033 O O . LYS B 1 143 ? -17.969 24.438 4.652 1 95.56 143 LYS B O 1
ATOM 3038 N N . ALA B 1 144 ? -16.516 23.203 5.793 1 93.94 144 ALA B N 1
ATOM 3039 C CA . ALA B 1 144 ? -16.062 24.328 6.602 1 93.94 144 ALA B CA 1
ATOM 3040 C C . ALA B 1 144 ? -15.117 25.234 5.809 1 93.94 144 ALA B C 1
ATOM 3042 O O . ALA B 1 144 ? -14.664 24.859 4.727 1 93.94 144 ALA B O 1
ATOM 3043 N N . ASN B 1 145 ? -14.93 26.438 6.348 1 92.88 145 ASN B N 1
ATOM 3044 C CA . ASN B 1 145 ? -13.984 27.375 5.75 1 92.88 145 ASN B CA 1
ATOM 3045 C C . ASN B 1 145 ? -12.547 27.047 6.125 1 92.88 145 ASN B C 1
ATOM 3047 O O . ASN B 1 145 ? -11.906 27.781 6.875 1 92.88 145 ASN B O 1
ATOM 3051 N N . ALA B 1 146 ? -12.062 25.953 5.578 1 96.5 146 ALA B N 1
ATOM 3052 C CA . ALA B 1 146 ? -10.695 25.484 5.719 1 96.5 146 ALA B CA 1
ATOM 3053 C C . ALA B 1 146 ? -10.07 25.188 4.355 1 96.5 146 ALA B C 1
ATOM 3055 O O . ALA B 1 146 ? -10.781 24.844 3.404 1 96.5 146 ALA B O 1
ATOM 3056 N N . ASP B 1 147 ? -8.82 25.344 4.273 1 97.56 147 ASP B N 1
ATOM 3057 C CA . ASP B 1 147 ? -8.117 25.094 3.016 1 97.56 147 ASP B CA 1
ATOM 3058 C C . ASP B 1 147 ? -7.785 23.609 2.854 1 97.56 147 ASP B C 1
ATOM 3060 O O . ASP B 1 147 ? -7.785 23.094 1.737 1 97.56 147 ASP B O 1
ATOM 3064 N N . ILE B 1 148 ? -7.488 22.938 3.951 1 98.31 148 ILE B N 1
ATOM 3065 C CA . ILE B 1 148 ? -7.051 21.547 4.012 1 98.31 148 ILE B CA 1
ATOM 3066 C C . ILE B 1 148 ? -7.734 20.844 5.18 1 98.31 148 ILE B C 1
ATOM 3068 O O . ILE B 1 148 ? -7.945 21.438 6.238 1 98.31 148 ILE B O 1
ATOM 3072 N N . VAL B 1 149 ? -8.062 19.609 5.031 1 98.69 149 VAL B N 1
ATOM 3073 C CA . VAL B 1 149 ? -8.656 18.859 6.129 1 98.69 149 VAL B CA 1
ATOM 3074 C C . VAL B 1 149 ? -7.793 17.625 6.434 1 98.69 149 VAL B C 1
ATOM 3076 O O . VAL B 1 149 ? -7.285 16.984 5.52 1 98.69 149 VAL B O 1
ATOM 3079 N N . LYS B 1 150 ? -7.652 17.391 7.699 1 98.69 150 LYS B N 1
ATOM 3080 C CA . LYS B 1 150 ? -6.867 16.25 8.172 1 98.69 150 LYS B CA 1
ATOM 3081 C C . LYS B 1 150 ? -7.68 15.391 9.133 1 98.69 150 LYS B C 1
ATOM 3083 O O . LYS B 1 150 ? -8.203 15.883 10.133 1 98.69 150 LYS B O 1
ATOM 3088 N N . VAL B 1 151 ? -7.777 14.125 8.82 1 98.62 151 VAL B N 1
ATOM 3089 C CA . VAL B 1 151 ? -8.391 13.18 9.742 1 98.62 151 VAL B CA 1
ATOM 3090 C C . VAL B 1 151 ? -7.391 12.078 10.086 1 98.62 151 VAL B C 1
ATOM 3092 O O . VAL B 1 151 ? -6.652 11.609 9.219 1 98.62 151 VAL B O 1
ATOM 3095 N N . ALA B 1 152 ? -7.344 11.719 11.352 1 97.38 152 ALA B N 1
ATOM 3096 C CA . ALA B 1 152 ? -6.477 10.656 11.859 1 97.38 152 ALA B CA 1
ATOM 3097 C C . ALA B 1 152 ? -7.266 9.664 12.711 1 97.38 152 ALA B C 1
ATOM 3099 O O . ALA B 1 152 ? -8.078 10.062 13.547 1 97.38 152 ALA B O 1
ATOM 3100 N N . CYS B 1 153 ? -7.051 8.43 12.477 1 96.88 153 CYS B N 1
ATOM 3101 C CA . CYS B 1 153 ? -7.781 7.387 13.18 1 96.88 153 CYS B CA 1
ATOM 3102 C C . CYS B 1 153 ? -6.859 6.234 13.555 1 96.88 153 CYS B C 1
ATOM 3104 O O . CYS B 1 153 ? -6 5.836 12.766 1 96.88 153 CYS B O 1
ATOM 3106 N N . ASN B 1 154 ? -6.988 5.707 14.734 1 93.75 154 ASN B N 1
ATOM 3107 C CA . ASN B 1 154 ? -6.367 4.449 15.133 1 93.75 154 ASN B CA 1
ATOM 3108 C C . ASN B 1 154 ? -7.238 3.25 14.766 1 93.75 154 ASN B C 1
ATOM 3110 O O . ASN B 1 154 ? -8.398 3.174 15.172 1 93.75 154 ASN B O 1
ATOM 3114 N N . TYR B 1 155 ? -6.668 2.32 13.992 1 92.88 155 TYR B N 1
ATOM 3115 C CA . TYR B 1 155 ? -7.441 1.166 13.547 1 92.88 155 TYR B CA 1
ATOM 3116 C C . TYR B 1 155 ? -7.047 -0.087 14.32 1 92.88 155 TYR B C 1
ATOM 3118 O O . TYR B 1 155 ? -5.859 -0.352 14.523 1 92.88 155 TYR B O 1
ATOM 3126 N N . LYS B 1 156 ? -8.055 -0.777 14.766 1 87.31 156 LYS B N 1
ATOM 3127 C CA . LYS B 1 156 ? -7.816 -2.074 15.398 1 87.31 156 LYS B CA 1
ATOM 3128 C C . LYS B 1 156 ? -7.648 -3.17 14.344 1 87.31 156 LYS B C 1
ATOM 3130 O O . LYS B 1 156 ? -7.02 -4.199 14.609 1 87.31 156 LYS B O 1
ATOM 3135 N N . ASP B 1 157 ? -8.266 -2.951 13.227 1 89.12 157 ASP B N 1
ATOM 3136 C CA . ASP B 1 157 ? -8.125 -3.877 12.109 1 89.12 157 ASP B CA 1
ATOM 3137 C C . ASP B 1 157 ? -8.062 -3.125 10.781 1 89.12 157 ASP B C 1
ATOM 3139 O O . ASP B 1 157 ? -8.633 -2.043 10.648 1 89.12 157 ASP B O 1
ATOM 3143 N N . GLU B 1 158 ? -7.438 -3.719 9.766 1 93.81 158 GLU B N 1
ATOM 3144 C CA . GLU B 1 158 ? -7.172 -3.057 8.492 1 93.81 158 GLU B CA 1
ATOM 3145 C C . GLU B 1 158 ? -8.43 -2.975 7.637 1 93.81 158 GLU B C 1
ATOM 3147 O O . GLU B 1 158 ? -8.523 -2.146 6.727 1 93.81 158 GLU B O 1
ATOM 3152 N N . LYS B 1 159 ? -9.406 -3.867 7.93 1 95.25 159 LYS B N 1
ATOM 3153 C CA . LYS B 1 159 ? -10.641 -3.857 7.145 1 95.25 159 LYS B CA 1
ATOM 3154 C C . LYS B 1 159 ? -11.32 -2.494 7.219 1 95.25 159 LYS B C 1
ATOM 3156 O O . LYS B 1 159 ? -11.734 -1.945 6.191 1 95.25 159 LYS B O 1
ATOM 3161 N N . ASN B 1 160 ? -1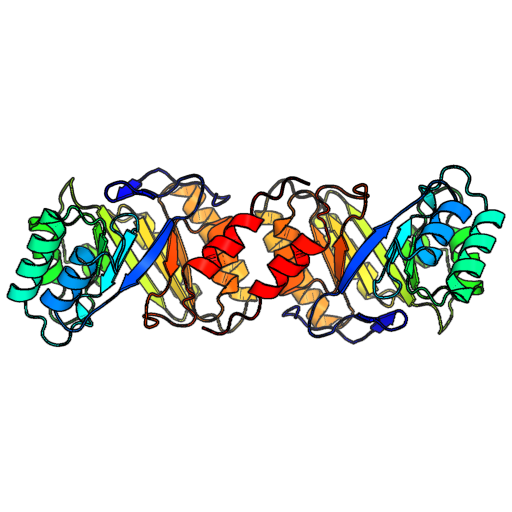1.438 -1.978 8.445 1 96.38 160 ASN B N 1
ATOM 3162 C CA . ASN B 1 160 ? -12.07 -0.676 8.625 1 96.38 160 ASN B CA 1
ATOM 3163 C C . ASN B 1 160 ? -11.281 0.432 7.93 1 96.38 160 ASN B C 1
ATOM 3165 O O . ASN B 1 160 ? -11.867 1.387 7.414 1 96.38 160 ASN B O 1
ATOM 3169 N N . PHE B 1 161 ? -10 0.274 7.891 1 97.69 161 PHE B N 1
ATOM 3170 C CA . PHE B 1 161 ? -9.164 1.237 7.184 1 97.69 161 PHE B CA 1
ATOM 3171 C C . PHE B 1 161 ? -9.508 1.266 5.699 1 97.69 161 PHE B C 1
ATOM 3173 O O . PHE B 1 161 ? -9.695 2.338 5.117 1 97.69 161 PHE B O 1
ATOM 3180 N N . PHE B 1 162 ? -9.562 0.121 5.082 1 98.25 162 PHE B N 1
ATOM 3181 C CA . PHE B 1 162 ? -9.82 0.066 3.648 1 98.25 162 PHE B CA 1
ATOM 3182 C C . PHE B 1 162 ? -11.219 0.576 3.332 1 98.25 162 PHE B C 1
ATOM 3184 O O . PHE B 1 162 ? -11.438 1.203 2.293 1 98.25 162 PHE B O 1
ATOM 3191 N N . LYS B 1 163 ? -12.156 0.322 4.223 1 97.88 163 LYS B N 1
ATOM 3192 C CA . LYS B 1 163 ? -13.492 0.889 4.047 1 97.88 163 LYS B CA 1
ATOM 3193 C C . LYS B 1 163 ? -13.445 2.414 4.082 1 97.88 163 LYS B C 1
ATOM 3195 O O . LYS B 1 163 ? -14.039 3.078 3.229 1 97.88 163 LYS B O 1
ATOM 3200 N N . ASP B 1 164 ? -12.781 2.898 5.043 1 98.38 164 ASP B N 1
ATOM 3201 C CA . ASP B 1 164 ? -12.68 4.348 5.191 1 98.38 164 ASP B CA 1
ATOM 3202 C C . ASP B 1 164 ? -11.922 4.965 4.016 1 98.38 164 ASP B C 1
ATOM 3204 O O . ASP B 1 164 ? -12.227 6.086 3.596 1 98.38 164 ASP B O 1
ATOM 3208 N N . LEU B 1 165 ? -10.906 4.234 3.553 1 98.69 165 LEU B N 1
ATOM 3209 C CA . LEU B 1 165 ? -10.141 4.688 2.395 1 98.69 165 LEU B CA 1
ATOM 3210 C C . LEU B 1 165 ? -11.062 4.977 1.214 1 98.69 165 LEU B C 1
ATOM 3212 O O . LEU B 1 165 ? -10.945 6.027 0.577 1 98.69 165 LEU B O 1
ATOM 3216 N N . ILE B 1 166 ? -11.992 4.105 0.943 1 98.38 166 ILE B N 1
ATOM 3217 C CA . ILE B 1 166 ? -12.953 4.242 -0.148 1 98.38 166 ILE B CA 1
ATOM 3218 C C . ILE B 1 166 ? -13.883 5.422 0.124 1 98.38 166 ILE B C 1
ATOM 3220 O O . ILE B 1 166 ? -14.125 6.246 -0.762 1 98.38 166 ILE B O 1
ATOM 3224 N N . GLU B 1 167 ? -14.344 5.52 1.378 1 98.44 167 GLU B N 1
ATOM 3225 C CA . GLU B 1 167 ? -15.266 6.586 1.758 1 98.44 167 GLU B CA 1
ATOM 3226 C C . GLU B 1 167 ? -14.602 7.957 1.638 1 98.44 167 GLU B C 1
ATOM 3228 O O . GLU B 1 167 ? -15.203 8.898 1.115 1 98.44 167 GLU B O 1
ATOM 3233 N N . ILE B 1 168 ? -13.43 8.062 2.051 1 98.75 168 ILE B N 1
ATOM 3234 C CA . ILE B 1 168 ? -12.711 9.328 2.047 1 98.75 168 ILE B CA 1
ATOM 3235 C C . ILE B 1 168 ? -12.383 9.734 0.611 1 98.75 168 ILE B C 1
ATOM 3237 O O . ILE B 1 168 ? -12.469 10.906 0.253 1 98.75 168 ILE B O 1
ATOM 3241 N N . ALA B 1 169 ? -12.039 8.734 -0.188 1 98.5 169 ALA B N 1
ATOM 3242 C CA . ALA B 1 169 ? -11.766 9 -1.599 1 98.5 169 ALA B CA 1
ATOM 3243 C C . ALA B 1 169 ? -12.977 9.625 -2.281 1 98.5 169 ALA B C 1
ATOM 3245 O O . ALA B 1 169 ? -12.836 10.609 -3.021 1 98.5 169 ALA B O 1
ATOM 3246 N N . GLN B 1 170 ? -14.109 9.07 -1.992 1 98.19 170 GLN B N 1
ATOM 3247 C CA . GLN B 1 170 ? -15.344 9.578 -2.594 1 98.19 170 GLN B CA 1
ATOM 3248 C C . GLN B 1 170 ? -15.617 11.016 -2.156 1 98.19 170 GLN B C 1
ATOM 3250 O O . GLN B 1 170 ? -15.961 11.867 -2.98 1 98.19 170 GLN B O 1
ATOM 3255 N N . ARG B 1 171 ? -15.461 11.312 -0.943 1 98.5 171 ARG B N 1
ATOM 3256 C CA . ARG B 1 171 ? -15.711 12.641 -0.398 1 98.5 171 ARG B CA 1
ATOM 3257 C C . ARG B 1 171 ? -14.703 13.648 -0.933 1 98.5 171 ARG B C 1
ATOM 3259 O O . ARG B 1 171 ? -15.055 14.789 -1.248 1 98.5 171 ARG B O 1
ATOM 3266 N N . LYS B 1 172 ? -13.43 13.164 -1.021 1 98.38 172 LYS B N 1
ATOM 3267 C CA . LYS B 1 172 ? -12.391 14.031 -1.567 1 98.38 172 LYS B CA 1
ATOM 3268 C C . LYS B 1 172 ? -12.672 14.375 -3.025 1 98.38 172 LYS B C 1
ATOM 3270 O O . LYS B 1 172 ? -12.516 15.531 -3.438 1 98.38 172 LYS B O 1
ATOM 3275 N N . GLU B 1 173 ? -13.094 13.383 -3.775 1 97.38 173 GLU B N 1
ATOM 3276 C CA . GLU B 1 173 ? -13.398 13.594 -5.188 1 97.38 173 GLU B CA 1
ATOM 3277 C C . GLU B 1 173 ? -14.516 14.617 -5.367 1 97.38 173 GLU B C 1
ATOM 3279 O O . GLU B 1 173 ? -14.453 15.453 -6.27 1 97.38 173 GLU B O 1
ATOM 3284 N N . ILE B 1 174 ? -15.461 14.609 -4.492 1 97.62 174 ILE B N 1
ATOM 3285 C CA . ILE B 1 174 ? -16.609 15.5 -4.578 1 97.62 174 ILE B CA 1
ATOM 3286 C C . ILE B 1 174 ? -16.219 16.906 -4.113 1 97.62 174 ILE B C 1
ATOM 3288 O O . ILE B 1 174 ? -16.547 17.891 -4.77 1 97.62 174 ILE B O 1
ATOM 3292 N N . SER B 1 175 ? -15.469 17.031 -3.027 1 97.75 175 SER B N 1
ATOM 3293 C CA . SER B 1 175 ? -15.148 18.312 -2.428 1 97.75 175 SER B CA 1
ATOM 3294 C C . SER B 1 175 ? -14.047 19.031 -3.209 1 97.75 175 SER B C 1
ATOM 3296 O O . SER B 1 175 ? -14.023 20.266 -3.258 1 97.75 175 SER B O 1
ATOM 3298 N N . GLY B 1 176 ? -13.07 18.25 -3.678 1 97.56 176 GLY B N 1
ATOM 3299 C CA . GLY B 1 176 ? -11.93 18.812 -4.367 1 97.56 176 GLY B CA 1
ATOM 3300 C C . GLY B 1 176 ? -10.883 19.375 -3.424 1 97.56 176 GLY B C 1
ATOM 3301 O O . GLY B 1 176 ? -9.82 19.812 -3.859 1 97.56 176 GLY B O 1
ATOM 3302 N N . LYS B 1 177 ? -11.117 19.344 -2.154 1 98 177 LYS B N 1
ATOM 3303 C CA . LYS B 1 177 ? -10.203 19.891 -1.157 1 98 177 LYS B CA 1
ATOM 3304 C C . LYS B 1 177 ? -9.062 18.922 -0.865 1 98 177 LYS B C 1
ATOM 3306 O O . LYS B 1 177 ? -9.258 17.703 -0.866 1 98 177 LYS B O 1
ATOM 3311 N N . PRO B 1 178 ? -7.879 19.422 -0.573 1 98.56 178 PRO B N 1
ATOM 3312 C CA . PRO B 1 178 ? -6.82 18.531 -0.092 1 98.56 178 PRO B CA 1
ATOM 3313 C C . PRO B 1 178 ? -7.191 17.828 1.211 1 98.56 178 PRO B C 1
ATOM 3315 O O . PRO B 1 178 ? -7.734 18.453 2.123 1 98.56 178 PRO B O 1
ATOM 3318 N N . VAL B 1 179 ? -6.891 16.562 1.25 1 98.69 179 VAL B N 1
ATOM 3319 C CA . VAL B 1 179 ? -7.215 15.734 2.412 1 98.69 179 VAL B CA 1
ATOM 3320 C C . VAL B 1 179 ? -5.969 15 2.891 1 98.69 179 VAL B C 1
ATOM 3322 O O . VAL B 1 179 ? -5.195 14.484 2.08 1 98.69 179 VAL B O 1
ATOM 3325 N N . LEU B 1 180 ? -5.75 14.992 4.152 1 98.75 180 LEU B N 1
ATOM 3326 C CA . LEU B 1 180 ? -4.82 14.094 4.824 1 98.75 180 LEU B CA 1
ATOM 3327 C C . LEU B 1 180 ? -5.57 13.016 5.594 1 98.75 180 LEU B C 1
ATOM 3329 O O . LEU B 1 180 ? -6.363 13.32 6.488 1 98.75 180 LEU B O 1
ATOM 3333 N N . PHE B 1 181 ? -5.395 11.844 5.219 1 98.69 181 PHE B N 1
ATOM 3334 C CA . PHE B 1 181 ? -5.922 10.68 5.922 1 98.69 181 PHE B CA 1
ATOM 3335 C C . PHE B 1 181 ? -4.797 9.906 6.594 1 98.69 181 PHE B C 1
ATOM 3337 O O . PHE B 1 181 ? -4.008 9.242 5.922 1 98.69 181 PHE B O 1
ATOM 3344 N N . ILE B 1 182 ? -4.742 9.945 7.926 1 97.75 182 ILE B N 1
ATOM 3345 C CA . ILE B 1 182 ? -3.617 9.398 8.68 1 97.75 182 ILE B CA 1
ATOM 3346 C C . ILE B 1 182 ? -4.078 8.195 9.492 1 97.75 182 ILE B C 1
ATOM 3348 O O . ILE B 1 182 ? -4.602 8.344 10.602 1 97.75 182 ILE B O 1
ATOM 3352 N N . PRO B 1 183 ? -3.924 7.031 8.969 1 96.56 183 PRO B N 1
ATOM 3353 C CA . PRO B 1 183 ? -4.105 5.844 9.805 1 96.56 183 PRO B CA 1
ATOM 3354 C C . PRO B 1 183 ? -2.99 5.676 10.836 1 96.56 183 PRO B C 1
ATOM 3356 O O . PRO B 1 183 ? -1.843 5.406 10.477 1 96.56 183 PRO B O 1
ATOM 3359 N N . MET B 1 184 ? -3.32 5.758 12.039 1 92.5 184 MET B N 1
ATOM 3360 C CA . MET B 1 184 ? -2.314 5.66 13.094 1 92.5 184 MET B CA 1
ATOM 3361 C C . MET B 1 184 ? -2.023 4.203 13.438 1 92.5 184 MET B C 1
ATOM 3363 O O . MET B 1 184 ? -2.9 3.346 13.32 1 92.5 184 MET B O 1
ATOM 3367 N N . GLY B 1 185 ? -0.743 3.939 13.852 1 85.56 185 GLY B N 1
ATOM 3368 C CA . GLY B 1 185 ? -0.377 2.604 14.297 1 85.56 185 GLY B CA 1
ATOM 3369 C C . GLY B 1 185 ? 0.507 1.868 13.305 1 85.56 185 GLY B C 1
ATOM 3370 O O . GLY B 1 185 ? 1.645 1.515 13.625 1 85.56 185 GLY B O 1
ATOM 3371 N N . LYS B 1 186 ? 0.063 1.558 12.086 1 86.5 186 LYS B N 1
ATOM 3372 C CA . LYS B 1 186 ? 0.847 0.819 11.102 1 86.5 186 LYS B CA 1
ATOM 3373 C C . LYS B 1 186 ? 1.316 1.733 9.977 1 86.5 186 LYS B C 1
ATOM 3375 O O . LYS B 1 186 ? 0.499 2.275 9.227 1 86.5 186 LYS B O 1
ATOM 3380 N N . SER B 1 187 ? 2.588 1.715 9.82 1 94.12 187 SER B N 1
ATOM 3381 C CA . SER B 1 187 ? 3.217 2.686 8.93 1 94.12 187 SER B CA 1
ATOM 3382 C C . SER B 1 187 ? 2.826 2.441 7.477 1 94.12 187 SER B C 1
ATOM 3384 O O . SER B 1 187 ? 2.646 3.389 6.707 1 94.12 187 SER B O 1
ATOM 3386 N N . PHE B 1 188 ? 2.619 1.215 7.121 1 96.25 188 PHE B N 1
ATOM 3387 C CA . PHE B 1 188 ? 2.377 0.948 5.707 1 96.25 188 PHE B CA 1
ATOM 3388 C C . PHE B 1 188 ? 0.976 1.394 5.305 1 96.25 188 PHE B C 1
ATOM 3390 O O . PHE B 1 188 ? 0.727 1.696 4.137 1 96.25 188 PHE B O 1
ATOM 3397 N N . LEU B 1 189 ? 0.037 1.446 6.262 1 96.88 189 LEU B N 1
ATOM 3398 C CA . LEU B 1 189 ? -1.278 1.993 5.945 1 96.88 189 LEU B CA 1
ATOM 3399 C C . LEU B 1 189 ? -1.176 3.461 5.551 1 96.88 189 LEU B C 1
ATOM 3401 O O . LEU B 1 189 ? -1.945 3.939 4.715 1 96.88 189 LEU B O 1
ATOM 3405 N N . ARG B 1 190 ? -0.217 4.148 6.105 1 97.25 190 ARG B N 1
ATOM 3406 C CA . ARG B 1 190 ? 0.023 5.539 5.73 1 97.25 190 ARG B CA 1
ATOM 3407 C C . ARG B 1 190 ? 0.477 5.641 4.277 1 97.25 190 ARG B C 1
ATOM 3409 O O . ARG B 1 190 ? 0.135 6.602 3.582 1 97.25 190 ARG B O 1
ATOM 3416 N N . VAL B 1 191 ? 1.256 4.664 3.883 1 98 191 VAL B N 1
ATOM 3417 C CA . VAL B 1 191 ? 1.735 4.625 2.504 1 98 191 VAL B CA 1
ATOM 3418 C C . VAL B 1 191 ? 0.561 4.398 1.555 1 98 191 VAL B C 1
ATOM 3420 O O . VAL B 1 191 ? 0.453 5.062 0.522 1 98 191 VAL B O 1
ATOM 3423 N N . ILE B 1 192 ? -0.306 3.52 1.939 1 98.06 192 ILE B N 1
ATOM 3424 C CA . ILE B 1 192 ? -1.474 3.23 1.113 1 98.06 192 ILE B CA 1
ATOM 3425 C C . ILE B 1 192 ? -2.367 4.465 1.033 1 98.06 192 ILE B C 1
ATOM 3427 O O . ILE B 1 192 ? -2.867 4.809 -0.041 1 98.06 192 ILE B O 1
ATOM 3431 N N . SER B 1 193 ? -2.516 5.105 2.15 1 98.38 193 SER B N 1
ATOM 3432 C CA . SER B 1 193 ? -3.279 6.352 2.174 1 98.38 193 SER B CA 1
ATOM 3433 C C . SER B 1 193 ? -2.668 7.391 1.244 1 98.38 193 SER B C 1
ATOM 3435 O O . SER B 1 193 ? -3.383 8.047 0.483 1 98.38 193 SER B O 1
ATOM 3437 N N . ALA B 1 194 ? -1.379 7.52 1.277 1 98.38 194 ALA B N 1
ATOM 3438 C CA . ALA B 1 194 ? -0.66 8.477 0.441 1 98.38 194 ALA B CA 1
ATOM 3439 C C . ALA B 1 194 ? -0.841 8.156 -1.039 1 98.38 194 ALA B C 1
ATOM 3441 O O . ALA B 1 194 ? -0.986 9.062 -1.864 1 98.38 194 ALA B O 1
ATOM 3442 N N . TYR B 1 195 ? -0.836 6.938 -1.347 1 97.62 195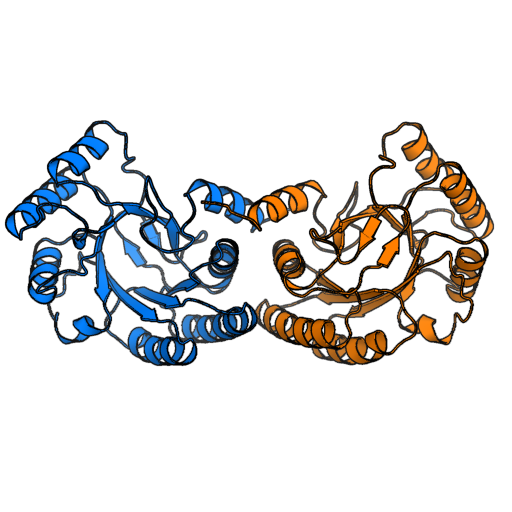 TYR B N 1
ATOM 3443 C CA . TYR B 1 195 ? -0.981 6.488 -2.729 1 97.62 195 TYR B CA 1
ATOM 3444 C C . TYR B 1 195 ? -2.346 6.875 -3.285 1 97.62 195 TYR B C 1
ATOM 3446 O O . TYR B 1 195 ? -2.457 7.285 -4.445 1 97.62 195 TYR B O 1
ATOM 3454 N N . TYR B 1 196 ? -3.352 6.773 -2.406 1 98 196 TYR B N 1
ATOM 3455 C CA . TYR B 1 196 ? -4.703 6.812 -2.947 1 98 196 TYR B CA 1
ATOM 3456 C C . TYR B 1 196 ? -5.355 8.164 -2.693 1 98 196 TYR B C 1
ATOM 3458 O O . TYR B 1 196 ? -5.945 8.758 -3.6 1 98 196 TYR B O 1
ATOM 3466 N N . VAL B 1 197 ? -5.172 8.734 -1.379 1 98.31 197 VAL B N 1
ATOM 3467 C CA . VAL B 1 197 ? -6.043 9.875 -1.115 1 98.31 197 VAL B CA 1
ATOM 3468 C C . VAL B 1 197 ? -5.246 10.992 -0.442 1 98.31 197 VAL B C 1
ATOM 3470 O O . VAL B 1 197 ? -5.539 12.172 -0.628 1 98.31 197 VAL B O 1
ATOM 3473 N N . SER B 1 198 ? -4.25 10.703 0.363 1 98.69 198 SER B N 1
ATOM 3474 C CA . SER B 1 198 ? -3.656 11.688 1.259 1 98.69 198 SER B CA 1
ATOM 3475 C C . SER B 1 198 ? -2.666 12.578 0.52 1 98.69 198 SER B C 1
ATOM 3477 O O . SER B 1 198 ? -1.67 12.102 -0.023 1 98.69 198 SER B O 1
ATOM 3479 N N . ASP B 1 199 ? -2.844 13.836 0.611 1 98.62 199 ASP B N 1
ATOM 3480 C CA . ASP B 1 199 ? -2.01 14.789 -0.119 1 98.62 199 ASP B CA 1
ATOM 3481 C C . ASP B 1 199 ? -0.713 15.078 0.636 1 98.62 199 ASP B C 1
ATOM 3483 O O . ASP B 1 199 ? 0.243 15.602 0.062 1 98.62 199 ASP B O 1
ATOM 3487 N N . MET B 1 200 ? -0.729 14.805 1.927 1 98.31 200 MET B N 1
ATOM 3488 C CA . MET B 1 200 ? 0.462 14.906 2.766 1 98.31 200 MET B CA 1
ATOM 3489 C C . MET B 1 200 ? 0.543 13.734 3.74 1 98.31 200 MET B C 1
ATOM 3491 O O . MET B 1 200 ? -0.461 13.07 4.004 1 98.31 200 MET B O 1
ATOM 3495 N N . VAL B 1 201 ? 1.744 13.508 4.203 1 97.75 201 VAL B N 1
ATOM 3496 C CA . VAL B 1 201 ? 2.01 12.508 5.238 1 97.75 201 VAL B CA 1
ATOM 3497 C C . VAL B 1 201 ? 2.918 13.109 6.309 1 97.75 201 VAL B C 1
ATOM 3499 O O . VAL B 1 201 ? 3.602 14.109 6.066 1 97.75 201 VAL B O 1
ATOM 3502 N N . TYR B 1 202 ? 2.877 12.516 7.445 1 97.31 202 TYR B N 1
ATOM 3503 C CA . TYR B 1 202 ? 3.674 13.016 8.562 1 97.31 202 TYR B CA 1
ATOM 3504 C C . TYR B 1 202 ? 4.844 12.086 8.859 1 97.31 202 TYR B C 1
ATOM 3506 O O . TYR B 1 202 ? 4.664 10.875 8.984 1 97.31 202 TYR B O 1
ATOM 3514 N N . ALA B 1 203 ? 5.961 12.609 9 1 97.12 203 ALA B N 1
ATOM 3515 C CA . ALA B 1 203 ? 7.18 11.906 9.383 1 97.12 203 ALA B CA 1
ATOM 3516 C C . ALA B 1 203 ? 7.734 12.445 10.703 1 97.12 203 ALA B C 1
ATOM 3518 O O . ALA B 1 203 ? 7.496 13.602 11.055 1 97.12 203 ALA B O 1
ATOM 3519 N N . LYS B 1 204 ? 8.469 11.594 11.312 1 95.56 204 LYS B N 1
ATOM 3520 C CA . LYS B 1 204 ? 9.156 12.031 12.523 1 95.56 204 LYS B CA 1
ATOM 3521 C C . LYS B 1 204 ? 10.523 12.617 12.203 1 95.56 204 LYS B C 1
ATOM 3523 O O . LYS B 1 204 ? 11.078 12.367 11.133 1 95.56 204 LYS B O 1
ATOM 3528 N N . TYR B 1 205 ? 11.016 13.398 13.086 1 93.19 205 TYR B N 1
ATOM 3529 C CA . TYR B 1 205 ? 12.414 13.812 13.047 1 93.19 205 TYR B CA 1
ATOM 3530 C C . TYR B 1 205 ? 13.25 13.008 14.039 1 93.19 205 TYR B C 1
ATOM 3532 O O . TYR B 1 205 ? 13.688 11.898 13.742 1 93.19 205 TYR B O 1
ATOM 3540 N N . ASP B 1 206 ? 13.281 13.438 15.297 1 85.94 206 ASP B N 1
ATOM 3541 C CA . ASP B 1 206 ? 14 12.711 16.344 1 85.94 206 ASP B CA 1
ATOM 3542 C C . ASP B 1 206 ? 13.062 11.789 17.109 1 85.94 206 ASP B C 1
ATOM 3544 O O . ASP B 1 206 ? 13.367 10.609 17.312 1 85.94 206 ASP B O 1
ATOM 3548 N N . LYS B 1 207 ? 11.969 12.336 17.5 1 85.62 207 LYS B N 1
ATOM 3549 C CA . LYS B 1 207 ? 10.945 11.609 18.25 1 85.62 207 LYS B CA 1
ATOM 3550 C C . LYS B 1 207 ? 9.609 11.625 17.516 1 85.62 207 LYS B C 1
ATOM 3552 O O . LYS B 1 207 ? 9.273 12.602 16.844 1 85.62 207 LYS B O 1
ATOM 3557 N N . GLU B 1 208 ? 8.945 10.469 17.688 1 83.94 208 GLU B N 1
ATOM 3558 C CA . GLU B 1 208 ? 7.594 10.445 17.156 1 83.94 208 GLU B CA 1
ATOM 3559 C C . GLU B 1 208 ? 6.688 11.422 17.891 1 83.94 208 GLU B C 1
ATOM 3561 O O . GLU B 1 208 ? 6.766 11.547 19.125 1 83.94 208 GLU B O 1
ATOM 3566 N N . THR B 1 209 ? 5.938 12.125 17.141 1 83.38 209 THR B N 1
ATOM 3567 C CA . THR B 1 209 ? 4.902 12.961 17.75 1 83.38 209 THR B CA 1
ATOM 3568 C C . THR B 1 209 ? 3.541 12.266 17.672 1 83.38 209 THR B C 1
ATOM 3570 O O . THR B 1 209 ? 2.574 12.727 18.281 1 83.38 209 THR B O 1
ATOM 3573 N N . ALA B 1 210 ? 3.449 11.141 16.875 1 80.31 210 ALA B N 1
ATOM 3574 C CA . ALA B 1 210 ? 2.264 10.297 16.766 1 80.31 210 ALA B CA 1
ATOM 3575 C C . ALA B 1 210 ? 2.648 8.828 16.578 1 80.31 210 ALA B C 1
ATOM 3577 O O . ALA B 1 210 ? 3.723 8.523 16.062 1 80.31 210 ALA B O 1
ATOM 3578 N N . MET B 1 211 ? 1.757 8.008 16.891 1 79.69 211 MET B N 1
ATOM 3579 C CA . MET B 1 211 ? 2.014 6.566 16.875 1 79.69 211 MET B CA 1
ATOM 3580 C C . MET B 1 211 ? 2.295 6.082 15.453 1 79.69 211 MET B C 1
ATOM 3582 O O . MET B 1 211 ? 1.521 6.355 14.531 1 79.69 211 MET B O 1
ATOM 3586 N N . GLY B 1 212 ? 3.439 5.348 15.32 1 84.25 212 GLY B N 1
ATOM 3587 C CA . GLY B 1 212 ? 3.764 4.707 14.062 1 84.25 212 GLY B CA 1
ATOM 3588 C C . GLY B 1 212 ? 4.316 5.668 13.023 1 84.25 212 GLY B C 1
ATOM 3589 O O . GLY B 1 212 ? 4.422 5.328 11.844 1 84.25 212 GLY B O 1
ATOM 3590 N N . GLN B 1 213 ? 4.609 6.848 13.484 1 91.31 213 GLN B N 1
ATOM 3591 C CA . GLN B 1 213 ? 5.137 7.848 12.562 1 91.31 213 GLN B CA 1
ATOM 3592 C C . GLN B 1 213 ? 6.535 7.473 12.078 1 91.31 213 GLN B C 1
ATOM 3594 O O . GLN B 1 213 ? 7.484 7.441 12.867 1 91.31 213 GLN B O 1
ATOM 3599 N N . PRO B 1 214 ? 6.684 7.234 10.797 1 95.38 214 PRO B N 1
ATOM 3600 C CA . PRO B 1 214 ? 7.996 6.836 10.281 1 95.38 214 PRO B CA 1
ATOM 3601 C C . PRO B 1 214 ? 8.906 8.031 10 1 95.38 214 PRO B C 1
ATOM 3603 O O . PRO B 1 214 ? 8.477 9.18 10.133 1 95.38 214 PRO B O 1
ATOM 3606 N N . ASP B 1 215 ? 10.141 7.723 9.609 1 95 215 ASP B N 1
ATOM 3607 C CA . ASP B 1 215 ? 11.062 8.766 9.172 1 95 215 ASP B CA 1
ATOM 3608 C C . ASP B 1 215 ? 10.812 9.148 7.715 1 95 215 ASP B C 1
ATOM 3610 O O . ASP B 1 215 ? 10.156 8.406 6.98 1 95 215 ASP B O 1
ATOM 3614 N N . PRO B 1 216 ? 11.312 10.297 7.355 1 96.31 216 PRO B N 1
ATOM 3615 C CA . PRO B 1 216 ? 11.078 10.75 5.984 1 96.31 216 PRO B CA 1
ATOM 3616 C C . PRO B 1 216 ? 11.586 9.758 4.938 1 96.31 216 PRO B C 1
ATOM 3618 O O . PRO B 1 216 ? 10.969 9.609 3.881 1 96.31 216 PRO B O 1
ATOM 3621 N N . ASP B 1 217 ? 12.641 9.086 5.184 1 95.88 217 ASP B N 1
ATOM 3622 C CA . ASP B 1 217 ? 13.234 8.164 4.223 1 95.88 217 ASP B CA 1
ATOM 3623 C C . ASP B 1 217 ? 12.289 6.996 3.928 1 95.88 217 ASP B C 1
ATOM 3625 O O . ASP B 1 217 ? 12.281 6.465 2.816 1 95.88 217 ASP B O 1
ATOM 3629 N N . TYR B 1 218 ? 11.578 6.625 4.914 1 96.94 218 TYR B N 1
ATOM 3630 C CA . TYR B 1 218 ? 10.57 5.582 4.746 1 96.94 218 TYR B CA 1
ATOM 3631 C C . TYR B 1 218 ? 9.594 5.938 3.633 1 96.94 218 TYR B C 1
ATOM 3633 O O . TYR B 1 218 ? 9.32 5.121 2.75 1 96.94 218 TYR B O 1
ATOM 3641 N N . TYR B 1 219 ? 9.148 7.152 3.662 1 97.38 219 TYR B N 1
ATOM 3642 C CA . TYR B 1 219 ? 8.203 7.609 2.652 1 97.38 219 TYR B CA 1
ATOM 3643 C C . TYR B 1 219 ? 8.867 7.73 1.289 1 97.38 219 TYR B C 1
ATOM 3645 O O . TYR B 1 219 ? 8.273 7.383 0.266 1 97.38 219 TYR B O 1
ATOM 3653 N N . ASN B 1 220 ? 10.062 8.227 1.317 1 95.81 220 ASN B N 1
ATOM 3654 C CA . ASN B 1 220 ? 10.773 8.352 0.049 1 95.81 220 ASN B CA 1
ATOM 3655 C C . ASN B 1 220 ? 10.922 7 -0.644 1 95.81 220 ASN B C 1
ATOM 3657 O O . ASN B 1 220 ? 10.734 6.895 -1.856 1 95.81 220 ASN B O 1
ATOM 3661 N N . LYS B 1 221 ? 11.273 6.031 0.135 1 96.19 221 LYS B N 1
ATOM 3662 C CA . LYS B 1 221 ? 11.367 4.672 -0.394 1 96.19 221 LYS B CA 1
ATOM 3663 C C . LYS B 1 221 ? 10.016 4.188 -0.907 1 96.19 221 LYS B C 1
ATOM 3665 O O . LYS B 1 221 ? 9.922 3.631 -2.004 1 96.19 221 LYS B O 1
ATOM 3670 N N . ALA B 1 222 ? 9.023 4.422 -0.166 1 97.31 222 ALA B N 1
ATOM 3671 C CA . ALA B 1 222 ? 7.68 3.982 -0.544 1 97.31 222 ALA B CA 1
ATOM 3672 C C . ALA B 1 222 ? 7.219 4.672 -1.825 1 97.31 222 ALA B C 1
ATOM 3674 O O . ALA B 1 222 ? 6.688 4.023 -2.73 1 97.31 222 ALA B O 1
ATOM 3675 N N . PHE B 1 223 ? 7.438 5.984 -1.934 1 97.25 223 PHE B N 1
ATOM 3676 C CA . PHE B 1 223 ? 6.949 6.77 -3.062 1 97.25 223 PHE B CA 1
ATOM 3677 C C . PHE B 1 223 ? 7.652 6.359 -4.352 1 97.25 223 PHE B C 1
ATOM 3679 O O . PHE B 1 223 ? 7.074 6.441 -5.434 1 97.25 223 PHE B O 1
ATOM 3686 N N . SER B 1 224 ? 8.852 5.891 -4.246 1 95.56 224 SER B N 1
ATOM 3687 C CA . SER B 1 224 ? 9.594 5.453 -5.426 1 95.56 224 SER B CA 1
ATOM 3688 C C . SER B 1 224 ? 8.93 4.234 -6.066 1 95.56 224 SER B C 1
ATOM 3690 O O . SER B 1 224 ? 9.211 3.908 -7.223 1 95.56 224 SER B O 1
ATOM 3692 N N . LEU B 1 225 ? 8.055 3.584 -5.336 1 96.5 225 LEU B N 1
ATOM 3693 C CA . LEU B 1 225 ? 7.398 2.371 -5.812 1 96.5 225 LEU B CA 1
ATOM 3694 C C . LEU B 1 225 ? 6.121 2.707 -6.57 1 96.5 225 LEU B C 1
ATOM 3696 O O . LEU B 1 225 ? 5.562 1.854 -7.266 1 96.5 225 LEU B O 1
ATOM 3700 N N . PHE B 1 226 ? 5.617 3.943 -6.453 1 95.12 226 PHE B N 1
ATOM 3701 C CA . PHE B 1 226 ? 4.277 4.281 -6.93 1 95.12 226 PHE B CA 1
ATOM 3702 C C . PHE B 1 226 ? 4.223 4.258 -8.453 1 95.12 226 PHE B C 1
ATOM 3704 O O . PHE B 1 226 ? 3.211 3.865 -9.039 1 95.12 226 PHE B O 1
ATOM 3711 N N . ASN B 1 227 ? 5.277 4.676 -9.102 1 87.44 227 ASN B N 1
ATOM 3712 C CA . ASN B 1 227 ? 5.266 4.805 -10.555 1 87.44 227 ASN B CA 1
ATOM 3713 C C . ASN B 1 227 ? 6.23 3.822 -11.211 1 87.44 227 ASN B C 1
ATOM 3715 O O . ASN B 1 227 ? 7.074 4.219 -12.016 1 87.44 227 ASN B O 1
ATOM 3719 N N . TYR B 1 228 ? 5.992 2.637 -10.883 1 86.25 228 TYR B N 1
ATOM 3720 C CA . TYR B 1 228 ? 6.836 1.612 -11.484 1 86.25 228 TYR B CA 1
ATOM 3721 C C . TYR B 1 228 ? 6.66 1.584 -13 1 86.25 228 TYR B C 1
ATOM 3723 O O . TYR B 1 228 ? 5.531 1.563 -13.5 1 86.25 228 TYR B O 1
ATOM 3731 N N . ILE B 1 229 ? 7.781 1.799 -13.703 1 71.5 229 ILE B N 1
ATOM 3732 C CA . ILE B 1 229 ? 7.809 1.682 -15.156 1 71.5 229 ILE B CA 1
ATOM 3733 C C . ILE B 1 229 ? 8.562 0.417 -15.555 1 71.5 229 ILE B C 1
ATOM 3735 O O . ILE B 1 229 ? 9.766 0.293 -15.297 1 71.5 229 ILE B O 1
ATOM 3739 N N . GLY B 1 230 ? 8.008 -0.737 -15.7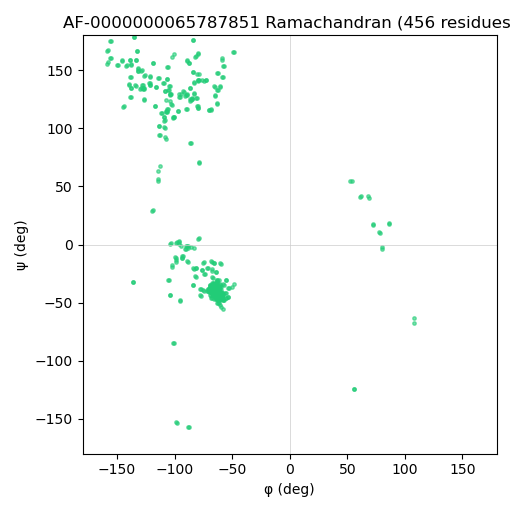27 1 65.19 230 GLY B N 1
ATOM 3740 C CA . GLY B 1 230 ? 8.578 -2.016 -16.125 1 65.19 230 GLY B CA 1
ATOM 3741 C C . GLY B 1 230 ? 9.672 -1.886 -17.172 1 65.19 230 GLY B C 1
ATOM 3742 O O . GLY B 1 230 ? 9.727 -0.895 -17.906 1 65.19 230 GLY B O 1
#

Organism: Thermoplasma volcanium (strain ATCC 51530 / DSM 4299 / JCM 9571 / NBRC 15438 / GSS1) (NCBI:txid273116)

Foldseek 3Di:
DQPQFFDWDDQQPDTFRDPAAAEEAEDEDQALVVVLVCVVVVVDPLVHEYEYEQQPHNDDDLVRVVVSLVSCVVVSRGYEYEYDDPPVQVSVLVCQVSLHSEYEAEPVCLVVRDDHDPSYFYEYEEEEQDLVVQLVVVVVRLPGPGQEYEYEHEDPDCVSVVVSLVSQSVVCNVSSGAYAYHHAAAQVSNLVSRNHGHRYAYAYDPDDPGHHHHHPVVNVVSRVPNDDDD/DQPQFFDWDDQQPDTFRDPAAAEEAEDEDQALVVVLVCVVVVVDPLVHEYEYEQQPHNDDDLVRVVVSQVSCVVVSRGYEYEYDDPPVQVSVLVCQVSLHSEYEAEPVCLVVRPDHDPSYFYEYEEEEQDLVVQLVVVVVRLPGPGQEYEYEHEDPDCVSVVVSLVSQSVVCNVSSGAYAYHHAAAQVSNLVSRNHGHRYAYAYDPDDPGHHHHHPVVNVVSRVPNDDDD

Sequence (460 aa):
MPIIKSSRVNIGRFTIGGSIPIVIISIFDHDAKSLTEKFETKKLSDKNLYEIRFDLFDKVNIDEELEIIRALDEMDIDYIFTYRGHDPEKIYETAITKMVPAVDMDLSLLNKVNRRSPDTRIMVSYHTDSSKDMIEKLDEMLKANADIVKVACNYKDEKNFFKDLIEIAQRKEISGKPVLFIPMGKSFLRVISAYYVSDMVYAKYDKETAMGQPDPDYYNKAFSLFNYIGMPIIKSSRVNIGRFTIGGSIPIVIISIFDHDAKSLTEKFETKKLSDKNLYEIRFDLFDKVNIDEELEIIRALDEMDIDYIFTYRGHDPEKIYETAITKMVPAVDMDLSLLNKVNRRSPDTRIMVSYHTDSSKDMIEKLDEMLKANADIVKVACNYKDEKNFFKDLIEIAQRKEISGKPVLFIPMGKSFLRVISAYYVSDMVYAKYDKETAMGQPDPDYYNKAFSLFNYIG

Nearest PDB structures (foldseek):
  1f6k-assembly1_C  TM=5.637E-01  e=5.614E-02  Haemophilus influenzae
  4ime-assembly1_D  TM=3.177E-01  e=2.688E-02  Pasteurella multocida subsp. gallicida P1059
  3g40-assembly1_A  TM=2.431E-01  e=1.210E-02  Methanosarcina acetivorans
  7jz9-assembly1_B  TM=3.088E-01  e=9.755E-02  Escherichia coli
  5zjm-assembly1_B  TM=4.221E-01  e=9.454E-01  Fusobacterium nucleatum subsp. nucleatum ATCC 25586